Protein AF-0000000087420301 (afdb_homodimer)

Nearest PDB structures (foldseek):
  1zud-assembly2_3  TM=9.612E-01  e=8.675E-27  Escherichia coli K-12
  1zud-assembly3_1  TM=9.670E-01  e=1.956E-26  Escherichia coli K-12
  1jw9-assembly1_B  TM=9.574E-01  e=3.225E-26  Escherichia coli
  6yub-assembly1_B  TM=8.591E-01  e=5.167E-23  Thermochaetoides thermophila
  6yub-assembly1_A  TM=8.694E-01  e=2.045E-22  Thermochaetoides thermophila

Secondary structure (DSSP, 8-state):
---------------------------------PPP-PPPHHHHHHTHHHHTSTTTHHHHHHHHHH-EEEES--STTHHHHHHHHHHHT-SEEEEE--SBB-GGGTTT-TT--GGGBTSBHHHHHHHHHHHH-TT-EEEEE-S---TTTHHHHHTT-SEEEE--SSHHHHHHHHHHHHHHT--EEEEEEEBTEEEEEEE-TTTS--HHHH-SSPPSP--S---B-HHHHHHHHHHHHHHHHHHHH--S---BTEEEEEETTTTEEEEEE----TT-TTTTTS--/---------------------------------PPP-PPPHHHHHHTHHHHTSTTTHHHHHHHHHH-EEEES--STTHHHHHHHHHHHT-SEEEEE--SBB-GGGTTT-TT--GGGBTSBHHHHHHHHHHHH-TT-EEEEE-S---TTTHHHHHTT-SEEEE--SSHHHHHHHHHHHHHHT--EEEEEEEBTEEEEEEE-TTTS--HHHH-SSPPSP--S---B-HHHHHHHHHHHHHHHHHHHH--S---BTEEEEEETTTTEEEEEE----TT-TTTTTS--

InterPro domains:
  IPR000594 THIF-type NAD/FAD binding fold [PF00899] (48-276)
  IPR035985 Ubiquitin-activating enzyme-like [SSF69572] (33-281)
  IPR045886 ThiF/MoeB/HesA family [PTHR10953] (42-222)

Foldseek 3Di:
DDPPPPPPPPDDPPDPPPPPPPPPVPPQPPALPFDFDADDPVRCVLQVVVLPDPLQHRLLLRLQLRFEEEQQAQALQSVLLLQVSLSNRHNEYEYHAADFDDPVRVQGRVLDDPVRGPHTSLVSSVVSSCVNPVRYHYHYHNHHAALVCLLVRVVVGQAYEYPDPFVRRVVSVQLNCQVVQHKYWYWDDAAQKIKIAIEGHPQAATPCQVPVDDDPDDDPDGHDGSVRSNVRSVVSNVLVSCSRRVPDDGRHQKMKMAGPVVTDIDIDGHDHDCVRPRRNPVDD/DDDPDPPPPPDDPPDPPPPPPPPPVPPQPPALPFDFDADDPVRCVLQVVVLPDPLQHRLLLRLQLRFEEEQQAQALQSVLLLQVSLSNRHNEYEYHAADFDDPVRVQGRVQDDPVRGPHTSQVSSVVSSCVNPVRHHYHYHNHHAALVCLLVRLVVGQAYEYPDPWVRRVVSVQLNCQVVQHKYWYWDDAAQKIKIAIEGHPQAATPCQVPVDDDPDDDPDGHDGSVRSNVSSVVSNVLVSCSRRVPDDGRHQKMKMAGPVVTDIDIDGHDHDCVRPRRNPVDD

Solvent-accessible surface area (backbone atoms only — not comparable to full-atom values): 29540 Å² total; per-residue (Å²): 135,84,82,79,77,83,76,81,74,73,78,71,74,78,76,69,80,72,68,76,69,74,76,66,76,72,68,75,68,84,69,65,89,54,57,65,35,88,76,51,72,68,51,49,48,24,42,43,40,39,33,61,26,88,79,37,29,66,68,22,49,18,22,32,35,40,30,31,35,30,34,43,18,65,38,35,32,20,23,34,22,52,48,37,34,47,31,67,40,38,26,30,39,35,41,22,26,49,58,55,34,48,60,60,43,50,25,31,18,72,43,50,43,59,90,37,56,74,32,54,39,45,57,38,34,52,53,51,49,37,48,56,33,74,80,51,41,74,49,72,37,76,38,62,61,29,78,87,46,26,61,68,58,55,70,71,32,60,33,36,40,40,36,49,89,46,64,69,34,47,50,28,47,46,51,38,23,48,74,66,61,24,42,34,36,43,39,48,69,55,42,53,28,32,35,40,33,27,29,35,54,79,76,33,35,50,66,48,34,76,40,80,59,80,72,76,82,82,64,96,71,65,23,42,47,25,30,42,30,30,28,45,10,15,51,50,30,46,43,50,50,17,55,62,41,60,32,68,44,60,43,66,29,25,37,40,37,38,32,64,43,60,67,44,72,48,75,48,78,60,62,67,41,79,80,23,91,76,57,39,77,56,70,122,139,86,79,83,72,81,75,81,74,72,77,71,75,77,75,67,79,72,68,78,70,75,74,67,78,72,68,75,69,82,68,65,89,53,56,65,36,88,77,53,71,67,51,46,48,24,43,44,40,40,33,60,28,88,77,36,28,66,69,22,50,17,22,32,35,39,31,31,35,29,33,43,19,65,37,37,31,20,22,33,23,53,50,37,34,48,33,66,39,39,25,30,39,36,41,22,26,50,57,53,34,49,59,60,42,50,23,30,17,72,44,52,43,59,90,37,56,74,32,54,40,46,58,39,35,50,53,49,49,38,48,54,32,74,79,53,41,73,49,72,35,77,38,61,61,29,78,87,47,25,62,67,59,56,68,73,31,60,35,38,39,40,37,49,90,46,64,67,34,45,50,29,46,44,51,39,24,49,75,68,61,24,42,34,33,44,40,48,67,57,42,52,28,31,35,39,33,25,28,35,54,79,75,32,38,50,64,48,34,75,42,80,59,81,72,76,80,80,64,97,71,63,22,41,46,25,29,42,30,30,29,45,10,16,51,48,28,45,42,52,50,17,53,62,41,60,31,66,45,59,44,68,29,26,35,40,39,37,33,65,44,60,67,45,70,46,75,46,79,59,61,66,39,80,79,24,91,75,58,39,78,56,70,122

Structure (mmCIF, N/CA/C/O backbone):
data_AF-0000000087420301-model_v1
#
loop_
_entity.id
_entity.type
_entity.pdbx_description
1 polymer 'Molybdopterin-synthase adenylyltransferase'
#
loop_
_atom_site.group_PDB
_atom_site.id
_atom_site.type_symbol
_atom_site.label_atom_id
_atom_site.label_alt_id
_atom_site.label_comp_id
_atom_site.label_asym_id
_atom_site.label_entity_id
_atom_site.label_seq_id
_atom_site.pdbx_PDB_ins_code
_atom_site.Cartn_x
_atom_site.Cartn_y
_atom_site.Cartn_z
_atom_site.occupancy
_atom_site.B_iso_or_equiv
_atom_site.auth_seq_id
_atom_site.auth_comp_id
_atom_site.auth_asym_id
_atom_site.auth_atom_id
_atom_site.pdbx_PDB_model_num
ATOM 1 N N . MET A 1 1 ? 28.703 -10.031 -58.875 1 25.17 1 MET A N 1
ATOM 2 C CA . MET A 1 1 ? 27.422 -9.328 -58.844 1 25.17 1 MET A CA 1
ATOM 3 C C . MET A 1 1 ? 27.203 -8.617 -57.531 1 25.17 1 MET A C 1
ATOM 5 O O . MET A 1 1 ? 27.266 -9.242 -56.469 1 25.17 1 MET A O 1
ATOM 9 N N . GLU A 1 2 ? 27.266 -7.258 -57.469 1 21.86 2 GLU A N 1
ATOM 10 C CA . GLU A 1 2 ? 27.312 -6.191 -56.469 1 21.86 2 GLU A CA 1
ATOM 11 C C . GLU A 1 2 ? 25.969 -6.02 -55.781 1 21.86 2 GLU A C 1
ATOM 13 O O . GLU A 1 2 ? 24.938 -5.867 -56.438 1 21.86 2 GLU A O 1
ATOM 18 N N . LYS A 1 3 ? 25.875 -6.543 -54.5 1 25.5 3 LYS A N 1
ATOM 19 C CA . LYS A 1 3 ? 24.672 -6.613 -53.656 1 25.5 3 LYS A CA 1
ATOM 20 C C . LYS A 1 3 ? 24.125 -5.223 -53.375 1 25.5 3 LYS A C 1
ATOM 22 O O . LYS A 1 3 ? 24.812 -4.387 -52.781 1 25.5 3 LYS A O 1
ATOM 27 N N . ASN A 1 4 ? 23.375 -4.516 -54.25 1 23.39 4 ASN A N 1
ATOM 28 C CA . ASN A 1 4 ? 22.781 -3.189 -54.156 1 23.39 4 ASN A CA 1
ATOM 29 C C . ASN A 1 4 ? 21.906 -3.061 -52.906 1 23.39 4 ASN A C 1
ATOM 31 O O . ASN A 1 4 ? 20.906 -3.779 -52.75 1 23.39 4 ASN A O 1
ATOM 35 N N . THR A 1 5 ? 22.422 -2.576 -51.781 1 25.06 5 THR A N 1
ATOM 36 C CA . THR A 1 5 ? 21.938 -2.312 -50.438 1 25.06 5 THR A CA 1
ATOM 37 C C . THR A 1 5 ? 20.859 -1.232 -50.438 1 25.06 5 THR A C 1
ATOM 39 O O . THR A 1 5 ? 21.109 -0.108 -50.875 1 25.06 5 THR A O 1
ATOM 42 N N . PHE A 1 6 ? 19.641 -1.506 -50.875 1 23.2 6 PHE A N 1
ATOM 43 C CA . PHE A 1 6 ? 18.531 -0.571 -50.938 1 23.2 6 PHE A CA 1
ATOM 44 C C . PHE A 1 6 ? 18.359 0.19 -49.625 1 23.2 6 PHE A C 1
ATOM 46 O O . PHE A 1 6 ? 18.219 -0.418 -48.562 1 23.2 6 PHE A O 1
ATOM 53 N N . ASP A 1 7 ? 18.922 1.42 -49.406 1 22.62 7 ASP A N 1
ATOM 54 C CA . ASP A 1 7 ? 18.922 2.459 -48.406 1 22.62 7 ASP A CA 1
ATOM 55 C C . ASP A 1 7 ? 17.516 3.012 -48.188 1 22.62 7 ASP A C 1
ATOM 57 O O . ASP A 1 7 ? 17 3.754 -49 1 22.62 7 ASP A O 1
ATOM 61 N N . THR A 1 8 ? 16.469 2.309 -47.969 1 25.67 8 THR A N 1
ATOM 62 C CA . THR A 1 8 ? 15.117 2.873 -47.906 1 25.67 8 THR A CA 1
ATOM 63 C C . THR A 1 8 ? 15.031 3.943 -46.812 1 25.67 8 THR A C 1
ATOM 65 O O . THR A 1 8 ? 15.055 3.629 -45.625 1 25.67 8 THR A O 1
ATOM 68 N N . HIS A 1 9 ? 15.617 5.129 -46.969 1 24.48 9 HIS A N 1
ATOM 69 C CA . HIS A 1 9 ? 15.578 6.297 -46.094 1 24.48 9 HIS A CA 1
ATOM 70 C C . HIS A 1 9 ? 14.148 6.809 -45.938 1 24.48 9 HIS A C 1
ATOM 72 O O . HIS A 1 9 ? 13.555 7.328 -46.875 1 24.48 9 HIS A O 1
ATOM 78 N N . ILE A 1 10 ? 13.266 6.168 -45.312 1 26.23 10 ILE A N 1
ATOM 79 C CA . ILE A 1 10 ? 11.953 6.789 -45.156 1 26.23 10 ILE A CA 1
ATOM 80 C C . ILE A 1 10 ? 12.109 8.148 -44.469 1 26.23 10 ILE A C 1
ATOM 82 O O . ILE A 1 10 ? 12.797 8.281 -43.469 1 26.23 10 ILE A O 1
ATOM 86 N N . PRO A 1 11 ? 11.969 9.195 -45.156 1 25.41 11 PRO A N 1
ATOM 87 C CA . PRO A 1 11 ? 12.133 10.547 -44.625 1 25.41 11 PRO A CA 1
ATOM 88 C C . PRO A 1 11 ? 11.305 10.781 -43.344 1 25.41 11 PRO A C 1
ATOM 90 O O . PRO A 1 11 ? 10.211 10.227 -43.219 1 25.41 11 PRO A O 1
ATOM 93 N N . GLN A 1 12 ? 11.938 11.047 -42.219 1 25.02 12 GLN A N 1
ATOM 94 C CA . GLN A 1 12 ? 11.414 11.359 -40.906 1 25.02 12 GLN A CA 1
ATOM 95 C C . GLN A 1 12 ? 10.508 12.586 -40.938 1 25.02 12 GLN A C 1
ATOM 97 O O . GLN A 1 12 ? 10.836 13.586 -41.594 1 25.02 12 GLN A O 1
ATOM 102 N N . PRO A 1 13 ? 9.227 12.414 -40.906 1 26.47 13 PRO A N 1
ATOM 103 C CA . PRO A 1 13 ? 8.414 13.625 -40.969 1 26.47 13 PRO A CA 1
ATOM 104 C C . PRO A 1 13 ? 8.961 14.758 -40.125 1 26.47 13 PRO A C 1
ATOM 106 O O . PRO A 1 13 ? 9.695 14.516 -39.156 1 26.47 13 PRO A O 1
ATOM 109 N N . PRO A 1 14 ? 9.047 15.953 -40.656 1 25.5 14 PRO A N 1
ATOM 110 C CA . PRO A 1 14 ? 9.609 17.094 -39.938 1 25.5 14 PRO A CA 1
ATOM 111 C C . PRO A 1 14 ? 9.008 17.234 -38.531 1 25.5 14 PRO A C 1
ATOM 113 O O . PRO A 1 14 ? 7.875 16.828 -38.312 1 25.5 14 PRO A O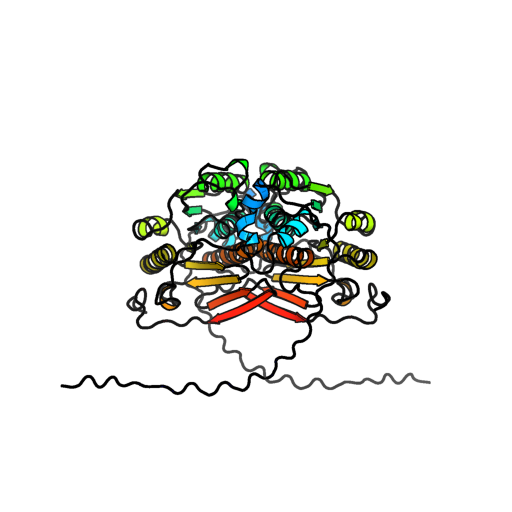 1
ATOM 116 N N . ALA A 1 15 ? 9.852 17.406 -37.531 1 24.06 15 ALA A N 1
ATOM 117 C CA . ALA A 1 15 ? 9.594 17.625 -36.125 1 24.06 15 ALA A CA 1
ATOM 118 C C . ALA A 1 15 ? 8.609 18.781 -35.906 1 24.06 15 ALA A C 1
ATOM 120 O O . ALA A 1 15 ? 8.797 19.875 -36.469 1 24.06 15 ALA A O 1
ATOM 121 N N . LEU A 1 16 ? 7.355 18.469 -35.781 1 26.16 16 LEU A N 1
ATOM 122 C CA . LEU A 1 16 ? 6.434 19.578 -35.562 1 26.16 16 LEU A CA 1
ATOM 123 C C . LEU A 1 16 ? 7.035 20.578 -34.594 1 26.16 16 LEU A C 1
ATOM 125 O O . LEU A 1 16 ? 7.844 20.219 -33.719 1 26.16 16 LEU A O 1
ATOM 129 N N . PRO A 1 17 ? 7.09 21.844 -34.969 1 28.89 17 PRO A N 1
ATOM 130 C CA . PRO A 1 17 ? 7.668 22.844 -34.062 1 28.89 17 PRO A CA 1
ATOM 131 C C . PRO A 1 17 ? 7.145 22.719 -32.656 1 28.89 17 PRO A C 1
ATOM 133 O O . PRO A 1 17 ? 5.969 22.422 -32.438 1 28.89 17 PRO A O 1
ATOM 136 N N . GLY A 1 18 ? 7.945 22.156 -31.781 1 26.66 18 GLY A N 1
ATOM 137 C CA . GLY A 1 18 ? 7.668 22.016 -30.359 1 26.66 18 GLY A CA 1
ATOM 138 C C . GLY A 1 18 ? 7.152 23.297 -29.734 1 26.66 18 GLY A C 1
ATOM 139 O O . GLY A 1 18 ? 7.828 24.328 -29.766 1 26.66 18 GLY A O 1
ATOM 140 N N . GLY A 1 19 ? 5.875 23.609 -29.953 1 27.14 19 GLY A N 1
ATOM 141 C CA . GLY A 1 19 ? 5.449 24.812 -29.234 1 27.14 19 GLY A CA 1
ATOM 142 C C . GLY A 1 19 ? 6.07 24.938 -27.859 1 27.14 19 GLY A C 1
ATOM 143 O O . GLY A 1 19 ? 6.398 23.922 -27.219 1 27.14 19 GLY A O 1
ATOM 144 N N . ARG A 1 20 ? 6.715 26 -27.562 1 26.41 20 ARG A N 1
ATOM 145 C CA . ARG A 1 20 ? 7.258 26.297 -26.234 1 26.41 20 ARG A CA 1
ATOM 146 C C . ARG A 1 20 ? 6.273 25.922 -25.141 1 26.41 20 ARG A C 1
ATOM 148 O O . ARG A 1 20 ? 5.18 26.484 -25.062 1 26.41 20 ARG A O 1
ATOM 155 N N . ALA A 1 21 ? 6.227 24.75 -24.703 1 28.55 21 ALA A N 1
ATOM 156 C CA . ALA A 1 21 ? 5.484 24.516 -23.469 1 28.55 21 ALA A CA 1
ATOM 157 C C . ALA A 1 21 ? 5.699 25.656 -22.469 1 28.55 21 ALA A C 1
ATOM 159 O O . ALA A 1 21 ? 6.84 26 -22.156 1 28.55 21 ALA A O 1
ATOM 160 N N . ALA A 1 22 ? 4.77 26.484 -22.344 1 32.03 22 ALA A N 1
ATOM 161 C CA . ALA A 1 22 ? 4.805 27.547 -21.344 1 32.03 22 ALA A CA 1
ATOM 162 C C . ALA A 1 22 ? 5.422 27.031 -20.031 1 32.03 22 ALA A C 1
ATOM 164 O O . ALA A 1 22 ? 4.996 26 -19.5 1 32.03 22 ALA A O 1
ATOM 165 N N . GLN A 1 23 ? 6.66 27.297 -19.828 1 29.47 23 GLN A N 1
ATOM 166 C CA . GLN A 1 23 ? 7.258 27.141 -18.5 1 29.47 23 GLN A CA 1
ATOM 167 C C . GLN A 1 23 ? 6.34 27.688 -17.422 1 29.47 23 GLN A C 1
ATOM 169 O O . GLN A 1 23 ? 6.234 28.906 -17.234 1 29.47 23 GLN A O 1
ATOM 174 N N . HIS A 1 24 ? 5.145 27.203 -17.344 1 32.12 24 HIS A N 1
ATOM 175 C CA . HIS A 1 24 ? 4.523 27.672 -16.109 1 32.12 24 HIS A CA 1
ATOM 176 C C . HIS A 1 24 ? 5.488 27.562 -14.93 1 32.12 24 HIS A C 1
ATOM 178 O O . HIS A 1 24 ? 6.074 26.5 -14.703 1 32.12 24 HIS A O 1
ATOM 184 N N . GLU A 1 25 ? 6.105 28.578 -14.656 1 32.44 25 GLU A N 1
ATOM 185 C CA . GLU A 1 25 ? 6.871 28.719 -13.422 1 32.44 25 GLU A CA 1
ATOM 186 C C . GLU A 1 25 ? 6.176 28.016 -12.258 1 32.44 25 GLU A C 1
ATOM 188 O O . GLU A 1 25 ? 5.086 28.422 -11.844 1 32.44 25 GLU A O 1
ATOM 193 N N . HIS A 1 26 ? 6.18 26.719 -12.18 1 37.44 26 HIS A N 1
ATOM 194 C CA . HIS A 1 26 ? 5.73 25.984 -11 1 37.44 26 HIS A CA 1
ATOM 195 C C . HIS A 1 26 ? 6.297 26.609 -9.719 1 37.44 26 HIS A C 1
ATOM 197 O O . HIS A 1 26 ? 7.508 26.562 -9.492 1 37.44 26 HIS A O 1
ATOM 203 N N . SER A 1 27 ? 5.742 27.703 -9.281 1 40.97 27 SER A N 1
ATOM 204 C CA . SER A 1 27 ? 6.125 28.203 -7.965 1 40.97 27 SER A CA 1
ATOM 205 C C . SER A 1 27 ? 6.348 27.078 -6.973 1 40.97 27 SER A C 1
ATOM 207 O O . SER A 1 27 ? 5.574 26.109 -6.938 1 40.97 27 SER A O 1
ATOM 209 N N . PRO A 1 28 ? 7.562 27.047 -6.426 1 46.56 28 PRO A N 1
ATOM 210 C CA . PRO A 1 28 ? 7.812 26 -5.43 1 46.56 28 PRO A CA 1
ATOM 211 C C . PRO A 1 28 ? 6.734 25.953 -4.348 1 46.56 28 PRO A C 1
ATOM 213 O O . PRO A 1 28 ? 6.129 26.969 -4.023 1 46.56 28 PRO A O 1
ATOM 216 N N . PRO A 1 29 ? 6.062 24.891 -4.1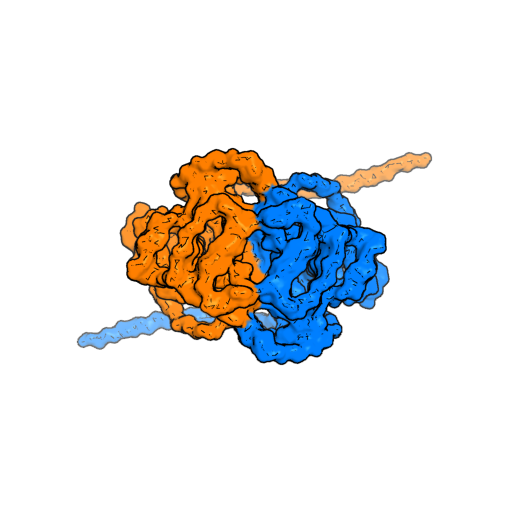52 1 48.94 29 PRO A N 1
ATOM 217 C CA . PRO A 1 29 ? 5.059 24.797 -3.088 1 48.94 29 PRO A CA 1
ATOM 218 C C . PRO A 1 29 ? 5.516 25.453 -1.788 1 48.94 29 PRO A C 1
ATOM 220 O O . PRO A 1 29 ? 6.719 25.594 -1.55 1 48.94 29 PRO A O 1
ATOM 223 N N . PRO A 1 30 ? 4.695 26.25 -1.188 1 48.31 30 PRO A N 1
ATOM 224 C CA . PRO A 1 30 ? 5.09 26.844 0.086 1 48.31 30 PRO A CA 1
ATOM 225 C C . PRO A 1 30 ? 5.797 25.859 1.013 1 48.31 30 PRO A C 1
ATOM 227 O O . PRO A 1 30 ? 5.305 24.75 1.229 1 48.31 30 PRO A O 1
ATOM 230 N N . SER A 1 31 ? 7.102 25.984 1.003 1 55.47 31 SER A N 1
ATOM 231 C CA . SER A 1 31 ? 7.992 25.188 1.843 1 55.47 31 SER A CA 1
ATOM 232 C C . SER A 1 31 ? 7.672 25.375 3.322 1 55.47 31 SER A C 1
ATOM 234 O O . SER A 1 31 ? 7.613 26.516 3.811 1 55.47 31 SER A O 1
ATOM 236 N N . ILE A 1 32 ? 6.883 24.484 3.896 1 68.19 32 ILE A N 1
ATOM 237 C CA . ILE A 1 32 ? 6.801 24.484 5.352 1 68.19 32 ILE A CA 1
ATOM 238 C C . ILE A 1 32 ? 8.203 24.578 5.953 1 68.19 32 ILE A C 1
ATOM 240 O O . ILE A 1 32 ? 9.156 24.016 5.414 1 68.19 32 ILE A O 1
ATOM 244 N N . MET A 1 33 ? 8.328 25.547 6.664 1 77.25 33 MET A N 1
ATOM 245 C CA . MET A 1 33 ? 9.633 25.703 7.297 1 77.25 33 MET A CA 1
ATOM 246 C C . MET A 1 33 ? 9.898 24.578 8.297 1 77.25 33 MET A C 1
ATOM 248 O O . MET A 1 33 ? 9.461 24.656 9.445 1 77.25 33 MET A O 1
ATOM 252 N N . ILE A 1 34 ? 10.438 23.547 7.84 1 83.88 34 ILE A N 1
ATOM 253 C CA . ILE A 1 34 ? 10.797 22.422 8.68 1 83.88 34 ILE A CA 1
ATOM 254 C C . ILE A 1 34 ? 12.289 22.453 9 1 83.88 34 ILE A C 1
ATOM 256 O O . ILE A 1 34 ? 13.117 22.641 8.102 1 83.88 34 ILE A O 1
ATOM 260 N N . LYS A 1 35 ? 12.523 22.391 10.289 1 87.81 35 LYS A N 1
ATOM 261 C CA . LYS A 1 35 ? 13.93 22.375 10.688 1 87.81 35 LYS A CA 1
ATOM 262 C C . LYS A 1 35 ? 14.578 21.031 10.367 1 87.81 35 LYS A C 1
ATOM 264 O O . LYS A 1 35 ? 14.102 19.984 10.805 1 87.81 35 LYS A O 1
ATOM 269 N N . SER A 1 36 ? 15.633 21.062 9.672 1 92.94 36 SER A N 1
ATOM 270 C CA . SER A 1 36 ? 16.375 19.859 9.328 1 92.94 36 SER A CA 1
ATOM 271 C C . SER A 1 36 ? 17.156 19.344 10.531 1 92.94 36 SER A C 1
ATOM 273 O O . SER A 1 36 ? 17.641 20.125 11.352 1 92.94 36 SER A O 1
ATOM 275 N N . GLN A 1 37 ? 17.234 18.062 10.586 1 95.56 37 GLN A N 1
ATOM 276 C CA . GLN A 1 37 ? 18.031 17.406 11.609 1 95.56 37 GLN A CA 1
ATOM 277 C C . GLN A 1 37 ? 19.078 16.469 10.984 1 95.56 37 GLN A C 1
ATOM 279 O O . GLN A 1 37 ? 18.766 15.727 10.055 1 95.56 37 GLN A O 1
ATOM 284 N N . PRO A 1 38 ? 20.266 16.531 11.531 1 95.81 38 PRO A N 1
ATOM 285 C CA . PRO A 1 38 ? 21.297 15.664 10.961 1 95.81 38 PRO A CA 1
ATOM 286 C C . PRO A 1 38 ? 21 14.18 11.195 1 95.81 38 PRO A C 1
ATOM 288 O O . PRO A 1 38 ? 20.344 13.82 12.164 1 95.81 38 PRO A O 1
ATOM 291 N N . LEU A 1 39 ? 21.594 13.367 10.32 1 97.38 39 LEU A N 1
ATOM 292 C CA . LEU A 1 39 ? 21.375 11.93 10.391 1 97.38 39 LEU A CA 1
ATOM 293 C C . LEU A 1 39 ? 22.516 11.234 11.125 1 97.38 39 LEU A C 1
ATOM 295 O O . LEU A 1 39 ? 23.672 11.625 10.992 1 97.38 39 LEU A O 1
ATOM 299 N N . THR A 1 40 ? 22.156 10.234 11.859 1 96.19 40 THR A N 1
ATOM 300 C CA . THR A 1 40 ? 23.172 9.336 12.398 1 96.19 40 THR A CA 1
ATOM 301 C C . THR A 1 40 ? 23.672 8.383 11.32 1 96.19 40 THR A C 1
ATOM 303 O O . THR A 1 40 ? 23.078 8.289 10.242 1 96.19 40 THR A O 1
ATOM 306 N N . ASP A 1 41 ? 24.703 7.668 11.648 1 96.06 41 ASP A N 1
ATOM 307 C CA . ASP A 1 41 ? 25.25 6.684 10.711 1 96.06 41 ASP A CA 1
ATOM 308 C C . ASP A 1 41 ? 24.234 5.559 10.461 1 96.06 41 ASP A C 1
ATOM 310 O O . ASP A 1 41 ? 24.109 5.066 9.344 1 96.06 41 ASP A O 1
ATOM 314 N N . GLU A 1 42 ? 23.656 5.195 11.445 1 94.12 42 GLU A N 1
ATOM 315 C CA . GLU A 1 42 ? 22.641 4.145 11.328 1 94.12 42 GLU A CA 1
ATOM 316 C C . GLU A 1 42 ? 21.484 4.586 10.43 1 94.12 42 GLU A C 1
ATOM 318 O O . GLU A 1 42 ? 21 3.807 9.609 1 94.12 42 GLU A O 1
ATOM 323 N N . GLU A 1 43 ? 21.109 5.801 10.609 1 96.19 43 GLU A N 1
ATOM 324 C CA . GLU A 1 43 ? 20.047 6.34 9.766 1 96.19 43 GLU A CA 1
ATOM 325 C C . GLU A 1 43 ? 20.484 6.43 8.305 1 96.19 43 GLU A C 1
ATOM 327 O O . GLU A 1 43 ? 19.703 6.129 7.398 1 96.19 43 GLU A O 1
ATOM 332 N N . ARG A 1 44 ? 21.688 6.828 8.086 1 96.81 44 ARG A N 1
ATOM 333 C CA . ARG A 1 44 ? 22.203 6.887 6.723 1 96.81 44 ARG A CA 1
ATOM 334 C C . ARG A 1 44 ? 22.188 5.504 6.074 1 96.81 44 ARG A C 1
ATOM 336 O O . ARG A 1 44 ? 21.875 5.375 4.891 1 96.81 44 ARG A O 1
ATOM 343 N N . ALA A 1 45 ? 22.531 4.547 6.855 1 95.38 45 ALA A N 1
ATOM 344 C CA . ALA A 1 45 ? 22.531 3.18 6.348 1 95.38 45 ALA A CA 1
ATOM 345 C C . ALA A 1 45 ? 21.094 2.723 6.039 1 95.38 45 ALA A C 1
ATOM 347 O O . ALA A 1 45 ? 20.859 2.084 5.012 1 95.38 45 ALA A O 1
ATOM 348 N N . THR A 1 46 ? 20.156 3.037 6.859 1 95.5 46 THR A N 1
ATOM 349 C CA . THR A 1 46 ? 18.766 2.615 6.727 1 95.5 46 THR A CA 1
ATOM 350 C C . THR A 1 46 ? 18.109 3.291 5.531 1 95.5 46 THR A C 1
ATOM 352 O O . THR A 1 46 ? 17.359 2.654 4.789 1 95.5 46 THR A O 1
ATOM 355 N N . TYR A 1 47 ? 18.484 4.559 5.332 1 97.25 47 TYR A N 1
ATOM 356 C CA . TYR A 1 47 ? 17.734 5.348 4.359 1 97.25 47 TYR A CA 1
ATOM 357 C C . TYR A 1 47 ? 18.547 5.562 3.088 1 97.25 47 TYR A C 1
ATOM 359 O O . TYR A 1 47 ? 18.172 6.379 2.24 1 97.25 47 TYR A O 1
ATOM 367 N N . GLN A 1 48 ? 19.594 4.836 2.908 1 95.81 48 GLN A N 1
ATOM 368 C CA . GLN A 1 48 ? 20.516 5 1.794 1 95.81 48 GLN A CA 1
ATOM 369 C C . GLN A 1 48 ? 19.797 4.891 0.455 1 95.81 48 GLN A C 1
ATOM 371 O O . GLN A 1 48 ? 20.016 5.707 -0.444 1 95.81 48 GLN A O 1
ATOM 376 N N . TRP A 1 49 ? 18.906 3.992 0.326 1 94.06 49 TRP A N 1
ATOM 377 C CA . TRP A 1 49 ? 18.281 3.711 -0.96 1 94.06 49 TRP A CA 1
ATOM 378 C C . TRP A 1 49 ? 17.328 4.832 -1.357 1 94.06 49 TRP A C 1
ATOM 380 O O . TRP A 1 49 ? 17.266 5.219 -2.527 1 94.06 49 TRP A O 1
ATOM 390 N N . GLN A 1 50 ? 16.609 5.32 -0.411 1 96.19 50 GLN A N 1
ATOM 391 C CA . GLN A 1 50 ? 15.711 6.414 -0.776 1 96.19 50 GLN A CA 1
ATOM 392 C C . GLN A 1 50 ? 16.484 7.715 -0.962 1 96.19 50 GLN A C 1
ATOM 394 O O . GLN A 1 50 ? 16.078 8.586 -1.734 1 96.19 50 GLN A O 1
ATOM 399 N N . MET A 1 51 ? 17.656 7.871 -0.346 1 96.94 51 MET A N 1
ATOM 400 C CA . MET A 1 51 ? 18.453 9.078 -0.504 1 96.94 51 MET A CA 1
ATOM 401 C C . MET A 1 51 ? 19.094 9.133 -1.891 1 96.94 51 MET A C 1
ATOM 403 O O . MET A 1 51 ? 19.531 10.195 -2.332 1 96.94 51 MET A O 1
ATOM 407 N N . TRP A 1 52 ? 19.094 8.008 -2.58 1 95.06 52 TRP A N 1
ATOM 408 C CA . TRP A 1 52 ? 19.609 7.969 -3.943 1 95.06 52 TRP A CA 1
ATOM 409 C C . TRP A 1 52 ? 18.594 8.531 -4.93 1 95.06 52 TRP A C 1
ATOM 411 O O . TRP A 1 52 ? 18.906 8.766 -6.098 1 95.06 52 TRP A O 1
ATOM 421 N N . THR A 1 53 ? 17.391 8.766 -4.492 1 95.88 53 THR A N 1
ATOM 422 C CA . THR A 1 53 ? 16.375 9.344 -5.367 1 95.88 53 THR A CA 1
ATOM 423 C C . THR A 1 53 ? 16.75 10.766 -5.777 1 95.88 53 THR A C 1
ATOM 425 O O . THR A 1 53 ? 16.984 11.625 -4.926 1 95.88 53 THR A O 1
ATOM 428 N N . PRO A 1 54 ? 16.75 10.984 -7.105 1 94.75 54 PRO A N 1
ATOM 429 C CA . PRO A 1 54 ? 17.109 12.336 -7.555 1 94.75 54 PRO A CA 1
ATOM 430 C C . PRO A 1 54 ? 16.156 13.398 -7.008 1 94.75 54 PRO A C 1
ATOM 432 O O . PRO A 1 54 ? 14.938 13.234 -7.062 1 94.75 54 PRO A O 1
ATOM 435 N N . GLY A 1 55 ? 16.797 14.484 -6.41 1 95.25 55 GLY A N 1
ATOM 436 C CA . GLY A 1 55 ? 15.992 15.578 -5.895 1 95.25 55 GLY A CA 1
ATOM 437 C C . GLY A 1 55 ? 15.656 15.43 -4.422 1 95.25 55 GLY A C 1
ATOM 438 O O . GLY A 1 55 ? 15.172 16.375 -3.791 1 95.25 55 GLY A O 1
ATOM 439 N N . PHE A 1 56 ? 15.883 14.32 -3.836 1 97.38 56 PHE A N 1
ATOM 440 C CA . PHE A 1 56 ? 15.617 14.086 -2.422 1 97.38 56 PHE A CA 1
ATOM 441 C C . PHE A 1 56 ? 16.891 14.203 -1.6 1 97.38 56 PHE A C 1
ATOM 443 O O . PHE A 1 56 ? 17.109 15.211 -0.923 1 97.38 56 PHE A O 1
ATOM 450 N N . GLY A 1 57 ? 17.859 13.242 -1.755 1 96.94 57 GLY A N 1
ATOM 451 C CA . GLY A 1 57 ? 19.188 13.297 -1.156 1 96.94 57 GLY A CA 1
ATOM 452 C C . GLY A 1 57 ? 19.156 13.344 0.36 1 96.94 57 GLY A C 1
ATOM 453 O O . GLY A 1 57 ? 18.109 13.094 0.972 1 96.94 57 GLY A O 1
ATOM 454 N N . GLU A 1 58 ? 20.328 13.602 0.891 1 97.56 58 GLU A N 1
ATOM 455 C CA . GLU A 1 58 ? 20.453 13.695 2.342 1 97.56 58 GLU A CA 1
ATOM 456 C C . GLU A 1 58 ? 19.656 14.875 2.891 1 97.56 58 GLU A C 1
ATOM 458 O O . GLU A 1 58 ? 19.094 14.797 3.988 1 97.56 58 GLU A O 1
ATOM 463 N N . ALA A 1 59 ? 19.672 15.906 2.127 1 97.25 59 ALA A N 1
ATOM 464 C CA . ALA A 1 59 ? 18.938 17.094 2.543 1 97.25 59 ALA A CA 1
ATOM 465 C C . ALA A 1 59 ? 17.453 16.781 2.732 1 97.25 59 ALA A C 1
ATOM 467 O O . ALA A 1 59 ? 16.844 17.219 3.715 1 97.25 59 ALA A O 1
ATOM 468 N N . GLY A 1 60 ? 16.875 16.062 1.812 1 97.88 60 GLY A N 1
ATOM 469 C CA . GLY A 1 60 ? 15.484 15.641 1.944 1 97.88 60 GLY A CA 1
ATOM 470 C C . GLY A 1 60 ? 15.242 14.75 3.148 1 97.88 60 GLY A C 1
ATOM 471 O O . GLY A 1 60 ? 14.234 14.906 3.848 1 97.88 60 GLY A O 1
ATOM 472 N N . GLN A 1 61 ? 16.172 13.875 3.385 1 98.5 61 GLN A N 1
ATOM 473 C CA . GLN A 1 61 ? 16.047 12.969 4.52 1 98.5 61 GLN A CA 1
ATOM 474 C C . GLN A 1 61 ? 16.109 13.727 5.844 1 98.5 61 GLN A C 1
ATOM 476 O O . GLN A 1 61 ? 15.391 13.391 6.789 1 98.5 61 GLN A O 1
ATOM 481 N N . GLU A 1 62 ? 16.938 14.703 5.859 1 98.44 62 GLU A N 1
ATOM 482 C CA . GLU A 1 62 ? 17.078 15.508 7.066 1 98.44 62 GLU A CA 1
ATOM 483 C C . GLU A 1 62 ? 15.797 16.297 7.344 1 98.44 62 GLU A C 1
ATOM 485 O O . GLU A 1 62 ? 15.422 16.5 8.5 1 98.44 62 GLU A O 1
ATOM 490 N N . LYS A 1 63 ? 15.164 16.734 6.301 1 98.12 63 LYS A N 1
ATOM 491 C CA . LYS A 1 63 ? 13.883 17.406 6.461 1 98.12 63 LYS A CA 1
ATOM 492 C C . LYS A 1 63 ? 12.828 16.469 7.023 1 98.12 63 LYS A C 1
ATOM 494 O O . LYS A 1 63 ? 12.055 16.844 7.906 1 98.12 63 LYS A O 1
ATOM 499 N N . LEU A 1 64 ? 12.781 15.266 6.527 1 98.25 64 LEU A N 1
ATOM 500 C CA . LEU A 1 64 ? 11.852 14.273 7.051 1 98.25 64 LEU A CA 1
ATOM 501 C C . LEU A 1 64 ? 12.094 14.031 8.539 1 98.25 64 LEU A C 1
ATOM 503 O O . LEU A 1 64 ? 11.148 13.992 9.328 1 98.25 64 LEU A O 1
ATOM 507 N N . ARG A 1 65 ? 13.305 13.898 8.82 1 98.06 65 ARG A N 1
ATOM 508 C CA . ARG A 1 65 ? 13.695 13.625 10.195 1 98.06 65 ARG A CA 1
ATOM 509 C C . ARG A 1 65 ? 13.25 14.75 11.125 1 98.06 65 ARG A C 1
ATOM 511 O O . ARG A 1 65 ? 12.93 14.508 12.289 1 98.06 65 ARG A O 1
ATOM 518 N N . GLY A 1 66 ? 13.18 15.891 10.633 1 97.94 66 GLY A N 1
ATOM 519 C CA . GLY A 1 66 ? 12.836 17.062 11.438 1 97.94 66 GLY A CA 1
ATOM 520 C C . GLY A 1 66 ? 11.352 17.359 11.453 1 97.94 66 GLY A C 1
ATOM 521 O O . GLY A 1 66 ? 10.898 18.25 12.172 1 97.94 66 GLY A O 1
ATOM 522 N N . ALA A 1 67 ? 10.57 16.625 10.719 1 98.5 67 ALA A N 1
ATOM 523 C CA . ALA A 1 67 ? 9.164 16.953 10.508 1 98.5 67 ALA A CA 1
ATOM 524 C C . ALA A 1 67 ? 8.258 16.125 11.406 1 98.5 67 ALA A C 1
ATOM 526 O O . ALA A 1 67 ? 8.68 15.078 11.922 1 98.5 67 ALA A O 1
ATOM 527 N N . SER A 1 68 ? 7.035 16.625 11.625 1 98.75 68 SER A N 1
ATOM 528 C CA . SER A 1 68 ? 5.98 15.922 12.352 1 98.75 68 SER A CA 1
ATOM 529 C C . SER A 1 68 ? 4.707 15.828 11.516 1 98.75 68 SER A C 1
ATOM 531 O O . SER A 1 68 ? 4.348 16.781 10.812 1 98.75 68 SER A O 1
ATOM 533 N N . VAL A 1 69 ? 4.086 14.648 11.57 1 98.88 69 VAL A N 1
ATOM 534 C CA . VAL A 1 69 ? 2.873 14.414 10.797 1 98.88 69 VAL A CA 1
ATOM 535 C C . VAL A 1 69 ? 1.764 13.898 11.711 1 98.88 69 VAL A C 1
ATOM 537 O O . VAL A 1 69 ? 1.988 12.992 12.516 1 98.88 69 VAL A O 1
ATOM 540 N N . LEU A 1 70 ? 0.58 14.508 11.594 1 98.94 70 LEU A N 1
ATOM 541 C CA . LEU A 1 70 ? -0.633 13.992 12.219 1 98.94 70 LEU A CA 1
ATOM 542 C C . LEU A 1 70 ? -1.34 13.008 11.289 1 98.94 70 LEU A C 1
ATOM 544 O O . LEU A 1 70 ? -1.614 13.328 10.133 1 98.94 70 LEU A O 1
ATOM 548 N N . VAL A 1 71 ? -1.608 11.82 11.805 1 98.94 71 VAL A N 1
ATOM 549 C CA . VAL A 1 71 ? -2.488 10.852 11.148 1 98.94 71 VAL A CA 1
ATOM 550 C C . VAL A 1 71 ? -3.783 10.719 11.953 1 98.94 71 VAL A C 1
ATOM 552 O O . VAL A 1 71 ? -3.771 10.227 13.078 1 98.94 71 VAL A O 1
ATOM 555 N N . SER A 1 72 ? -4.957 11.078 11.477 1 98.44 72 SER A N 1
ATOM 556 C CA . SER A 1 72 ? -6.184 11.281 12.242 1 98.44 72 SER A CA 1
ATOM 557 C C . SER A 1 72 ? -6.887 9.953 12.516 1 98.44 72 SER A C 1
ATOM 559 O O . SER A 1 72 ? -7.688 9.852 13.445 1 98.44 72 SER A O 1
ATOM 561 N N . ARG A 1 73 ? -6.863 8.977 11.945 1 97.62 73 ARG A N 1
ATOM 562 C CA . ARG A 1 73 ? -7.387 7.621 12.086 1 97.62 73 ARG A CA 1
ATOM 563 C C . ARG A 1 73 ? -6.359 6.586 11.633 1 97.62 73 ARG A C 1
ATOM 565 O O . ARG A 1 73 ? -6.012 6.523 10.453 1 97.62 73 ARG A O 1
ATOM 572 N N . VAL A 1 74 ? -6.023 5.793 12.664 1 97.69 74 VAL A N 1
ATOM 573 C CA . VAL A 1 74 ? -5.031 4.766 12.367 1 97.69 74 VAL A CA 1
ATOM 574 C C . VAL A 1 74 ? -5.727 3.447 12.039 1 97.69 74 VAL A C 1
ATOM 576 O O . VAL A 1 74 ? -5.469 2.424 12.672 1 97.69 74 VAL A O 1
ATOM 579 N N . GLY A 1 75 ? -6.605 3.492 11.031 1 96.25 75 GLY A N 1
ATOM 580 C CA . GLY A 1 75 ? -7.316 2.32 10.555 1 96.25 75 GLY A CA 1
ATOM 581 C C . GLY A 1 75 ? -6.68 1.69 9.328 1 96.25 75 GLY A C 1
ATOM 582 O O . GLY A 1 75 ? -5.461 1.5 9.289 1 96.25 75 GLY A O 1
ATOM 583 N N . GLY A 1 76 ? -7.523 1.303 8.352 1 95.44 76 GLY A N 1
ATOM 584 C CA . GLY A 1 76 ? -7.016 0.68 7.137 1 95.44 76 GLY A CA 1
ATOM 585 C C . GLY A 1 76 ? -6.129 1.6 6.32 1 95.44 76 GLY A C 1
ATOM 586 O O . GLY A 1 76 ? -5.102 1.17 5.793 1 95.44 76 GLY A O 1
ATOM 587 N N . LEU A 1 77 ? -6.527 2.785 6.285 1 96.69 77 LEU A N 1
ATOM 588 C CA . LEU A 1 77 ? -5.789 3.797 5.535 1 96.69 77 LEU A CA 1
ATOM 589 C C . LEU A 1 77 ? -4.672 4.391 6.387 1 96.69 77 LEU A C 1
ATOM 591 O O . LEU A 1 77 ? -3.5 4.332 6.004 1 96.69 77 LEU A O 1
ATOM 595 N N . GLY A 1 78 ? -4.977 4.789 7.504 1 98.5 78 GLY A N 1
ATOM 596 C CA . GLY A 1 78 ? -4.062 5.527 8.359 1 98.5 78 GLY A CA 1
ATOM 597 C C . GLY A 1 78 ? -2.9 4.688 8.852 1 98.5 78 GLY A C 1
ATOM 598 O O . GLY A 1 78 ? -1.793 5.195 9.047 1 98.5 78 GLY A O 1
ATOM 599 N N . SER A 1 79 ? -3.135 3.416 9.094 1 98.25 79 SER A N 1
ATOM 600 C CA . SER A 1 79 ? -2.045 2.549 9.531 1 98.25 79 SER A CA 1
ATOM 601 C C . SER A 1 79 ? -0.962 2.439 8.469 1 98.25 79 SER A C 1
ATOM 603 O O . SER A 1 79 ? 0.227 2.379 8.781 1 98.25 79 SER A O 1
ATOM 605 N N . VAL A 1 80 ? -1.396 2.422 7.234 1 98.62 80 VAL A N 1
ATOM 606 C CA . VAL A 1 80 ? -0.435 2.336 6.141 1 98.62 80 VAL A CA 1
ATOM 607 C C . VAL A 1 80 ? 0.336 3.65 6.023 1 98.62 80 VAL A C 1
ATOM 609 O O . VAL A 1 80 ? 1.557 3.646 5.848 1 98.62 80 VAL A O 1
ATOM 612 N N . VAL A 1 81 ? -0.328 4.754 6.156 1 98.88 81 VAL A N 1
ATOM 613 C CA . VAL A 1 81 ? 0.332 6.055 6.148 1 98.88 81 VAL A CA 1
ATOM 614 C C . VAL A 1 81 ? 1.393 6.102 7.246 1 98.88 81 VAL A C 1
ATOM 616 O O . VAL A 1 81 ? 2.543 6.465 6.992 1 98.88 81 VAL A O 1
ATOM 619 N N . ALA A 1 82 ? 0.975 5.723 8.414 1 98.88 82 ALA A N 1
ATOM 620 C CA . ALA A 1 82 ? 1.871 5.77 9.562 1 98.88 82 ALA A CA 1
ATOM 621 C C . ALA A 1 82 ? 3.09 4.875 9.352 1 98.88 82 ALA A C 1
ATOM 623 O O . ALA A 1 82 ? 4.223 5.285 9.617 1 98.88 82 ALA A O 1
ATOM 624 N N . TYR A 1 83 ? 2.818 3.721 8.859 1 98.25 83 TYR A N 1
ATOM 625 C CA . TYR A 1 83 ? 3.906 2.779 8.609 1 98.25 83 TYR A CA 1
ATOM 626 C C . TYR A 1 83 ? 4.891 3.338 7.59 1 98.25 83 TYR A C 1
ATOM 628 O O . TYR A 1 83 ? 6.102 3.324 7.816 1 98.25 83 TYR A O 1
ATOM 636 N N . GLU A 1 84 ? 4.375 3.783 6.48 1 98.75 84 GLU A N 1
ATOM 637 C CA . GLU A 1 84 ? 5.238 4.238 5.395 1 98.75 84 GLU A CA 1
ATOM 638 C C . GLU A 1 84 ? 6.062 5.449 5.812 1 98.75 84 GLU A C 1
ATOM 640 O O . GLU A 1 84 ? 7.227 5.578 5.43 1 98.75 84 GLU A O 1
ATOM 645 N N . LEU A 1 85 ? 5.477 6.34 6.566 1 98.81 85 LEU A N 1
ATOM 646 C CA . LEU A 1 85 ? 6.207 7.508 7.039 1 98.81 85 LEU A CA 1
ATOM 647 C C . LEU A 1 85 ? 7.277 7.109 8.055 1 98.81 85 LEU A C 1
ATOM 649 O O . LEU A 1 85 ? 8.398 7.633 8.016 1 98.81 85 LEU A O 1
ATOM 653 N N . ALA A 1 86 ? 6.926 6.195 8.922 1 98.38 86 ALA A N 1
ATOM 654 C CA . ALA A 1 86 ? 7.91 5.688 9.875 1 98.38 86 ALA A CA 1
ATOM 655 C C . ALA A 1 86 ? 9.086 5.039 9.148 1 98.38 86 ALA A C 1
ATOM 657 O O . ALA A 1 86 ? 10.25 5.293 9.484 1 98.38 86 ALA A O 1
ATOM 658 N N . ALA A 1 87 ? 8.75 4.23 8.172 1 97.62 87 ALA A N 1
ATOM 659 C CA . ALA A 1 87 ? 9.773 3.543 7.395 1 97.62 87 ALA A CA 1
ATOM 660 C C . ALA A 1 87 ? 10.648 4.539 6.633 1 97.62 87 ALA A C 1
ATOM 662 O O . ALA A 1 87 ? 11.844 4.301 6.434 1 97.62 87 ALA A O 1
ATOM 663 N N . ALA A 1 88 ? 10.039 5.668 6.266 1 98.31 88 ALA A N 1
ATOM 664 C CA . ALA A 1 88 ? 10.75 6.672 5.477 1 98.31 88 ALA A CA 1
ATOM 665 C C . ALA A 1 88 ? 11.609 7.566 6.371 1 98.31 88 ALA A C 1
ATOM 667 O O . ALA A 1 88 ? 12.406 8.367 5.879 1 98.31 88 ALA A O 1
ATOM 668 N N . GLY A 1 89 ? 11.398 7.496 7.656 1 98.06 89 GLY A N 1
ATOM 669 C CA . GLY A 1 89 ? 12.273 8.227 8.562 1 98.06 89 GLY A CA 1
ATOM 670 C C . GLY A 1 89 ? 11.68 9.547 9.031 1 98.06 89 GLY A C 1
ATOM 671 O O . GLY A 1 89 ? 12.406 10.492 9.305 1 98.06 89 GLY A O 1
ATOM 672 N N . ILE A 1 90 ? 10.406 9.625 9.094 1 98.62 90 ILE A N 1
ATOM 673 C CA . ILE A 1 90 ? 9.758 10.797 9.672 1 98.62 90 ILE A CA 1
ATOM 674 C C . ILE A 1 90 ? 10.219 10.977 11.117 1 98.62 90 ILE A C 1
ATOM 676 O O . ILE A 1 90 ? 10.516 10 11.812 1 98.62 90 ILE A O 1
ATOM 680 N N . GLY A 1 91 ? 10.273 12.195 11.555 1 98.19 91 GLY A N 1
ATOM 681 C CA . GLY A 1 91 ? 10.734 12.469 12.898 1 98.19 91 GLY A CA 1
ATOM 682 C C . GLY A 1 91 ? 9.703 12.148 13.961 1 98.19 91 GLY A C 1
ATOM 683 O O . GLY A 1 91 ? 10.016 11.5 14.969 1 98.19 91 GLY A O 1
ATOM 684 N N . LYS A 1 92 ? 8.5 12.609 13.719 1 98.75 92 LYS A N 1
ATOM 685 C CA . LYS A 1 92 ? 7.449 12.469 14.727 1 98.75 92 LYS A CA 1
ATOM 686 C C . LYS A 1 92 ? 6.102 12.172 14.078 1 98.75 92 LYS A C 1
ATOM 688 O O . LYS A 1 92 ? 5.758 12.758 13.047 1 98.75 92 LYS A O 1
ATOM 693 N N . LEU A 1 93 ? 5.418 11.234 14.727 1 98.88 93 LEU A N 1
ATOM 694 C CA . LEU A 1 93 ? 4.035 10.953 14.352 1 98.88 93 LEU A CA 1
ATOM 695 C C . LEU A 1 93 ? 3.086 11.281 15.508 1 98.88 93 LEU A C 1
ATOM 697 O O . LEU A 1 93 ? 3.338 10.898 16.656 1 98.88 93 LEU A O 1
ATOM 701 N N . VAL A 1 94 ? 2.088 12.055 15.188 1 98.94 94 VAL A N 1
ATOM 702 C CA . VAL A 1 94 ? 0.922 12.211 16.062 1 98.94 94 VAL A CA 1
ATOM 703 C C . VAL A 1 94 ? -0.208 11.312 15.562 1 98.94 94 VAL A C 1
ATOM 705 O O . VAL A 1 94 ? -0.707 11.484 14.445 1 98.94 94 VAL A O 1
ATOM 708 N N . LEU A 1 95 ? -0.565 10.305 16.391 1 98.88 95 LEU A N 1
ATOM 709 C CA . LEU A 1 95 ? -1.576 9.328 16.016 1 98.88 95 LEU A CA 1
ATOM 710 C C . LEU A 1 95 ? -2.857 9.523 16.812 1 98.88 95 LEU A C 1
ATOM 712 O O . LEU A 1 95 ? -2.877 9.297 18.031 1 98.88 95 LEU A O 1
ATOM 716 N N . ALA A 1 96 ? -3.928 9.938 16.125 1 98.88 96 ALA A N 1
ATOM 717 C CA . ALA A 1 96 ? -5.199 10.164 16.812 1 98.88 96 ALA A CA 1
ATOM 718 C C . ALA A 1 96 ? -6.25 9.148 16.359 1 98.88 96 ALA A C 1
ATOM 720 O O . ALA A 1 96 ? -6.664 9.141 15.203 1 98.88 96 ALA A O 1
ATOM 721 N N . HIS A 1 97 ? -6.711 8.297 17.281 1 98.62 97 HIS A N 1
ATOM 722 C CA . HIS A 1 97 ? -7.73 7.293 17 1 98.62 97 HIS A CA 1
ATOM 723 C C . HIS A 1 97 ? -8.242 6.656 18.281 1 98.62 97 HIS A C 1
ATOM 725 O O . HIS A 1 97 ? -7.477 6.035 19.016 1 98.62 97 HIS A O 1
ATOM 731 N N . ALA A 1 98 ? -9.484 6.77 18.531 1 98.25 98 ALA A N 1
ATOM 732 C CA . ALA A 1 98 ? -10.07 6.168 19.719 1 98.25 98 ALA A CA 1
ATOM 733 C C . ALA A 1 98 ? -10.414 4.699 19.484 1 98.25 98 ALA A C 1
ATOM 735 O O . ALA A 1 98 ? -10.5 4.254 18.344 1 98.25 98 ALA A O 1
ATOM 736 N N . GLY A 1 99 ? -10.5 3.961 20.562 1 97.44 99 GLY A N 1
ATOM 737 C CA . GLY A 1 99 ? -11.117 2.648 20.531 1 97.44 99 GLY A CA 1
ATOM 738 C C . GLY A 1 99 ? -10.117 1.51 20.594 1 97.44 99 GLY A C 1
ATOM 739 O O . GLY A 1 99 ? -8.906 1.739 20.562 1 97.44 99 GLY A O 1
ATOM 740 N N . ASN A 1 100 ? -10.766 0.338 20.688 1 98.06 100 ASN A N 1
ATOM 741 C CA . ASN A 1 100 ? -10 -0.898 20.797 1 98.06 100 ASN A CA 1
ATOM 742 C C . ASN A 1 100 ? -9.984 -1.671 19.484 1 98.06 100 ASN A C 1
ATOM 744 O O . ASN A 1 100 ? -10.836 -1.442 18.609 1 98.06 100 ASN A O 1
ATOM 748 N N . VAL A 1 101 ? -9.023 -2.553 19.344 1 96.94 101 VAL A N 1
ATOM 749 C CA . VAL A 1 101 ? -8.922 -3.412 18.172 1 96.94 101 VAL A CA 1
ATOM 750 C C . VAL A 1 101 ? -10.062 -4.426 18.172 1 96.94 101 VAL A C 1
ATOM 752 O O . VAL A 1 101 ? -10.359 -5.031 19.203 1 96.94 101 VAL A O 1
ATOM 755 N N . LYS A 1 102 ? -10.695 -4.562 17.031 1 95.62 102 LYS A N 1
ATOM 756 C CA . LYS A 1 102 ? -11.773 -5.523 16.828 1 95.62 102 LYS A CA 1
ATOM 757 C C . LYS A 1 102 ? -11.398 -6.547 15.758 1 95.62 102 LYS A C 1
ATOM 759 O O . LYS A 1 102 ? -10.484 -6.312 14.961 1 95.62 102 LYS A O 1
ATOM 764 N N . HIS A 1 103 ? -12.156 -7.641 15.727 1 93.75 103 HIS A N 1
ATOM 765 C CA . HIS A 1 103 ? -11.906 -8.672 14.727 1 93.75 103 HIS A CA 1
ATOM 766 C C . HIS A 1 103 ? -12.023 -8.109 13.312 1 93.75 103 HIS A C 1
ATOM 768 O O . HIS A 1 103 ? -11.203 -8.422 12.453 1 93.75 103 HIS A O 1
ATOM 774 N N . SER A 1 104 ? -12.969 -7.25 13.141 1 93.12 104 SER A N 1
ATOM 775 C CA . SER A 1 104 ? -13.25 -6.727 11.805 1 93.12 104 SER A CA 1
ATOM 776 C C . SER A 1 104 ? -12.172 -5.754 11.352 1 93.12 104 SER A C 1
ATOM 778 O O . SER A 1 104 ? -12.156 -5.324 10.195 1 93.12 104 SER A O 1
ATOM 780 N N . ASP A 1 105 ? -11.242 -5.426 12.281 1 94.44 105 ASP A N 1
ATOM 781 C CA . ASP A 1 105 ? -10.141 -4.527 11.938 1 94.44 105 ASP A CA 1
ATOM 782 C C . ASP A 1 105 ? -9 -5.285 11.266 1 94.44 105 ASP A C 1
ATOM 784 O O . ASP A 1 105 ? -8.172 -4.688 10.578 1 94.44 105 ASP A O 1
ATOM 788 N N . LEU A 1 106 ? -9 -6.582 11.398 1 94.88 106 LEU A N 1
ATOM 789 C CA . LEU A 1 106 ? -7.809 -7.379 11.102 1 94.88 106 LEU A CA 1
ATOM 790 C C . LEU A 1 106 ? -7.711 -7.68 9.609 1 94.88 106 LEU A C 1
ATOM 792 O O . LEU A 1 106 ? -6.668 -8.125 9.133 1 94.88 106 LEU A O 1
ATOM 796 N N . ASN A 1 107 ? -8.727 -7.32 8.828 1 94.38 107 ASN A N 1
ATOM 797 C CA . ASN A 1 107 ? -8.664 -7.566 7.395 1 94.38 107 ASN A CA 1
ATOM 798 C C . ASN A 1 107 ? -7.867 -6.48 6.672 1 94.38 107 ASN A C 1
ATOM 800 O O . ASN A 1 107 ? -7.555 -6.617 5.488 1 94.38 107 ASN A O 1
ATOM 804 N N . ARG A 1 108 ? -7.52 -5.391 7.469 1 93.31 108 ARG A N 1
ATOM 805 C CA . ARG A 1 108 ? -6.914 -4.332 6.668 1 93.31 108 ARG A CA 1
ATOM 806 C C . ARG A 1 108 ? -6.055 -3.414 7.531 1 93.31 108 ARG A C 1
ATOM 808 O O . ARG A 1 108 ? -5.285 -2.605 7.012 1 93.31 108 ARG A O 1
ATOM 815 N N . GLN A 1 109 ? -6.184 -3.412 8.758 1 93.75 109 GLN A N 1
ATOM 816 C CA . GLN A 1 109 ? -5.477 -2.441 9.578 1 93.75 109 GLN A CA 1
ATOM 817 C C . GLN A 1 109 ? -4.09 -2.951 9.961 1 93.75 109 GLN A C 1
ATOM 819 O O . GLN A 1 109 ? -3.926 -3.605 10.992 1 93.75 109 GLN A O 1
ATOM 824 N N . LEU A 1 110 ? -3.145 -2.555 9.289 1 90.88 110 LEU A N 1
ATOM 825 C CA . LEU A 1 110 ? -1.783 -3.068 9.188 1 90.88 110 LEU A CA 1
ATOM 826 C C . LEU A 1 110 ? -1.111 -3.111 10.555 1 90.88 110 LEU A C 1
ATOM 828 O O . LEU A 1 110 ? -0.309 -4.004 10.828 1 90.88 110 LEU A O 1
ATOM 832 N N . LEU A 1 111 ? -1.399 -2.215 11.398 1 94.25 111 LEU A N 1
ATOM 833 C CA . LEU A 1 111 ? -0.657 -2.08 12.648 1 94.25 111 LEU A CA 1
ATOM 834 C C . LEU A 1 111 ? -1.38 -2.787 13.789 1 94.25 111 LEU A C 1
ATOM 836 O O . LEU A 1 111 ? -0.925 -2.75 14.938 1 94.25 111 LEU A O 1
ATOM 840 N N . MET A 1 112 ? -2.498 -3.416 13.438 1 93.06 112 MET A N 1
ATOM 841 C CA . MET A 1 112 ? -3.271 -4.195 14.398 1 93.06 112 MET A CA 1
ATOM 842 C C . MET A 1 112 ? -3.021 -5.688 14.219 1 93.06 112 MET A C 1
ATOM 844 O O . MET A 1 112 ? -2.891 -6.168 13.094 1 93.06 112 MET A O 1
ATOM 848 N N . THR A 1 113 ? -2.871 -6.336 15.352 1 89.81 113 THR A N 1
ATOM 849 C CA . THR A 1 113 ? -2.676 -7.777 15.297 1 89.81 113 THR A CA 1
ATOM 850 C C . THR A 1 113 ? -3.637 -8.492 16.234 1 89.81 113 THR A C 1
ATOM 852 O O . THR A 1 113 ? -4.32 -7.852 17.047 1 89.81 113 THR A O 1
ATOM 855 N N . HIS A 1 114 ? -3.596 -9.781 16.094 1 89.19 114 HIS A N 1
ATOM 856 C CA . HIS A 1 114 ? -4.523 -10.625 16.828 1 89.19 114 HIS A CA 1
ATOM 857 C C . HIS A 1 114 ? -4.316 -10.477 18.344 1 89.19 114 HIS A C 1
ATOM 859 O O . HIS A 1 114 ? -5.277 -10.5 19.109 1 89.19 114 HIS A O 1
ATOM 865 N N . ASP A 1 115 ? -3.145 -10.305 18.781 1 91.62 115 ASP A N 1
ATOM 866 C CA . ASP A 1 115 ? -2.83 -10.25 20.203 1 91.62 115 ASP A CA 1
ATOM 867 C C . ASP A 1 115 ? -3.303 -8.938 20.828 1 91.62 115 ASP A C 1
ATOM 869 O O . ASP A 1 115 ? -3.33 -8.797 22.047 1 91.62 115 ASP A O 1
ATOM 873 N N . TRP A 1 116 ? -3.801 -8.055 20.062 1 95 116 TRP A N 1
ATOM 874 C CA . TRP A 1 116 ? -4.219 -6.75 20.562 1 95 116 TRP A CA 1
ATOM 875 C C . TRP A 1 116 ? -5.738 -6.629 20.562 1 95 116 TRP A C 1
ATOM 877 O O . TRP A 1 116 ? -6.285 -5.59 20.938 1 95 116 TRP A O 1
ATOM 887 N N . LEU A 1 117 ? -6.398 -7.699 20.172 1 94.75 117 LEU A N 1
ATOM 888 C CA . LEU A 1 117 ? -7.855 -7.684 20.219 1 94.75 117 LEU A CA 1
ATOM 889 C C . LEU A 1 117 ? -8.359 -7.258 21.594 1 94.75 117 LEU A C 1
ATOM 891 O O . LEU A 1 117 ? -7.918 -7.797 22.609 1 94.75 117 LEU A O 1
ATOM 895 N N . GLY A 1 118 ? -9.227 -6.246 21.578 1 97.5 118 GLY A N 1
ATOM 896 C CA . GLY A 1 118 ? -9.82 -5.762 22.812 1 97.5 118 GLY A CA 1
ATOM 897 C C . GLY A 1 118 ? -8.969 -4.738 23.531 1 97.5 118 GLY A C 1
ATOM 898 O O . GLY A 1 118 ? -9.359 -4.211 24.578 1 97.5 118 GLY A O 1
ATOM 899 N N . LYS A 1 119 ? -7.824 -4.441 23.031 1 97.94 119 LYS A N 1
ATOM 900 C CA . LYS A 1 119 ? -6.895 -3.475 23.609 1 97.94 119 LYS A CA 1
ATOM 901 C C . LYS A 1 119 ? -6.828 -2.205 22.766 1 97.94 119 LYS A C 1
ATOM 903 O O . LYS A 1 119 ? -7.266 -2.197 21.609 1 97.94 119 LYS A O 1
ATOM 908 N N . PRO A 1 120 ? -6.289 -1.131 23.312 1 98.06 120 PRO A N 1
ATOM 909 C CA . PRO A 1 120 ? -6.305 0.138 22.578 1 98.06 120 PRO A CA 1
ATOM 910 C C . PRO A 1 120 ? -5.496 0.081 21.281 1 98.06 120 PRO A C 1
ATOM 912 O O . PRO A 1 120 ? -4.328 -0.315 21.297 1 98.06 120 PRO A O 1
ATOM 915 N N . ARG A 1 121 ? -6.094 0.541 20.234 1 97.5 121 ARG A N 1
ATOM 916 C CA . ARG A 1 121 ? -5.484 0.421 18.906 1 97.5 121 ARG A CA 1
ATOM 917 C C . ARG A 1 121 ? -4.25 1.31 18.797 1 97.5 121 ARG A C 1
ATOM 919 O O . ARG A 1 121 ? -3.277 0.948 18.125 1 97.5 121 ARG A O 1
ATOM 926 N N . VAL A 1 122 ? -4.254 2.512 19.453 1 97.94 122 VAL A N 1
ATOM 927 C CA . VAL A 1 122 ? -3.125 3.426 19.312 1 97.94 122 VAL A CA 1
ATOM 928 C C . VAL A 1 122 ? -1.897 2.848 20.016 1 97.94 122 VAL A C 1
ATOM 930 O O . VAL A 1 122 ? -0.762 3.117 19.609 1 97.94 122 VAL A O 1
ATOM 933 N N . GLU A 1 123 ? -2.113 2.068 21.016 1 97.94 123 GLU A N 1
ATOM 934 C CA . GLU A 1 123 ? -0.999 1.395 21.672 1 97.94 123 GLU A CA 1
ATOM 935 C C . GLU A 1 123 ? -0.41 0.304 20.781 1 97.94 123 GLU A C 1
ATOM 937 O O . GLU A 1 123 ? 0.811 0.15 20.703 1 97.94 123 GLU A O 1
ATOM 942 N N . SER A 1 124 ? -1.302 -0.464 20.172 1 96.94 124 SER A N 1
ATOM 943 C CA . SER A 1 124 ? -0.842 -1.452 19.203 1 96.94 124 SER A CA 1
ATOM 944 C C . SER A 1 124 ? -0.001 -0.803 18.109 1 96.94 124 SER A C 1
ATOM 946 O O . SER A 1 124 ? 1.088 -1.282 17.781 1 96.94 124 SER A O 1
ATOM 948 N N . ALA A 1 125 ? -0.5 0.314 17.594 1 98.06 125 ALA A N 1
ATOM 949 C CA . ALA A 1 125 ? 0.189 1.036 16.531 1 98.06 125 ALA A CA 1
ATOM 950 C C . ALA A 1 125 ? 1.554 1.534 17 1 98.06 125 ALA A C 1
ATOM 952 O O . ALA A 1 125 ? 2.549 1.408 16.281 1 98.06 125 ALA A O 1
ATOM 953 N N . THR A 1 126 ? 1.577 2.049 18.156 1 98.38 126 THR A N 1
ATOM 954 C CA . THR A 1 126 ? 2.812 2.584 18.719 1 98.38 126 THR A CA 1
ATOM 955 C C . THR A 1 126 ? 3.865 1.487 18.859 1 98.38 126 THR A C 1
ATOM 957 O O . THR A 1 126 ? 5.008 1.662 18.422 1 98.38 126 THR A O 1
ATOM 960 N N . GLN A 1 127 ? 3.475 0.392 19.406 1 96.25 127 GLN A N 1
ATOM 961 C CA . GLN A 1 127 ? 4.402 -0.717 19.609 1 96.25 127 GLN A CA 1
ATOM 962 C C . GLN A 1 127 ? 4.973 -1.197 18.281 1 96.25 127 GLN A C 1
ATOM 964 O O . GLN A 1 127 ? 6.188 -1.363 18.141 1 96.25 127 GLN A O 1
ATOM 969 N N . ARG A 1 128 ? 4.117 -1.384 17.344 1 95.25 128 ARG A N 1
ATOM 970 C CA . ARG A 1 128 ? 4.539 -1.915 16.062 1 95.25 128 ARG A CA 1
ATOM 971 C C . ARG A 1 128 ? 5.477 -0.946 15.344 1 95.25 128 ARG A C 1
ATOM 973 O O . ARG A 1 128 ? 6.477 -1.36 14.758 1 95.25 128 ARG A O 1
ATOM 980 N N . LEU A 1 129 ? 5.156 0.287 15.367 1 97.19 129 LEU A N 1
ATOM 981 C CA . LEU A 1 129 ? 5.961 1.291 14.68 1 97.19 129 LEU A CA 1
ATOM 982 C C . LEU A 1 129 ? 7.344 1.408 15.32 1 97.19 129 LEU A C 1
ATOM 984 O O . LEU A 1 129 ? 8.344 1.593 14.617 1 97.19 129 LEU A O 1
ATOM 988 N N . LEU A 1 130 ? 7.406 1.249 16.594 1 96.19 130 LEU A N 1
ATOM 989 C CA . LEU A 1 130 ? 8.688 1.354 17.281 1 96.19 130 LEU A CA 1
ATOM 990 C C . LEU A 1 130 ? 9.547 0.12 17.031 1 96.19 130 LEU A C 1
ATOM 992 O O . LEU A 1 130 ? 10.773 0.188 17.094 1 96.19 130 LEU A O 1
ATOM 996 N N . GLU A 1 131 ? 8.875 -1.022 16.766 1 92.31 131 GLU A N 1
ATOM 997 C CA . GLU A 1 131 ? 9.617 -2.203 16.344 1 92.31 131 GLU A CA 1
ATOM 998 C C . GLU A 1 131 ? 10.305 -1.97 15 1 92.31 131 GLU A C 1
ATOM 1000 O O . GLU A 1 131 ? 11.391 -2.498 14.75 1 92.31 131 GLU A O 1
ATOM 1005 N N . LEU A 1 132 ? 9.688 -1.193 14.188 1 92.06 132 LEU A N 1
ATOM 1006 C CA . LEU A 1 132 ? 10.25 -0.856 12.883 1 92.06 132 LEU A CA 1
ATOM 1007 C C . LEU A 1 132 ? 11.344 0.2 13.02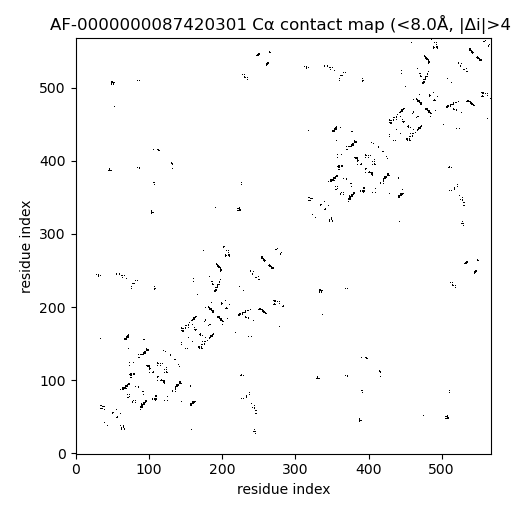3 1 92.06 132 LEU A C 1
ATOM 1009 O O . LEU A 1 132 ? 12.43 0.055 12.453 1 92.06 132 LEU A O 1
ATOM 1013 N N . ASN A 1 133 ? 11.016 1.263 13.711 1 93.56 133 ASN A N 1
ATOM 1014 C CA . ASN A 1 133 ? 11.891 2.416 13.891 1 93.56 133 ASN A CA 1
ATOM 1015 C C . ASN A 1 133 ? 11.953 2.85 15.352 1 93.56 133 ASN A C 1
ATOM 1017 O O . ASN A 1 133 ? 11.18 3.701 15.781 1 93.56 133 ASN A O 1
ATOM 1021 N N . PRO A 1 134 ? 12.945 2.346 16.016 1 93.5 134 PRO A N 1
ATOM 1022 C CA . PRO A 1 134 ? 13.031 2.623 17.453 1 93.5 134 PRO A CA 1
ATOM 1023 C C . PRO A 1 134 ? 13.289 4.098 17.766 1 93.5 134 PRO A C 1
ATOM 1025 O O . PRO A 1 134 ? 13.109 4.539 18.906 1 93.5 134 PRO A O 1
ATOM 1028 N N . ARG A 1 135 ? 13.656 4.906 16.828 1 93.44 135 ARG A N 1
ATOM 1029 C CA . ARG A 1 135 ? 13.977 6.312 17.047 1 93.44 135 ARG A CA 1
ATOM 1030 C C . ARG A 1 135 ? 12.766 7.203 16.797 1 93.44 135 ARG A C 1
ATOM 1032 O O . ARG A 1 135 ? 12.805 8.406 17.062 1 93.44 135 ARG A O 1
ATOM 1039 N N . LEU A 1 136 ? 11.781 6.684 16.25 1 97.19 136 LEU A N 1
ATOM 1040 C CA . LEU A 1 136 ? 10.57 7.43 15.922 1 97.19 136 LEU A CA 1
ATOM 1041 C C . LEU A 1 136 ? 9.922 7.996 17.188 1 97.19 136 LEU A C 1
ATOM 1043 O O . LEU A 1 136 ? 9.75 7.277 18.172 1 97.19 136 LEU A O 1
ATOM 1047 N N . GLU A 1 137 ? 9.68 9.336 17.172 1 98.56 137 GLU A N 1
ATOM 1048 C CA . GLU A 1 137 ? 8.844 9.914 18.219 1 98.56 137 GLU A CA 1
ATOM 1049 C C . GLU A 1 137 ? 7.359 9.742 17.891 1 98.56 137 GLU A C 1
ATOM 1051 O O . GLU A 1 137 ? 6.922 10.047 16.781 1 98.56 137 GLU A O 1
ATOM 1056 N N . ILE A 1 138 ? 6.586 9.211 18.906 1 98.81 138 ILE A N 1
ATOM 1057 C CA . ILE A 1 138 ? 5.16 8.984 18.688 1 98.81 138 ILE A CA 1
ATOM 1058 C C . ILE A 1 138 ? 4.355 9.656 19.797 1 98.81 138 ILE A C 1
ATOM 1060 O O . ILE A 1 138 ? 4.691 9.531 20.969 1 98.81 138 ILE A O 1
ATOM 1064 N N . GLU A 1 139 ? 3.434 10.484 19.453 1 98.81 139 GLU A N 1
ATOM 1065 C CA . GLU A 1 139 ? 2.396 10.977 20.359 1 98.81 139 GLU A CA 1
ATOM 1066 C C . GLU A 1 139 ? 1.061 10.289 20.094 1 98.81 139 GLU A C 1
ATOM 1068 O O . GLU A 1 139 ? 0.314 10.695 19.203 1 98.81 139 GLU A O 1
ATOM 1073 N N . PRO A 1 140 ? 0.745 9.258 20.875 1 98.69 140 PRO A N 1
ATOM 1074 C CA . PRO A 1 140 ? -0.545 8.578 20.719 1 98.69 140 PRO A CA 1
ATOM 107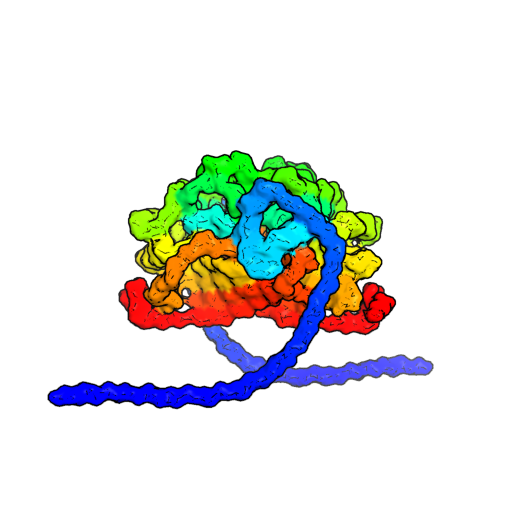5 C C . PRO A 1 140 ? -1.685 9.32 21.422 1 98.69 140 PRO A C 1
ATOM 1077 O O . PRO A 1 140 ? -1.557 9.695 22.594 1 98.69 140 PRO A O 1
ATOM 1080 N N . ILE A 1 141 ? -2.738 9.578 20.734 1 98.75 141 ILE A N 1
ATOM 1081 C CA . ILE A 1 141 ? -3.926 10.242 21.266 1 98.75 141 ILE A CA 1
ATOM 1082 C C . ILE A 1 141 ? -5.141 9.336 21.078 1 98.75 141 ILE A C 1
ATOM 1084 O O . ILE A 1 141 ? -5.652 9.18 19.969 1 98.75 141 ILE A O 1
ATOM 1088 N N . GLY A 1 142 ? -5.664 8.75 22.188 1 98.44 142 GLY A N 1
ATOM 1089 C CA . GLY A 1 142 ? -6.801 7.844 22.141 1 98.44 142 GLY A CA 1
ATOM 1090 C C . GLY A 1 142 ? -8.125 8.555 21.953 1 98.44 142 GLY A C 1
ATOM 1091 O O . GLY A 1 142 ? -9.094 8.281 22.672 1 98.44 142 GLY A O 1
ATOM 1092 N N . GLU A 1 143 ? -8.125 9.531 21.016 1 98.31 143 GLU A N 1
ATOM 1093 C CA . GLU A 1 143 ? -9.312 10.312 20.688 1 98.31 143 GLU A CA 1
ATOM 1094 C C . GLU A 1 143 ? -9.523 10.391 19.172 1 98.31 143 GLU A C 1
ATOM 1096 O O . GLU A 1 143 ? -8.562 10.383 18.406 1 98.31 143 GLU A O 1
ATOM 1101 N N . ASN A 1 144 ? -10.82 10.398 18.828 1 98.19 144 ASN A N 1
ATOM 1102 C CA . ASN A 1 144 ? -11.125 10.828 17.469 1 98.19 144 ASN A CA 1
ATOM 1103 C C . ASN A 1 144 ? -11.156 12.344 17.344 1 98.19 144 ASN A C 1
ATOM 1105 O O . ASN A 1 144 ? -11.531 13.039 18.297 1 98.19 144 ASN A O 1
ATOM 1109 N N . ILE A 1 145 ? -10.742 12.82 16.188 1 98.5 145 ILE A N 1
ATOM 1110 C CA . ILE A 1 145 ? -10.766 14.266 15.969 1 98.5 145 ILE A CA 1
ATOM 1111 C C . ILE A 1 145 ? -12.203 14.766 16 1 98.5 145 ILE A C 1
ATOM 1113 O O . ILE A 1 145 ? -13.109 14.117 15.469 1 98.5 145 ILE A O 1
ATOM 1117 N N . SER A 1 146 ? -12.367 15.852 16.609 1 98 146 SER A N 1
ATOM 1118 C CA . SER A 1 146 ? -13.641 16.547 16.703 1 98 146 SER A CA 1
ATOM 1119 C C . SER A 1 146 ? -13.445 18.062 16.688 1 98 146 SER A C 1
ATOM 1121 O O . SER A 1 146 ? -12.305 18.547 16.719 1 98 146 SER A O 1
ATOM 1123 N N . GLU A 1 147 ? -14.586 18.703 16.672 1 97.5 147 GLU A N 1
ATOM 1124 C CA . GLU A 1 147 ? -14.508 20.156 16.734 1 97.5 147 GLU A CA 1
ATOM 1125 C C . GLU A 1 147 ? -13.844 20.625 18.031 1 97.5 147 GLU A C 1
ATOM 1127 O O . GLU A 1 147 ? -13.156 21.641 18.062 1 97.5 147 GLU A O 1
ATOM 1132 N N . GLU A 1 148 ? -13.977 19.891 19.031 1 98.25 148 GLU A N 1
ATOM 1133 C CA . GLU A 1 148 ? -13.531 20.281 20.359 1 98.25 148 GLU A CA 1
ATOM 1134 C C . GLU A 1 148 ? -12.023 20.109 20.516 1 98.25 148 GLU A C 1
ATOM 1136 O O . GLU A 1 148 ? -11.375 20.844 21.266 1 98.25 148 GLU A O 1
ATOM 1141 N N . ASN A 1 149 ? -11.469 19.172 19.812 1 98.69 149 ASN A N 1
ATOM 1142 C CA . ASN A 1 149 ? -10.07 18.844 20.109 1 98.69 149 ASN A CA 1
ATOM 1143 C C . ASN A 1 149 ? -9.172 19.109 18.906 1 98.69 149 ASN A C 1
ATOM 1145 O O . ASN A 1 149 ? -7.949 19.062 19.016 1 98.69 149 ASN A O 1
ATOM 1149 N N . ALA A 1 150 ? -9.727 19.406 17.781 1 98.75 150 ALA A N 1
ATOM 1150 C CA . ALA A 1 150 ? -8.984 19.516 16.516 1 98.75 150 ALA A CA 1
ATOM 1151 C C . ALA A 1 150 ? -7.895 20.578 16.625 1 98.75 150 ALA A C 1
ATOM 1153 O O . ALA A 1 150 ? -6.781 20.375 16.125 1 98.75 150 ALA A O 1
ATOM 1154 N N . GLN A 1 151 ? -8.234 21.703 17.203 1 98.75 151 GLN A N 1
ATOM 1155 C CA . GLN A 1 151 ? -7.258 22.781 17.328 1 98.75 151 GLN A CA 1
ATOM 1156 C C . GLN A 1 151 ? -6 22.312 18.047 1 98.75 151 GLN A C 1
ATOM 1158 O O . GLN A 1 151 ? -4.883 22.531 17.562 1 98.75 151 GLN A O 1
ATOM 1163 N N . ARG A 1 152 ? -6.168 21.688 19.156 1 98.75 152 ARG A N 1
ATOM 1164 C CA . ARG A 1 152 ? -5.07 21.203 19.984 1 98.75 152 ARG A CA 1
ATOM 1165 C C . ARG A 1 152 ? -4.246 20.156 19.25 1 98.75 152 ARG A C 1
ATOM 1167 O O . ARG A 1 152 ? -3.016 20.188 19.266 1 98.75 152 ARG A O 1
ATOM 1174 N N . ILE A 1 153 ? -4.883 19.234 18.641 1 98.81 153 ILE A N 1
ATOM 1175 C CA . ILE A 1 153 ? -4.211 18.094 18.031 1 98.81 153 ILE A CA 1
ATOM 1176 C C . ILE A 1 153 ? -3.486 18.516 16.766 1 98.81 153 ILE A C 1
ATOM 1178 O O . ILE A 1 153 ? -2.328 18.156 16.547 1 98.81 153 ILE A O 1
ATOM 1182 N N . VAL A 1 154 ? -4.105 19.297 15.93 1 98.75 154 VAL A N 1
ATOM 1183 C CA . VAL A 1 154 ? -3.52 19.766 14.68 1 98.75 154 VAL A CA 1
ATOM 1184 C C . VAL A 1 154 ? -2.281 20.609 14.969 1 98.75 154 VAL A C 1
ATOM 1186 O O . VAL A 1 154 ? -1.301 20.562 14.227 1 98.75 154 VAL A O 1
ATOM 1189 N N . ALA A 1 155 ? -2.289 21.312 16.047 1 98.62 155 ALA A N 1
ATOM 1190 C CA . ALA A 1 155 ? -1.185 22.203 16.422 1 98.62 155 ALA A CA 1
ATOM 1191 C C . ALA A 1 155 ? 0.093 21.406 16.672 1 98.62 155 ALA A C 1
ATOM 1193 O O . ALA A 1 155 ? 1.193 21.969 16.641 1 98.62 155 ALA A O 1
ATOM 1194 N N . GLN A 1 156 ? 0.007 20.109 16.859 1 98.38 156 GLN A N 1
ATOM 1195 C CA . GLN A 1 156 ? 1.136 19.297 17.281 1 98.38 156 GLN A CA 1
ATOM 1196 C C . GLN A 1 156 ? 1.937 18.797 16.078 1 98.38 156 GLN A C 1
ATOM 1198 O O . GLN A 1 156 ? 2.973 18.156 16.234 1 98.38 156 GLN A O 1
ATOM 1203 N N . ALA A 1 157 ? 1.486 19.141 14.875 1 98.44 157 ALA A N 1
ATOM 1204 C CA . ALA A 1 157 ? 2.148 18.578 13.695 1 98.44 157 ALA A CA 1
ATOM 1205 C C . ALA A 1 157 ? 2.381 19.656 12.633 1 98.44 157 ALA A C 1
ATOM 1207 O O . ALA A 1 157 ? 1.715 20.688 12.633 1 98.44 157 ALA A O 1
ATOM 1208 N N . ASP A 1 158 ? 3.303 19.375 11.742 1 98.5 158 ASP A N 1
ATOM 1209 C CA . ASP A 1 158 ? 3.596 20.266 10.625 1 98.5 158 ASP A CA 1
ATOM 1210 C C . ASP A 1 158 ? 2.654 20 9.445 1 98.5 158 ASP A C 1
ATOM 1212 O O . ASP A 1 158 ? 2.311 20.922 8.703 1 98.5 158 ASP A O 1
ATOM 1216 N N . VAL A 1 159 ? 2.316 18.781 9.266 1 98.75 159 VAL A N 1
ATOM 1217 C CA . VAL A 1 159 ? 1.488 18.328 8.156 1 98.75 159 VAL A CA 1
ATOM 1218 C C . VAL A 1 159 ? 0.394 17.391 8.672 1 98.75 159 VAL A C 1
ATOM 1220 O O . VAL A 1 159 ? 0.609 16.641 9.625 1 98.75 159 VAL A O 1
ATOM 1223 N N . ILE A 1 160 ? -0.797 17.469 8.023 1 98.94 160 ILE A N 1
ATOM 1224 C CA . ILE A 1 160 ? -1.927 16.625 8.406 1 98.94 160 ILE A CA 1
ATOM 1225 C C . ILE A 1 160 ? -2.229 15.641 7.281 1 98.94 160 ILE A C 1
ATOM 1227 O O . ILE A 1 160 ? -2.336 16.031 6.117 1 98.94 160 ILE A O 1
ATOM 1231 N N . VAL A 1 161 ? -2.293 14.375 7.629 1 98.94 161 VAL A N 1
ATOM 1232 C CA . VAL A 1 161 ? -2.889 13.391 6.73 1 98.94 161 VAL A CA 1
ATOM 1233 C C . VAL A 1 161 ? -4.23 12.93 7.293 1 98.94 161 VAL A C 1
ATOM 1235 O O . VAL A 1 161 ? -4.281 12.227 8.305 1 98.94 161 VAL A O 1
ATOM 1238 N N . ASP A 1 162 ? -5.246 13.32 6.605 1 98.88 162 ASP A N 1
ATOM 1239 C CA . ASP A 1 162 ? -6.609 13.008 7.02 1 98.88 162 ASP A CA 1
ATOM 1240 C C . ASP A 1 162 ? -7.039 11.641 6.496 1 98.88 162 ASP A C 1
ATOM 1242 O O . ASP A 1 162 ? -7.191 11.453 5.285 1 98.88 162 ASP A O 1
ATOM 1246 N N . CYS A 1 163 ? -7.266 10.766 7.43 1 98.31 163 CYS A N 1
ATOM 1247 C CA . CYS A 1 163 ? -7.688 9.406 7.109 1 98.31 163 CYS A CA 1
ATOM 1248 C C . CYS A 1 163 ? -9.023 9.078 7.762 1 98.31 163 CYS A C 1
ATOM 1250 O O . CYS A 1 163 ? -9.336 7.91 8.008 1 98.31 163 CYS A O 1
ATOM 1252 N N . ALA A 1 164 ? -9.805 10.102 8.07 1 95.88 164 ALA A N 1
ATOM 1253 C CA . ALA A 1 164 ? -11.055 9.938 8.797 1 95.88 164 ALA A CA 1
ATOM 1254 C C . ALA A 1 164 ? -12.188 9.516 7.855 1 95.88 164 ALA A C 1
ATOM 1256 O O . ALA A 1 164 ? -12.297 10.031 6.738 1 95.88 164 ALA A O 1
ATOM 1257 N N . PRO A 1 165 ? -13.016 8.602 8.367 1 91.81 165 PRO A N 1
ATOM 1258 C CA . PRO A 1 165 ? -14.164 8.211 7.547 1 91.81 165 PRO A CA 1
ATOM 1259 C C . PRO A 1 165 ? -15.328 9.188 7.648 1 91.81 165 PRO A C 1
ATOM 1261 O O . PRO A 1 165 ? -16.156 9.266 6.734 1 91.81 165 PRO A O 1
ATOM 1264 N N . LEU A 1 166 ? -15.414 9.953 8.727 1 91.44 166 LEU A N 1
ATOM 1265 C CA . LEU A 1 166 ? -16.578 10.805 8.953 1 91.44 166 LEU A CA 1
ATOM 1266 C C . LEU A 1 166 ? -16.281 12.242 8.531 1 91.44 166 LEU A C 1
ATOM 1268 O O . LEU A 1 166 ? -15.242 12.805 8.891 1 91.44 166 LEU A O 1
ATOM 1272 N N . PHE A 1 167 ? -17.266 12.82 7.91 1 92.81 167 PHE A N 1
ATOM 1273 C CA . PHE A 1 167 ? -17.062 14.164 7.371 1 92.81 167 PHE A CA 1
ATOM 1274 C C . PHE A 1 167 ? -16.938 15.188 8.5 1 92.81 167 PHE A C 1
ATOM 1276 O O . PHE A 1 167 ? -16.234 16.188 8.359 1 92.81 167 PHE A O 1
ATOM 1283 N N . GLU A 1 168 ? -17.609 14.93 9.602 1 92.75 168 GLU A N 1
ATOM 1284 C CA . GLU A 1 168 ? -17.484 15.836 10.734 1 92.75 168 GLU A CA 1
ATOM 1285 C C . GLU A 1 168 ? -16.031 15.984 11.172 1 92.75 168 GLU A C 1
ATOM 1287 O O . GLU A 1 168 ? -15.578 17.078 11.484 1 92.75 168 GLU A O 1
ATOM 1292 N N . GLU A 1 169 ? -15.328 14.891 11.242 1 95.62 169 GLU A N 1
ATOM 1293 C CA . GLU A 1 169 ? -13.906 14.898 11.57 1 95.62 169 GLU A CA 1
ATOM 1294 C C . GLU A 1 169 ? -13.094 15.609 10.492 1 95.62 169 GLU A C 1
ATOM 1296 O O . GLU A 1 169 ? -12.219 16.422 10.797 1 95.62 169 GLU A O 1
ATOM 1301 N N . ARG A 1 170 ? -13.406 15.305 9.234 1 96.94 170 ARG A N 1
ATOM 1302 C CA . ARG A 1 170 ? -12.68 15.836 8.094 1 96.94 170 ARG A CA 1
ATOM 1303 C C . ARG A 1 170 ? -12.805 17.359 8.023 1 96.94 170 ARG A C 1
ATOM 1305 O O . ARG A 1 170 ? -11.82 18.062 7.789 1 96.94 170 ARG A O 1
ATOM 1312 N N . PHE A 1 171 ? -13.992 17.828 8.273 1 96.75 171 PHE A N 1
ATOM 1313 C CA . PHE A 1 171 ? -14.234 19.266 8.219 1 96.75 171 PHE A CA 1
ATOM 1314 C C . PHE A 1 171 ? -13.547 19.969 9.383 1 96.75 171 PHE A C 1
ATOM 1316 O O . PHE A 1 171 ? -13.039 21.094 9.234 1 96.75 171 PHE A O 1
ATOM 1323 N N . ALA A 1 172 ? -13.562 19.359 10.531 1 97.69 172 ALA A N 1
ATOM 1324 C CA . ALA A 1 172 ? -12.852 19.938 11.672 1 97.69 172 ALA A CA 1
ATOM 1325 C C . ALA A 1 172 ? -11.359 20.094 11.367 1 97.69 172 ALA A C 1
ATOM 1327 O O . ALA A 1 172 ? -10.766 21.125 11.664 1 97.69 172 ALA A O 1
ATOM 1328 N N . MET A 1 173 ? -10.781 19.109 10.758 1 98.44 173 MET A N 1
ATOM 1329 C CA . MET A 1 173 ? -9.375 19.172 10.391 1 98.44 173 MET A CA 1
ATOM 1330 C C . MET A 1 173 ? -9.125 20.203 9.305 1 98.44 173 MET A C 1
ATOM 1332 O O . MET A 1 173 ? -8.125 20.922 9.336 1 98.44 173 MET A O 1
ATOM 1336 N N . ASN A 1 174 ? -10.047 20.234 8.359 1 98.06 174 ASN A N 1
ATOM 1337 C CA . ASN A 1 174 ? -9.945 21.25 7.309 1 98.06 174 ASN A CA 1
ATOM 1338 C C . ASN A 1 174 ? -9.906 22.656 7.887 1 98.06 174 ASN A C 1
ATOM 1340 O O . ASN A 1 174 ? -9.039 23.453 7.52 1 98.06 174 ASN A O 1
ATOM 1344 N N . ARG A 1 175 ? -10.797 22.953 8.758 1 97.75 175 ARG A N 1
ATOM 1345 C CA . ARG A 1 175 ? -10.867 24.281 9.359 1 97.75 175 ARG A CA 1
ATOM 1346 C C . ARG A 1 175 ? -9.594 24.594 10.125 1 97.75 175 ARG A C 1
ATOM 1348 O O . ARG A 1 175 ? -9.07 25.719 10.023 1 97.75 175 ARG A O 1
ATOM 1355 N N . GLN A 1 176 ? -9.109 23.625 10.82 1 98.44 176 GLN A N 1
ATOM 1356 C CA . GLN A 1 176 ? -7.906 23.875 11.609 1 98.44 176 GLN A CA 1
ATOM 1357 C C . GLN A 1 176 ? -6.672 23.953 10.719 1 98.44 176 GLN A C 1
ATOM 1359 O O . GLN A 1 176 ? -5.742 24.719 11 1 98.44 176 GLN A O 1
ATOM 1364 N N . ALA A 1 177 ? -6.664 23.172 9.672 1 98.25 177 ALA A N 1
ATOM 1365 C CA . ALA A 1 177 ? -5.578 23.297 8.711 1 98.25 177 ALA A CA 1
ATOM 1366 C C . ALA A 1 177 ? -5.5 24.703 8.141 1 98.25 177 ALA A C 1
ATOM 1368 O O . ALA A 1 177 ? -4.414 25.281 8.039 1 98.25 177 ALA A O 1
ATOM 1369 N N . LEU A 1 178 ? -6.609 25.234 7.777 1 97.75 178 LEU A N 1
ATOM 1370 C CA . LEU A 1 178 ? -6.688 26.594 7.25 1 97.75 178 LEU A CA 1
ATOM 1371 C C . LEU A 1 178 ? -6.254 27.609 8.305 1 97.75 178 LEU A C 1
ATOM 1373 O O . LEU A 1 178 ? -5.426 28.469 8.023 1 97.75 178 LEU A O 1
ATOM 1377 N N . ALA A 1 179 ? -6.754 27.469 9.469 1 97.25 179 ALA A N 1
ATOM 1378 C CA . ALA A 1 179 ? -6.512 28.422 10.539 1 97.25 179 ALA A CA 1
ATOM 1379 C C . ALA A 1 179 ? -5.039 28.438 10.945 1 97.25 179 ALA A C 1
ATOM 1381 O O . ALA A 1 179 ? -4.484 29.484 11.258 1 97.25 179 ALA A O 1
ATOM 1382 N N . GLN A 1 180 ? -4.457 27.281 10.953 1 97.44 180 GLN A N 1
ATOM 1383 C CA . GLN A 1 180 ? -3.082 27.156 11.438 1 97.44 180 GLN A CA 1
ATOM 1384 C C . GLN A 1 180 ? -2.098 27.141 10.266 1 97.44 180 GLN A C 1
ATOM 1386 O O . GLN A 1 180 ? -0.893 26.969 10.469 1 97.44 180 GLN A O 1
ATOM 1391 N N . ARG A 1 181 ? -2.605 27.25 9.094 1 96.75 181 ARG A N 1
ATOM 1392 C CA . ARG A 1 181 ? -1.817 27.328 7.867 1 96.75 181 ARG A CA 1
ATOM 1393 C C . ARG A 1 181 ? -0.917 26.109 7.715 1 96.75 181 ARG A C 1
ATOM 1395 O O . ARG A 1 181 ? 0.282 26.234 7.465 1 96.75 181 ARG A O 1
ATOM 1402 N N . LYS A 1 182 ? -1.543 24.969 7.859 1 97.88 182 LYS A N 1
ATOM 1403 C CA . LYS A 1 182 ? -0.823 23.719 7.723 1 97.88 182 LYS A CA 1
ATOM 1404 C C . LYS A 1 182 ? -1.345 22.906 6.531 1 97.88 182 LYS A C 1
ATOM 1406 O O . LYS A 1 182 ? -2.555 22.828 6.312 1 97.88 182 LYS A O 1
ATOM 1411 N N . PRO A 1 183 ? -0.426 22.297 5.781 1 98.62 183 PRO A N 1
ATOM 1412 C CA . PRO A 1 183 ? -0.886 21.438 4.691 1 98.62 183 PRO A CA 1
ATOM 1413 C C . PRO A 1 183 ? -1.715 20.25 5.184 1 98.62 183 PRO A C 1
ATOM 1415 O O . PRO A 1 183 ? -1.407 19.672 6.23 1 98.62 183 PRO A O 1
ATOM 1418 N N . LEU A 1 184 ? -2.736 19.984 4.41 1 98.88 184 LEU A N 1
ATOM 1419 C CA . LEU A 1 184 ? -3.633 18.875 4.695 1 98.88 184 LEU A CA 1
ATOM 1420 C C . LEU A 1 184 ? -3.742 17.938 3.496 1 98.88 184 LEU A C 1
ATOM 1422 O O . LEU A 1 184 ? -4.172 18.359 2.418 1 98.88 184 LEU A O 1
ATOM 1426 N N . ILE A 1 185 ? -3.293 16.688 3.676 1 98.94 185 ILE A N 1
ATOM 1427 C CA . ILE A 1 185 ? -3.5 15.641 2.686 1 98.94 185 ILE A CA 1
ATOM 1428 C C . ILE A 1 185 ? -4.789 14.883 2.998 1 98.94 185 ILE A C 1
ATOM 1430 O O . ILE A 1 185 ? -4.891 14.219 4.035 1 98.94 185 ILE A O 1
ATOM 1434 N N . GLU A 1 186 ? -5.711 15 2.109 1 98.75 186 GLU A N 1
ATOM 1435 C CA . GLU A 1 186 ? -7.027 14.391 2.26 1 98.75 186 GLU A CA 1
ATOM 1436 C C . GLU A 1 186 ? -7.094 13.047 1.535 1 98.75 186 GLU A C 1
ATOM 1438 O O . GLU A 1 186 ? -6.953 12.984 0.312 1 98.75 186 GLU A O 1
ATOM 1443 N N . CYS A 1 187 ? -7.293 11.977 2.312 1 98.5 187 CYS A N 1
ATOM 1444 C CA . CYS A 1 187 ? -7.387 10.625 1.767 1 98.5 187 CYS A CA 1
ATOM 1445 C C . CYS A 1 187 ? -8.727 9.992 2.105 1 98.5 187 CYS A C 1
ATOM 1447 O O . CYS A 1 187 ? -9.203 10.094 3.238 1 98.5 187 CYS A O 1
ATOM 1449 N N . ALA A 1 188 ? -9.273 9.336 1.135 1 96.12 188 ALA A N 1
ATOM 1450 C CA . ALA A 1 188 ? -10.531 8.625 1.363 1 96.12 188 ALA A CA 1
ATOM 1451 C C . ALA A 1 188 ? -10.648 7.41 0.444 1 96.12 188 ALA A C 1
ATOM 1453 O O . ALA A 1 188 ? -9.961 7.328 -0.577 1 96.12 188 ALA A O 1
ATOM 1454 N N . MET A 1 189 ? -11.469 6.48 0.896 1 94.5 189 MET A N 1
ATOM 1455 C CA . MET A 1 189 ? -11.758 5.312 0.071 1 94.5 189 MET A CA 1
ATOM 1456 C C . MET A 1 189 ? -13.148 4.762 0.381 1 94.5 189 MET A C 1
ATOM 1458 O O . MET A 1 189 ? -13.719 5.055 1.434 1 94.5 189 MET A O 1
ATOM 1462 N N . TYR A 1 190 ? -13.68 4.062 -0.545 1 91.81 190 TYR A N 1
ATOM 1463 C CA . TYR A 1 190 ? -14.93 3.314 -0.423 1 91.81 190 TYR A CA 1
ATOM 1464 C C . TYR A 1 190 ? -14.969 2.15 -1.407 1 91.81 190 TYR A C 1
ATOM 1466 O O . TYR A 1 190 ? -14.766 2.34 -2.609 1 91.81 190 TYR A O 1
ATOM 1474 N N . GLU A 1 191 ? -15.297 0.963 -0.843 1 94.12 191 GLU A N 1
ATOM 1475 C CA . GLU A 1 191 ? -15.336 -0.235 -1.676 1 94.12 191 GLU A CA 1
ATOM 1476 C C . GLU A 1 191 ? -14 -0.46 -2.379 1 94.12 191 GLU A C 1
ATOM 1478 O O . GLU A 1 191 ? -12.969 -0.634 -1.724 1 94.12 191 GLU A O 1
ATOM 1483 N N . LEU A 1 192 ? -13.977 -0.334 -3.684 1 97.19 192 LEU A N 1
ATOM 1484 C CA . LEU A 1 192 ? -12.742 -0.565 -4.418 1 97.19 192 LEU A CA 1
ATOM 1485 C C . LEU A 1 192 ? -12.188 0.741 -4.98 1 97.19 192 LEU A C 1
ATOM 1487 O O . LEU A 1 192 ? -11.281 0.729 -5.816 1 97.19 192 LEU A O 1
ATOM 1491 N N . GLU A 1 193 ? -12.68 1.826 -4.43 1 97.12 193 GLU A N 1
ATOM 1492 C CA . GLU A 1 193 ? -12.297 3.145 -4.926 1 97.12 193 GLU A CA 1
ATOM 1493 C C . GLU A 1 193 ? -11.539 3.934 -3.863 1 97.12 193 GLU A C 1
ATOM 1495 O O . GLU A 1 193 ? -11.68 3.674 -2.668 1 97.12 193 GLU A O 1
ATOM 1500 N N . GLY A 1 194 ? -10.68 4.801 -4.352 1 97.62 194 GLY A N 1
ATOM 1501 C CA . GLY A 1 194 ? -9.977 5.73 -3.484 1 97.62 194 GLY A CA 1
ATOM 1502 C C . GLY A 1 194 ? -9.805 7.109 -4.094 1 97.62 194 GLY A C 1
ATOM 1503 O O . GLY A 1 194 ? -10.039 7.297 -5.289 1 97.62 194 GLY A O 1
ATOM 1504 N N . GLN A 1 195 ? -9.508 8.062 -3.301 1 98.12 195 GLN A N 1
ATOM 1505 C CA . GLN A 1 195 ? -9.234 9.422 -3.75 1 98.12 195 GLN A CA 1
ATOM 1506 C C . GLN A 1 195 ? -8.234 10.117 -2.832 1 98.12 195 GLN A C 1
ATOM 1508 O O . GLN A 1 195 ? -8.156 9.805 -1.641 1 98.12 195 GLN A O 1
ATOM 1513 N N . ILE A 1 196 ? -7.555 11.07 -3.381 1 98.88 196 ILE A N 1
ATOM 1514 C CA . ILE A 1 196 ? -6.543 11.789 -2.611 1 98.88 196 ILE A CA 1
ATOM 1515 C C . ILE A 1 196 ? -6.34 13.188 -3.205 1 98.88 196 ILE A C 1
ATOM 1517 O O . ILE A 1 196 ? -6.398 13.359 -4.422 1 98.88 196 ILE A O 1
ATOM 1521 N N . THR A 1 197 ? -6.164 14.141 -2.377 1 98.88 197 THR A N 1
ATOM 1522 C CA . THR A 1 197 ? -5.777 15.492 -2.762 1 98.88 197 THR A CA 1
ATOM 1523 C C . THR A 1 197 ? -4.941 16.156 -1.668 1 98.88 197 THR A C 1
ATOM 1525 O O . THR A 1 197 ? -4.879 15.648 -0.543 1 98.88 197 THR A O 1
ATOM 1528 N N . THR A 1 198 ? -4.277 17.188 -2.037 1 98.81 198 THR A N 1
ATOM 1529 C CA . THR A 1 198 ? -3.492 17.969 -1.087 1 98.81 198 THR A CA 1
ATOM 1530 C C . THR A 1 198 ? -3.992 19.406 -1.021 1 98.81 198 THR A C 1
ATOM 1532 O O . THR A 1 198 ? -4.043 20.109 -2.041 1 98.81 198 THR A O 1
ATOM 1535 N N . ILE A 1 199 ? -4.316 19.781 0.142 1 98.44 199 ILE A N 1
ATOM 1536 C CA . ILE A 1 199 ? -4.797 21.125 0.411 1 98.44 199 ILE A CA 1
ATOM 1537 C C . ILE A 1 199 ? -3.678 21.953 1.035 1 98.44 199 ILE A C 1
ATOM 1539 O O . ILE A 1 199 ? -3.125 21.578 2.072 1 98.44 199 ILE A O 1
ATOM 1543 N N . ILE A 1 200 ? -3.383 23.031 0.419 1 97.69 200 ILE A N 1
ATOM 1544 C CA . ILE A 1 200 ? -2.436 24.016 0.936 1 97.69 200 ILE A CA 1
ATOM 1545 C C . ILE A 1 200 ? -3.166 25.312 1.267 1 97.69 200 ILE A C 1
ATOM 1547 O O . ILE A 1 200 ? -3.588 26.047 0.366 1 97.69 200 ILE A O 1
ATOM 1551 N N . PRO A 1 201 ? -3.275 25.594 2.541 1 96.5 201 PRO A N 1
ATOM 1552 C CA . PRO A 1 201 ? -4.016 26.797 2.939 1 96.5 201 PRO A CA 1
ATOM 1553 C C . PRO A 1 201 ? -3.537 28.062 2.217 1 96.5 201 PRO A C 1
ATOM 1555 O O . PRO A 1 201 ? -2.332 28.297 2.133 1 96.5 201 PRO A O 1
ATOM 1558 N N . GLY A 1 202 ? -4.535 28.766 1.719 1 93.38 202 GLY A N 1
ATOM 1559 C CA . GLY A 1 202 ? -4.238 30.016 1.028 1 93.38 202 GLY A CA 1
ATOM 1560 C C . GLY A 1 202 ? -3.844 29.812 -0.423 1 93.38 202 GLY A C 1
ATOM 1561 O O . GLY A 1 202 ? -3.812 30.766 -1.201 1 93.38 202 GLY A O 1
ATOM 1562 N N . LYS A 1 203 ? -3.611 28.656 -0.866 1 94.75 203 LYS A N 1
ATOM 1563 C CA . LYS A 1 203 ? -3.107 28.406 -2.215 1 94.75 203 LYS A CA 1
ATOM 1564 C C . LYS A 1 203 ? -4.062 27.531 -3.012 1 94.75 203 LYS A C 1
ATOM 1566 O O . LYS A 1 203 ? -4.156 27.656 -4.234 1 94.75 203 LYS A O 1
ATOM 1571 N N . THR A 1 204 ? -4.684 26.641 -2.387 1 97.38 204 THR A N 1
ATOM 1572 C CA . THR A 1 204 ? -5.555 25.703 -3.068 1 97.38 204 THR A CA 1
ATOM 1573 C C . THR A 1 204 ? -6.984 25.812 -2.553 1 97.38 204 THR A C 1
ATOM 1575 O O . THR A 1 204 ? -7.227 26.406 -1.502 1 97.38 204 THR A O 1
ATOM 1578 N N . PRO A 1 205 ? -8 25.172 -3.352 1 97.5 205 PRO A N 1
ATOM 1579 C CA . PRO A 1 205 ? -9.297 24.938 -2.709 1 97.5 205 PRO A CA 1
ATOM 1580 C C . PRO A 1 205 ? -9.18 24.078 -1.454 1 97.5 205 PRO A C 1
ATOM 1582 O O . PRO A 1 205 ? -8.234 23.297 -1.324 1 97.5 205 PRO A O 1
ATOM 1585 N N . CYS A 1 206 ? -10.125 24.312 -0.598 1 97.81 206 CYS A N 1
ATOM 1586 C CA . CYS A 1 206 ? -10.133 23.484 0.613 1 97.81 206 CYS A CA 1
ATOM 1587 C C . CYS A 1 206 ? -11.164 22.375 0.517 1 97.81 206 CYS A C 1
ATOM 1589 O O . CYS A 1 206 ? -11.812 22.219 -0.519 1 97.81 206 CYS A O 1
ATOM 1591 N N . LEU A 1 207 ? -11.211 21.547 1.56 1 97.38 207 LEU A N 1
ATOM 1592 C CA . LEU A 1 207 ? -12.141 20.422 1.543 1 97.38 207 LEU A CA 1
ATOM 1593 C C . LEU A 1 207 ? -13.578 20.906 1.397 1 97.38 207 LEU A C 1
ATOM 1595 O O . LEU A 1 207 ? -14.383 20.281 0.701 1 97.38 207 LEU A O 1
ATOM 1599 N N . ARG A 1 208 ? -13.938 22 2.053 1 96.31 208 ARG A N 1
ATOM 1600 C CA . ARG A 1 208 ? -15.289 22.547 2 1 96.31 208 ARG A CA 1
ATOM 1601 C C . ARG A 1 208 ? -15.609 23.078 0.605 1 96.31 208 ARG A C 1
ATOM 1603 O O . ARG A 1 208 ? -16.766 23.078 0.193 1 96.31 208 ARG A O 1
ATOM 1610 N N . CYS A 1 209 ? -14.641 23.562 -0.153 1 96.75 209 CYS A N 1
ATOM 1611 C CA . CYS A 1 209 ? -14.844 23.922 -1.552 1 96.75 209 CYS A CA 1
ATOM 1612 C C . CYS A 1 209 ? -15.312 22.719 -2.363 1 96.75 209 CYS A C 1
ATOM 1614 O O . CYS A 1 209 ? -16.156 22.844 -3.258 1 96.75 209 CYS A O 1
ATOM 1616 N N . LEU A 1 210 ? -14.758 21.547 -2.033 1 94.31 210 LEU A N 1
ATOM 1617 C CA . LEU A 1 210 ? -15.07 20.312 -2.73 1 94.31 210 LEU A CA 1
ATOM 1618 C C . LEU A 1 210 ? -16.438 19.766 -2.309 1 94.31 210 LEU A C 1
ATOM 1620 O O . LEU A 1 210 ? -17.156 19.172 -3.115 1 94.31 210 LEU A O 1
ATOM 1624 N N . HIS A 1 211 ? -16.656 19.953 -1.024 1 93.31 211 HIS A N 1
ATOM 1625 C CA . HIS A 1 211 ? -17.891 19.469 -0.435 1 93.31 211 HIS A CA 1
ATOM 1626 C C . HIS A 1 211 ? -18.625 20.578 0.318 1 93.31 211 HIS A C 1
ATOM 1628 O O . HIS A 1 211 ? -18.594 20.609 1.55 1 93.31 211 HIS A O 1
ATOM 1634 N N . PRO A 1 212 ? -19.391 21.328 -0.328 1 89.56 212 PRO A N 1
ATOM 1635 C CA . PRO A 1 212 ? -20.062 22.438 0.346 1 89.56 212 PRO A CA 1
ATOM 1636 C C . PRO A 1 212 ? -21.062 21.969 1.396 1 89.56 212 PRO A C 1
ATOM 1638 O O . PRO A 1 212 ? -21.219 22.625 2.438 1 89.56 212 PRO A O 1
ATOM 1641 N N . GLU A 1 213 ? -21.781 20.844 1.072 1 83.38 213 GLU A N 1
ATOM 1642 C CA . GLU A 1 213 ? -22.656 20.188 2.043 1 83.38 213 GLU A CA 1
ATOM 1643 C C . GLU A 1 213 ? -22.156 18.781 2.359 1 83.38 213 GLU A C 1
ATOM 1645 O O . GLU A 1 213 ? -21.672 18.078 1.474 1 83.38 213 GLU A O 1
ATOM 1650 N N . PRO A 1 214 ? -22.266 18.625 3.697 1 74.81 214 PRO A N 1
ATOM 1651 C CA . PRO A 1 214 ? -21.844 17.25 3.99 1 74.81 214 PRO A CA 1
ATOM 1652 C C . PRO A 1 214 ? -22.719 16.219 3.295 1 74.81 214 PRO A C 1
ATOM 1654 O O . PRO A 1 214 ? -23.938 16.391 3.209 1 74.81 214 PRO A O 1
ATOM 1657 N N . PRO A 1 215 ? -21.922 15.281 2.74 1 71.56 215 PRO A N 1
ATOM 1658 C CA . PRO A 1 215 ? -22.766 14.227 2.172 1 71.56 215 PRO A CA 1
ATOM 1659 C C . PRO A 1 215 ? -23.609 13.508 3.227 1 71.56 215 PRO A C 1
ATOM 1661 O O . PRO A 1 215 ? -23.359 13.656 4.426 1 71.56 215 PRO A O 1
ATOM 1664 N N . PRO A 1 216 ? -24.766 12.906 2.717 1 62.09 216 PRO A N 1
ATOM 1665 C CA . PRO A 1 216 ? -25.578 12.172 3.684 1 62.09 216 PRO A CA 1
ATOM 1666 C C . PRO A 1 216 ? -24.766 11.219 4.551 1 62.09 216 PRO A C 1
ATOM 1668 O O . PRO A 1 216 ? -23.641 10.836 4.172 1 62.09 216 PRO A O 1
ATOM 1671 N N . ALA A 1 217 ? -25.406 10.953 5.711 1 57.09 217 ALA A N 1
ATOM 1672 C CA . ALA A 1 217 ? -24.766 10.195 6.777 1 57.09 217 ALA A CA 1
ATOM 1673 C C . ALA A 1 217 ? -24.156 8.906 6.238 1 57.09 217 ALA A C 1
ATOM 1675 O O . ALA A 1 217 ? -24.75 8.242 5.387 1 57.09 217 ALA A O 1
ATOM 1676 N N . TRP A 1 218 ? -22.953 8.797 6.527 1 56.72 218 TRP A N 1
ATOM 1677 C CA . TRP A 1 218 ? -22.172 7.594 6.281 1 56.72 218 TRP A CA 1
ATOM 1678 C C . TRP A 1 218 ? -22.781 6.391 6.988 1 56.72 218 TRP A C 1
ATOM 1680 O O . TRP A 1 218 ? -23.219 6.492 8.141 1 56.72 218 TRP A O 1
ATOM 1690 N N . LYS A 1 219 ? -23.25 5.438 6.195 1 60.5 219 LYS A N 1
ATOM 1691 C CA . LYS A 1 219 ? -23.641 4.176 6.824 1 60.5 219 LYS A CA 1
ATOM 1692 C C . LYS A 1 219 ? -22.422 3.311 7.125 1 60.5 219 LYS A C 1
ATOM 1694 O O . LYS A 1 219 ? -21.469 3.266 6.336 1 60.5 219 LYS A O 1
ATOM 1699 N N . ARG A 1 220 ? -22.469 2.82 8.344 1 61.72 220 ARG A N 1
ATOM 1700 C CA . ARG A 1 220 ? -21.375 1.999 8.852 1 61.72 220 ARG A CA 1
ATOM 1701 C C . ARG A 1 220 ? -21.25 0.704 8.062 1 61.72 220 ARG A C 1
ATOM 1703 O O . ARG A 1 220 ? -21.328 -0.389 8.625 1 61.72 220 ARG A O 1
ATOM 1710 N N . GLU A 1 221 ? -21.672 0.612 6.883 1 67.88 221 GLU A N 1
ATOM 1711 C CA . GLU A 1 221 ? -21.359 -0.503 6 1 67.88 221 GLU A CA 1
ATOM 1712 C C . GLU A 1 221 ? -20.312 -0.102 4.965 1 67.88 221 GLU A C 1
ATOM 1714 O O . GLU A 1 221 ? -20.594 0.647 4.031 1 67.88 221 GLU A O 1
ATOM 1719 N N . PHE A 1 222 ? -19.078 -0.531 5.371 1 79.56 222 PHE A N 1
ATOM 1720 C CA . PHE A 1 222 ? -17.922 -0.038 4.645 1 79.56 222 PHE A CA 1
ATOM 1721 C C . PHE A 1 222 ? -17.172 -1.186 3.973 1 79.56 222 PHE A C 1
ATOM 1723 O O . PHE A 1 222 ? -16.219 -1.726 4.535 1 79.56 222 PHE A O 1
ATOM 1730 N N . PRO A 1 223 ? -17.75 -1.591 2.781 1 91 223 PRO A N 1
ATOM 1731 C CA . PRO A 1 223 ? -16.969 -2.611 2.09 1 91 223 PRO A CA 1
ATOM 1732 C C . PRO A 1 223 ? -15.539 -2.146 1.78 1 91 223 PRO A C 1
ATOM 1734 O O . PRO A 1 223 ? -15.344 -1.044 1.26 1 91 223 PRO A O 1
ATOM 1737 N N . VAL A 1 224 ? -14.539 -2.984 2.184 1 92.12 224 VAL A N 1
ATOM 1738 C CA . VAL A 1 224 ? -13.18 -2.535 1.912 1 92.12 224 VAL A CA 1
ATOM 1739 C C . VAL A 1 224 ? -12.219 -3.721 1.985 1 92.12 224 VAL A C 1
ATOM 1741 O O . VAL A 1 224 ? -12.352 -4.582 2.857 1 92.12 224 VAL A O 1
ATOM 1744 N N . PHE A 1 225 ? -11.336 -3.727 0.957 1 96.81 225 PHE A N 1
ATOM 1745 C CA . PHE A 1 225 ? -10.141 -4.551 1.03 1 96.81 225 PHE A CA 1
ATOM 1746 C C . PHE A 1 225 ? -8.953 -3.738 1.536 1 96.81 225 PHE A C 1
ATOM 1748 O O . PHE A 1 225 ? -8.844 -2.545 1.248 1 96.81 225 PHE A O 1
ATOM 1755 N N . GLY A 1 226 ? -8.086 -4.426 2.281 1 97.62 226 GLY A N 1
ATOM 1756 C CA . GLY A 1 226 ? -6.852 -3.789 2.711 1 97.62 226 GLY A CA 1
ATOM 1757 C C . GLY A 1 226 ? -6.043 -3.213 1.562 1 97.62 226 GLY A C 1
ATOM 1758 O O . GLY A 1 226 ? -5.465 -2.133 1.685 1 97.62 226 GLY A O 1
ATOM 1759 N N . ALA A 1 227 ? -6.031 -3.877 0.453 1 98.38 227 ALA A N 1
ATOM 1760 C CA . ALA A 1 227 ? -5.273 -3.445 -0.718 1 98.38 227 ALA A CA 1
ATOM 1761 C C . ALA A 1 227 ? -5.758 -2.088 -1.216 1 98.38 227 ALA A C 1
ATOM 1763 O O . ALA A 1 227 ? -4.965 -1.284 -1.716 1 98.38 227 ALA A O 1
ATOM 1764 N N . VAL A 1 228 ? -7.02 -1.826 -1.072 1 98.25 228 VAL A N 1
ATOM 1765 C CA . VAL A 1 228 ? -7.602 -0.571 -1.538 1 98.25 228 VAL A CA 1
ATOM 1766 C C . VAL A 1 228 ? -7.195 0.564 -0.601 1 98.25 228 VAL A C 1
ATOM 1768 O O . VAL A 1 228 ? -6.68 1.592 -1.048 1 98.25 228 VAL A O 1
ATOM 1771 N N . SER A 1 229 ? -7.434 0.338 0.654 1 97.88 229 SER A N 1
ATOM 1772 C CA . SER A 1 229 ? -7.031 1.35 1.626 1 97.88 229 SER A CA 1
ATOM 1773 C C . SER A 1 229 ? -5.516 1.512 1.662 1 97.88 229 SER A C 1
ATOM 1775 O O . SER A 1 229 ? -5.008 2.621 1.843 1 97.88 229 SER A O 1
ATOM 1777 N N . GLY A 1 230 ? -4.816 0.436 1.466 1 98.5 230 GLY A N 1
ATOM 1778 C CA . GLY A 1 230 ? -3.363 0.495 1.415 1 98.5 230 GLY A CA 1
ATOM 1779 C C . GLY A 1 230 ? -2.84 1.354 0.278 1 98.5 230 GLY A C 1
ATOM 1780 O O . GLY A 1 230 ? -1.865 2.088 0.446 1 98.5 230 GLY A O 1
ATOM 1781 N N . THR A 1 231 ? -3.457 1.25 -0.86 1 98.75 231 THR A N 1
ATOM 1782 C CA . THR A 1 231 ? -3.047 2.031 -2.021 1 98.75 231 THR A CA 1
ATOM 1783 C C . THR A 1 231 ? -3.129 3.525 -1.725 1 98.75 231 THR A C 1
ATOM 1785 O O . THR A 1 231 ? -2.146 4.25 -1.895 1 98.75 231 THR A O 1
ATOM 1788 N N . VAL A 1 232 ? -4.227 3.957 -1.264 1 98.56 232 VAL A N 1
ATOM 1789 C CA . VAL A 1 232 ? -4.363 5.383 -0.982 1 98.56 232 VAL A CA 1
ATOM 1790 C C . VAL A 1 232 ? -3.467 5.766 0.194 1 98.56 232 VAL A C 1
ATOM 1792 O O . VAL A 1 232 ? -2.926 6.871 0.236 1 98.56 232 VAL A O 1
ATOM 1795 N N . GLY A 1 233 ? -3.283 4.844 1.153 1 98.75 233 GLY A N 1
ATOM 1796 C CA . GLY A 1 233 ? -2.357 5.09 2.248 1 98.75 233 GLY A CA 1
ATOM 1797 C C . GLY A 1 233 ? -0.936 5.34 1.781 1 98.75 233 GLY A C 1
ATOM 1798 O O . GLY A 1 233 ? -0.276 6.266 2.256 1 98.75 233 GLY A O 1
ATOM 1799 N N . CYS A 1 234 ? -0.501 4.52 0.88 1 98.81 234 CYS A N 1
ATOM 1800 C CA . CYS A 1 234 ? 0.83 4.707 0.313 1 98.81 234 CYS A CA 1
ATOM 1801 C C . CYS A 1 234 ? 0.931 6.043 -0.41 1 98.81 234 CYS A C 1
ATOM 1803 O O . CYS A 1 234 ? 1.906 6.777 -0.235 1 98.81 234 CYS A O 1
ATOM 1805 N N . MET A 1 235 ? -0.071 6.355 -1.13 1 98.88 235 MET A N 1
ATOM 1806 C CA . MET A 1 235 ? -0.086 7.625 -1.851 1 98.88 235 MET A CA 1
ATOM 1807 C C . MET A 1 235 ? -0.107 8.797 -0.881 1 98.88 235 MET A C 1
ATOM 1809 O O . MET A 1 235 ? 0.552 9.812 -1.114 1 98.88 235 MET A O 1
ATOM 1813 N N . GLY A 1 236 ? -0.894 8.648 0.158 1 98.94 236 GLY A N 1
ATOM 1814 C CA . GLY A 1 236 ? -0.922 9.68 1.183 1 98.94 236 GLY A CA 1
ATOM 1815 C C . GLY A 1 236 ? 0.434 9.93 1.815 1 98.94 236 GLY A 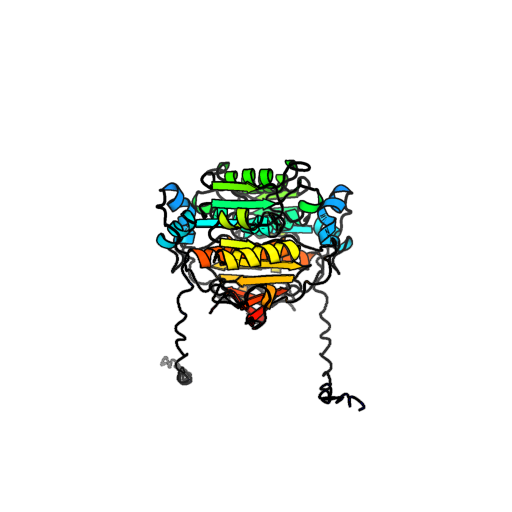C 1
ATOM 1816 O O . GLY A 1 236 ? 0.829 11.078 2.014 1 98.94 236 GLY A O 1
ATOM 1817 N N . ALA A 1 237 ? 1.109 8.844 2.141 1 98.94 237 ALA A N 1
ATOM 1818 C CA . ALA A 1 237 ? 2.457 8.977 2.688 1 98.94 237 ALA A CA 1
ATOM 1819 C C . ALA A 1 237 ? 3.387 9.672 1.698 1 98.94 237 ALA A C 1
ATOM 1821 O O . ALA A 1 237 ? 4.188 10.523 2.086 1 98.94 237 ALA A O 1
ATOM 1822 N N . MET A 1 238 ? 3.246 9.312 0.442 1 98.81 238 MET A N 1
ATOM 1823 C CA . MET A 1 238 ? 4.09 9.938 -0.575 1 98.81 238 MET A CA 1
ATOM 1824 C C . MET A 1 238 ? 3.807 11.43 -0.686 1 98.81 238 MET A C 1
ATOM 1826 O O . MET A 1 238 ? 4.727 12.227 -0.867 1 98.81 238 MET A O 1
ATOM 1830 N N . GLU A 1 239 ? 2.547 11.812 -0.594 1 98.81 239 GLU A N 1
ATOM 1831 C CA . GLU A 1 239 ? 2.201 13.227 -0.621 1 98.81 239 GLU A CA 1
ATOM 1832 C C . GLU A 1 239 ? 2.848 13.977 0.542 1 98.81 239 GLU A C 1
ATOM 1834 O O . GLU A 1 239 ? 3.352 15.086 0.369 1 98.81 239 GLU A O 1
ATOM 1839 N N . ALA A 1 240 ? 2.773 13.375 1.702 1 98.81 240 ALA A N 1
ATOM 1840 C CA . ALA A 1 240 ? 3.404 14.008 2.861 1 98.81 240 ALA A CA 1
ATOM 1841 C C . ALA A 1 240 ? 4.906 14.172 2.646 1 98.81 240 ALA A C 1
ATOM 1843 O O . ALA A 1 240 ? 5.473 15.219 2.953 1 98.81 240 ALA A O 1
ATOM 1844 N N . ILE A 1 241 ? 5.52 13.156 2.133 1 98.69 241 ILE A N 1
ATOM 1845 C CA . ILE A 1 241 ? 6.957 13.188 1.868 1 98.69 241 ILE A CA 1
ATOM 1846 C C . ILE A 1 241 ? 7.273 14.312 0.882 1 98.69 241 ILE A C 1
ATOM 1848 O O . ILE A 1 241 ? 8.227 15.062 1.078 1 98.69 241 ILE A O 1
ATOM 1852 N N . LYS A 1 242 ? 6.453 14.438 -0.132 1 98.5 242 LYS A N 1
ATOM 1853 C CA . LYS A 1 242 ? 6.672 15.484 -1.127 1 98.5 242 LYS A CA 1
ATOM 1854 C C . LYS A 1 242 ? 6.504 16.875 -0.513 1 98.5 242 LYS A C 1
ATOM 1856 O O . LYS A 1 242 ? 7.328 17.75 -0.73 1 98.5 242 LYS A O 1
ATOM 1861 N N . VAL A 1 243 ? 5.508 17 0.256 1 98.31 243 VAL A N 1
ATOM 1862 C CA . VAL A 1 243 ? 5.211 18.297 0.873 1 98.31 243 VAL A CA 1
ATOM 1863 C C . VAL A 1 243 ? 6.34 18.688 1.819 1 98.31 243 VAL A C 1
ATOM 1865 O O . VAL A 1 243 ? 6.754 19.844 1.852 1 98.31 243 VAL A O 1
ATOM 1868 N N . ILE A 1 244 ? 6.867 17.766 2.529 1 98.25 244 ILE A N 1
ATOM 1869 C CA . ILE A 1 244 ? 7.867 18.031 3.561 1 98.25 244 ILE A CA 1
ATOM 1870 C C . ILE A 1 244 ? 9.227 18.266 2.91 1 98.25 244 ILE A C 1
ATOM 1872 O O . ILE A 1 244 ? 9.945 19.203 3.279 1 98.25 244 ILE A O 1
ATOM 1876 N N . SER A 1 245 ? 9.562 17.484 1.931 1 97.5 245 SER A N 1
ATOM 1877 C CA . SER A 1 245 ? 10.93 17.469 1.408 1 97.5 245 SER A CA 1
ATOM 1878 C C . SER A 1 245 ? 11.07 18.391 0.205 1 97.5 245 SER A C 1
ATOM 1880 O O . SER A 1 245 ? 12.188 18.75 -0.173 1 97.5 245 SER A O 1
ATOM 1882 N N . GLY A 1 246 ? 9.953 18.641 -0.459 1 96.19 246 GLY A N 1
ATOM 1883 C CA . GLY A 1 246 ? 10 19.391 -1.707 1 96.19 246 GLY A CA 1
ATOM 1884 C C . GLY A 1 246 ? 10.234 18.5 -2.92 1 96.19 246 GLY A C 1
ATOM 1885 O O . GLY A 1 246 ? 10.414 19.016 -4.031 1 96.19 246 GLY A O 1
ATOM 1886 N N . LEU A 1 247 ? 10.195 17.25 -2.703 1 96.81 247 LEU A N 1
ATOM 1887 C CA . LEU A 1 247 ? 10.367 16.281 -3.791 1 96.81 247 LEU A CA 1
ATOM 1888 C C . LEU A 1 247 ? 9.148 16.281 -4.707 1 96.81 247 LEU A C 1
ATOM 1890 O O . LEU A 1 247 ? 8.008 16.328 -4.234 1 96.81 247 LEU A O 1
ATOM 1894 N N . GLY A 1 248 ? 9.398 16.297 -6.004 1 96.75 248 GLY A N 1
ATOM 1895 C CA . GLY A 1 248 ? 8.312 16.109 -6.953 1 96.75 248 GLY A CA 1
ATOM 1896 C C . GLY A 1 248 ? 7.277 17.219 -6.91 1 96.75 248 GLY A C 1
ATOM 1897 O O . GLY A 1 248 ? 7.605 18.375 -6.613 1 96.75 248 GLY A O 1
ATOM 1898 N N . GLU A 1 249 ? 6.062 16.812 -7.301 1 97.75 249 GLU A N 1
ATOM 1899 C CA . GLU A 1 249 ? 4.934 17.734 -7.398 1 97.75 249 GLU A CA 1
ATOM 1900 C C . GLU A 1 249 ? 3.727 17.219 -6.625 1 97.75 249 GLU A C 1
ATOM 1902 O O . GLU A 1 249 ? 2.98 16.375 -7.125 1 97.75 249 GLU A O 1
ATOM 1907 N N . PRO A 1 250 ? 3.459 17.828 -5.477 1 98.12 250 PRO A N 1
ATOM 1908 C CA . PRO A 1 250 ? 2.266 17.391 -4.738 1 98.12 250 PRO A CA 1
ATOM 1909 C C . PRO A 1 250 ? 0.972 17.672 -5.5 1 98.12 250 PRO A C 1
ATOM 1911 O O . PRO A 1 250 ? 0.966 18.453 -6.457 1 98.12 250 PRO A O 1
ATOM 1914 N N . LEU A 1 251 ? -0.085 17.031 -5.074 1 98.62 251 LEU A N 1
ATOM 1915 C CA . LEU A 1 251 ? -1.41 17.203 -5.66 1 98.62 251 LEU A CA 1
ATOM 1916 C C . LEU A 1 251 ? -2.055 18.5 -5.188 1 98.62 251 LEU A C 1
ATOM 1918 O O . LEU A 1 251 ? -3.242 18.531 -4.855 1 98.62 251 LEU A O 1
ATOM 1922 N N . ALA A 1 252 ? -1.316 19.547 -5.055 1 97.75 252 ALA A N 1
ATOM 1923 C CA . ALA A 1 252 ? -1.849 20.844 -4.621 1 97.75 252 ALA A CA 1
ATOM 1924 C C . ALA A 1 252 ? -2.934 21.328 -5.57 1 97.75 252 ALA A C 1
ATOM 1926 O O . ALA A 1 252 ? -2.633 21.828 -6.664 1 97.75 252 ALA A O 1
ATOM 1927 N N . GLY A 1 253 ? -4.195 21.234 -5.141 1 95.31 253 GLY A N 1
ATOM 1928 C CA . GLY A 1 253 ? -5.316 21.703 -5.938 1 95.31 253 GLY A CA 1
ATOM 1929 C C . GLY A 1 253 ? -5.758 20.719 -6.988 1 95.31 253 GLY A C 1
ATOM 1930 O O . GLY A 1 253 ? -6.527 21.047 -7.891 1 95.31 253 GLY A O 1
ATOM 1931 N N . ARG A 1 254 ? -5.27 19.562 -6.91 1 98.25 254 ARG A N 1
ATOM 1932 C CA . ARG A 1 254 ? -5.645 18.484 -7.812 1 98.25 254 ARG A CA 1
ATOM 1933 C C . ARG A 1 254 ? -6.09 17.25 -7.035 1 98.25 254 ARG A C 1
ATOM 1935 O O . ARG A 1 254 ? -5.754 17.094 -5.859 1 98.25 254 ARG A O 1
ATOM 1942 N N . MET A 1 255 ? -6.82 16.422 -7.719 1 98.62 255 MET A N 1
ATOM 1943 C CA . MET A 1 255 ? -7.309 15.203 -7.086 1 98.62 255 MET A CA 1
ATOM 1944 C C . MET A 1 255 ? -7.09 14 -7.988 1 98.62 255 MET A C 1
ATOM 1946 O O . MET A 1 255 ? -7.289 14.078 -9.203 1 98.62 255 MET A O 1
ATOM 1950 N N . VAL A 1 256 ? -6.641 12.961 -7.395 1 98.88 256 VAL A N 1
ATOM 1951 C CA . VAL A 1 256 ? -6.594 11.664 -8.055 1 98.88 256 VAL A CA 1
ATOM 1952 C C . VAL A 1 256 ? -7.676 10.75 -7.484 1 98.88 256 VAL A C 1
ATOM 1954 O O . VAL A 1 256 ? -7.863 10.688 -6.266 1 98.88 256 VAL A O 1
ATOM 1957 N N . THR A 1 257 ? -8.398 10.125 -8.328 1 98.62 257 THR A N 1
ATOM 1958 C CA . THR A 1 257 ? -9.32 9.055 -7.969 1 98.62 257 THR A CA 1
ATOM 1959 C C . THR A 1 257 ? -8.953 7.762 -8.68 1 98.62 257 THR A C 1
ATOM 1961 O O . THR A 1 257 ? -8.328 7.785 -9.742 1 98.62 257 THR A O 1
ATOM 1964 N N . TYR A 1 258 ? -9.289 6.684 -8.07 1 98.56 258 TYR A N 1
ATOM 1965 C CA . TYR A 1 258 ? -9.039 5.414 -8.742 1 98.56 258 TYR A CA 1
ATOM 1966 C C . TYR A 1 258 ? -10.133 4.402 -8.414 1 98.56 258 TYR A C 1
ATOM 1968 O O . TYR A 1 258 ? -10.875 4.574 -7.449 1 98.56 258 TYR A O 1
ATOM 1976 N N . ASP A 1 259 ? -10.258 3.432 -9.234 1 98.56 259 ASP A N 1
ATOM 1977 C CA . ASP A 1 259 ? -11.062 2.229 -9.055 1 98.56 259 ASP A CA 1
ATOM 1978 C C . ASP A 1 259 ? -10.25 0.972 -9.344 1 98.56 259 ASP A C 1
ATOM 1980 O O . ASP A 1 259 ? -9.898 0.705 -10.492 1 98.56 259 ASP A O 1
ATOM 1984 N N . LEU A 1 260 ? -9.984 0.209 -8.273 1 98.38 260 LEU A N 1
ATOM 1985 C CA . LEU A 1 260 ? -9.125 -0.956 -8.445 1 98.38 260 LEU A CA 1
ATOM 1986 C C . LEU A 1 260 ? -9.898 -2.129 -9.031 1 98.38 260 LEU A C 1
ATOM 1988 O O . LEU A 1 260 ? -9.32 -3.17 -9.344 1 98.38 260 LEU A O 1
ATOM 1992 N N . ARG A 1 261 ? -11.234 -1.953 -9.219 1 97.69 261 ARG A N 1
ATOM 1993 C CA . ARG A 1 261 ? -12.016 -2.965 -9.93 1 97.69 261 ARG A CA 1
ATOM 1994 C C . ARG A 1 261 ? -11.422 -3.238 -11.312 1 97.69 261 ARG A C 1
ATOM 1996 O O . ARG A 1 261 ? -11.359 -4.391 -11.742 1 97.69 261 ARG A O 1
ATOM 2003 N N . ASP A 1 262 ? -11.047 -2.16 -11.93 1 97.62 262 ASP A N 1
ATOM 2004 C CA . ASP A 1 262 ? -10.484 -2.295 -13.266 1 97.62 262 ASP A CA 1
ATOM 2005 C C . ASP A 1 262 ? -9.203 -1.487 -13.414 1 97.62 262 ASP A C 1
ATOM 2007 O O . ASP A 1 262 ? -8.727 -1.249 -14.523 1 97.62 262 ASP A O 1
ATOM 2011 N N . MET A 1 263 ? -8.656 -1.037 -12.352 1 98.38 263 MET A N 1
ATOM 2012 C CA . MET A 1 263 ? -7.391 -0.314 -12.289 1 98.38 263 MET A CA 1
ATOM 2013 C C . MET A 1 263 ? -7.438 0.942 -13.148 1 98.38 263 MET A C 1
ATOM 2015 O O . MET A 1 263 ? -6.535 1.18 -13.961 1 98.38 263 MET A O 1
ATOM 2019 N N . THR A 1 264 ? -8.422 1.709 -12.945 1 98.25 264 THR A N 1
ATOM 2020 C CA . THR A 1 264 ? -8.516 3 -13.617 1 98.25 264 THR A CA 1
ATOM 2021 C C . THR A 1 264 ? -8.195 4.137 -12.656 1 98.25 264 THR A C 1
ATOM 2023 O O . THR A 1 264 ? -8.523 4.07 -11.469 1 98.25 264 THR A O 1
ATOM 2026 N N . PHE A 1 265 ? -7.574 5.141 -13.211 1 98.44 265 PHE A N 1
ATOM 2027 C CA . PHE A 1 265 ? -7.137 6.312 -12.461 1 98.44 265 PHE A CA 1
ATOM 2028 C C . PHE A 1 265 ? -7.48 7.594 -13.211 1 98.44 265 PHE A C 1
ATOM 2030 O O . PHE A 1 265 ? -7.371 7.648 -14.438 1 98.44 265 PHE A O 1
ATOM 2037 N N . ARG A 1 266 ? -7.859 8.562 -12.445 1 98.12 266 ARG A N 1
ATOM 2038 C CA . ARG A 1 266 ? -8.172 9.867 -13.023 1 98.12 266 ARG A CA 1
ATOM 2039 C C . ARG A 1 266 ? -7.582 10.992 -12.18 1 98.12 266 ARG A C 1
ATOM 2041 O O . ARG A 1 266 ? -7.543 10.898 -10.953 1 98.12 266 ARG A O 1
ATOM 2048 N N . ARG A 1 267 ? -7.145 11.922 -12.844 1 97.62 267 ARG A N 1
ATOM 2049 C CA . ARG A 1 267 ? -6.633 13.141 -12.219 1 97.62 267 ARG A CA 1
ATOM 2050 C C . ARG A 1 267 ? -7.398 14.367 -12.695 1 97.62 267 ARG A C 1
ATOM 2052 O O . ARG A 1 267 ? -7.621 14.531 -13.898 1 97.62 267 ARG A O 1
ATOM 2059 N N . ARG A 1 268 ? -7.793 15.227 -11.773 1 97.38 268 ARG A N 1
ATOM 2060 C CA . ARG A 1 268 ? -8.555 16.422 -12.148 1 97.38 268 ARG A CA 1
ATOM 2061 C C . ARG A 1 268 ? -8.148 17.609 -11.289 1 97.38 268 ARG A C 1
ATOM 2063 O O . ARG A 1 268 ? -7.664 17.453 -10.172 1 97.38 268 ARG A O 1
ATOM 2070 N N . ASN A 1 269 ? -8.398 18.766 -11.812 1 97.5 269 ASN A N 1
ATOM 2071 C CA . ASN A 1 269 ? -8.219 20 -11.055 1 97.5 269 ASN A CA 1
ATOM 2072 C C . ASN A 1 269 ? -9.422 20.297 -10.172 1 97.5 269 ASN A C 1
ATOM 2074 O O . ASN A 1 269 ? -10.562 20.016 -10.555 1 97.5 269 ASN A O 1
ATOM 2078 N N . LEU A 1 270 ? -9.086 20.859 -9.07 1 97.06 270 LEU A N 1
ATOM 2079 C CA . LEU A 1 270 ? -10.156 21.281 -8.172 1 97.06 270 LEU A CA 1
ATOM 2080 C C . LEU A 1 270 ? -10.453 22.766 -8.32 1 97.06 270 LEU A C 1
ATOM 2082 O O . LEU A 1 270 ? -9.539 23.562 -8.578 1 97.06 270 LEU A O 1
ATOM 2086 N N . LEU A 1 271 ? -11.711 23.047 -8.086 1 95 271 LEU A N 1
ATOM 2087 C CA . LEU A 1 271 ? -12.125 24.438 -8.227 1 95 271 LEU A CA 1
ATOM 2088 C C . LEU A 1 271 ? -12.469 25.031 -6.875 1 95 271 LEU A C 1
ATOM 2090 O O . LEU A 1 271 ? -13.117 24.391 -6.047 1 95 271 LEU A O 1
ATOM 2094 N N . ARG A 1 272 ? -12.031 26.219 -6.742 1 95.25 272 ARG A N 1
ATOM 2095 C CA . ARG A 1 272 ? -12.352 26.953 -5.523 1 95.25 272 ARG A CA 1
ATOM 2096 C C . ARG A 1 272 ? -13.797 27.453 -5.555 1 95.25 272 ARG A C 1
ATOM 2098 O O . ARG A 1 272 ? -14.281 27.906 -6.59 1 95.25 272 ARG A O 1
ATOM 2105 N N . ASN A 1 273 ? -14.438 27.344 -4.379 1 94.94 273 ASN A N 1
ATOM 2106 C CA . ASN A 1 273 ? -15.734 27.984 -4.16 1 94.94 273 ASN A CA 1
ATOM 2107 C C . ASN A 1 273 ? -15.586 29.375 -3.57 1 94.94 273 ASN A C 1
ATOM 2109 O O . ASN A 1 273 ? -15.219 29.531 -2.402 1 94.94 273 ASN A O 1
ATOM 2113 N N . PRO A 1 274 ? -15.938 30.422 -4.336 1 92.31 274 PRO A N 1
ATOM 2114 C CA . PRO A 1 274 ? -15.703 31.781 -3.863 1 92.31 274 PRO A CA 1
ATOM 2115 C C . PRO A 1 274 ? -16.5 32.125 -2.602 1 92.31 274 PRO A C 1
ATOM 2117 O O . PRO A 1 274 ? -16.125 33.031 -1.859 1 92.31 274 PRO A O 1
ATOM 2120 N N . THR A 1 275 ? -17.531 31.422 -2.32 1 93.12 275 THR A N 1
ATOM 2121 C CA . THR A 1 275 ? -18.359 31.688 -1.146 1 93.12 275 THR A CA 1
ATOM 2122 C C . THR A 1 275 ? -18.219 30.562 -0.126 1 93.12 275 THR A C 1
ATOM 2124 O O . THR A 1 275 ? -19.141 30.297 0.649 1 93.12 275 THR A O 1
ATOM 2127 N N . CYS A 1 276 ? -17.094 29.938 -0.194 1 96 276 CYS A N 1
ATOM 2128 C CA . CYS A 1 276 ? -16.859 28.812 0.703 1 96 276 CYS A CA 1
ATOM 2129 C C . CYS A 1 276 ? -16.984 29.234 2.16 1 96 276 CYS A C 1
ATOM 2131 O O . CYS A 1 276 ? -16.438 30.266 2.562 1 96 276 CYS A O 1
ATOM 2133 N N . ALA A 1 277 ? -17.641 28.406 2.91 1 93.75 277 ALA A N 1
ATOM 2134 C CA . ALA A 1 277 ? -17.875 28.719 4.316 1 93.75 277 ALA A CA 1
ATOM 2135 C C . ALA A 1 277 ? -16.578 28.688 5.121 1 93.75 277 ALA A C 1
ATOM 2137 O O . ALA A 1 277 ? -16.469 29.344 6.156 1 93.75 277 ALA A O 1
ATOM 2138 N N . ASP A 1 278 ? -15.602 27.969 4.609 1 95.31 278 ASP A N 1
ATOM 2139 C CA . ASP A 1 278 ? -14.391 27.766 5.406 1 95.31 278 ASP A CA 1
ATOM 2140 C C . ASP A 1 278 ? -13.258 28.672 4.922 1 95.31 278 ASP A C 1
ATOM 2142 O O . ASP A 1 278 ? -12.562 29.297 5.727 1 95.31 278 ASP A O 1
ATOM 2146 N N . CYS A 1 279 ? -13.086 28.844 3.611 1 94.19 279 CYS A N 1
ATOM 2147 C CA . CYS A 1 279 ? -11.883 29.531 3.174 1 94.19 279 CYS A CA 1
ATOM 2148 C C . CYS A 1 279 ? -12.234 30.781 2.385 1 94.19 279 CYS A C 1
ATOM 2150 O O . CYS A 1 279 ? -11.352 31.469 1.87 1 94.19 279 CYS A O 1
ATOM 2152 N N . GLY A 1 280 ? -13.5 30.984 2.16 1 87.94 280 GLY A N 1
ATOM 2153 C CA . GLY A 1 280 ? -13.922 32.125 1.373 1 87.94 280 GLY A CA 1
ATOM 2154 C C . GLY A 1 280 ? -13.391 33.438 1.901 1 87.94 280 GLY A C 1
ATOM 2155 O O . GLY A 1 280 ? -13.164 34.375 1.133 1 87.94 280 GLY A O 1
ATOM 2156 N N . ASN A 1 281 ? -13.297 33.594 3.182 1 77.25 281 ASN A N 1
ATOM 2157 C CA . ASN A 1 281 ? -12.867 34.844 3.779 1 77.25 281 ASN A CA 1
ATOM 2158 C C . ASN A 1 281 ? -11.367 34.875 4.02 1 77.25 281 ASN A C 1
ATOM 2160 O O . ASN A 1 281 ? -10.844 35.844 4.582 1 77.25 281 ASN A O 1
ATOM 2164 N N . ILE A 1 282 ? -10.727 33.781 3.924 1 68 282 ILE A N 1
ATOM 2165 C CA . ILE A 1 282 ? -9.289 33.75 4.16 1 68 282 ILE A CA 1
ATOM 2166 C C . ILE A 1 282 ? -8.562 34.5 3.025 1 68 282 ILE A C 1
ATOM 2168 O O . ILE A 1 282 ? -8.867 34.281 1.85 1 68 282 ILE A O 1
ATOM 2172 N N . GLY A 1 283 ? -8.43 35.844 3.119 1 52 283 GLY A N 1
ATOM 2173 C CA . GLY A 1 283 ? -7.746 36.719 2.176 1 52 283 GLY A CA 1
ATOM 2174 C C . GLY A 1 283 ? -6.75 36 1.298 1 52 283 GLY A C 1
ATOM 2175 O O . GLY A 1 283 ? -6.18 34.969 1.712 1 52 283 GLY A O 1
ATOM 2176 N N . ARG A 1 284 ? -6.895 36.031 0.011 1 46.22 284 ARG A N 1
ATOM 2177 C CA . ARG A 1 284 ? -5.906 35.625 -0.981 1 46.22 284 ARG A CA 1
ATOM 2178 C C . ARG A 1 284 ? -4.578 36.344 -0.761 1 46.22 284 ARG A C 1
ATOM 2180 O O . ARG A 1 284 ? -4.555 37.469 -0.304 1 46.22 284 ARG A O 1
ATOM 2187 N N . MET B 1 1 ? -50.906 39.562 -2.389 1 25.86 1 MET B N 1
ATOM 2188 C CA . MET B 1 1 ? -49.781 39.625 -3.334 1 25.86 1 MET B CA 1
ATOM 2189 C C . MET B 1 1 ? -49.219 38.219 -3.582 1 25.86 1 MET B C 1
ATOM 2191 O O . MET B 1 1 ? -48.812 37.531 -2.643 1 25.86 1 MET B O 1
ATOM 2195 N N . GLU B 1 2 ? -49.469 37.625 -4.688 1 20.83 2 GLU B N 1
ATOM 2196 C CA . GLU B 1 2 ? -49.312 36.312 -5.25 1 20.83 2 GLU B CA 1
ATOM 2197 C C . GLU B 1 2 ? -47.812 35.969 -5.445 1 20.83 2 GLU B C 1
ATOM 2199 O O . GLU B 1 2 ? -47 36.844 -5.723 1 20.83 2 GLU B O 1
ATOM 2204 N N . LYS B 1 3 ? -47.469 34.656 -5.129 1 24.42 3 LYS B N 1
ATOM 2205 C CA . LYS B 1 3 ? -46.312 33.812 -4.914 1 24.42 3 LYS B CA 1
ATOM 2206 C C . LYS B 1 3 ? -45.594 33.5 -6.23 1 24.42 3 LYS B C 1
ATOM 2208 O O . LYS B 1 3 ? -45.344 32.344 -6.547 1 24.42 3 LYS B O 1
ATOM 2213 N N . ASN B 1 4 ? -45.5 34.281 -7.254 1 23.73 4 ASN B N 1
ATOM 2214 C CA . ASN B 1 4 ? -45.188 33.719 -8.547 1 23.73 4 ASN B CA 1
ATOM 2215 C C . ASN B 1 4 ? -43.781 33.094 -8.539 1 23.73 4 ASN B C 1
ATOM 2217 O O . ASN B 1 4 ? -42.781 33.812 -8.367 1 23.73 4 ASN B O 1
ATOM 2221 N N . THR B 1 5 ? -43.688 31.828 -8.234 1 24.27 5 THR B N 1
ATOM 2222 C CA . THR B 1 5 ? -42.562 30.891 -8.117 1 24.27 5 THR B CA 1
ATOM 2223 C C . THR B 1 5 ? -41.938 30.625 -9.484 1 24.27 5 THR B C 1
ATOM 2225 O O . THR B 1 5 ? -42.625 30.266 -10.438 1 24.27 5 THR B O 1
ATOM 2228 N N . PHE B 1 6 ? -41.062 31.453 -9.961 1 22.48 6 PHE B N 1
ATOM 2229 C CA . PHE B 1 6 ? -40.344 31.359 -11.227 1 22.48 6 PHE B CA 1
ATOM 2230 C C . PHE B 1 6 ? -39.75 29.984 -11.406 1 22.48 6 PHE B C 1
ATOM 2232 O O . PHE B 1 6 ? -38.938 29.547 -10.594 1 22.48 6 PHE B O 1
ATOM 2239 N N . ASP B 1 7 ? -40.406 28.984 -11.977 1 22.47 7 ASP B N 1
ATOM 2240 C CA . ASP B 1 7 ? -40.094 27.594 -12.344 1 22.47 7 ASP B CA 1
ATOM 2241 C C . ASP B 1 7 ? -39 27.547 -13.406 1 22.47 7 ASP B C 1
ATOM 2243 O O . ASP B 1 7 ? -39.219 27.906 -14.562 1 22.47 7 ASP B O 1
ATOM 2247 N N . THR B 1 8 ? -37.906 28.156 -13.336 1 24.45 8 THR B N 1
ATOM 2248 C CA . THR B 1 8 ? -36.938 28.188 -14.438 1 24.45 8 THR B CA 1
ATOM 2249 C C . THR B 1 8 ? -36.531 26.766 -14.844 1 24.45 8 THR B C 1
ATOM 2251 O O . THR B 1 8 ? -35.875 26.062 -14.078 1 24.45 8 THR B O 1
ATOM 2254 N N . HIS B 1 9 ? -37.375 26 -15.523 1 24.05 9 HIS B N 1
ATOM 2255 C CA . HIS B 1 9 ? -37.156 24.688 -16.109 1 24.05 9 HIS B CA 1
ATOM 2256 C C . HIS B 1 9 ? -36 24.703 -17.094 1 24.05 9 HIS B C 1
ATOM 2258 O O . HIS B 1 9 ? -36.062 25.359 -18.141 1 24.05 9 HIS B O 1
ATOM 2264 N N . ILE B 1 10 ? -34.812 24.844 -16.766 1 26.05 10 ILE B N 1
ATOM 2265 C CA . ILE B 1 10 ? -33.75 24.734 -17.766 1 26.05 10 ILE B CA 1
ATOM 2266 C C . ILE B 1 10 ? -33.875 23.422 -18.531 1 26.05 10 ILE B C 1
ATOM 2268 O O . ILE B 1 10 ? -34 22.359 -17.922 1 26.05 10 ILE B O 1
ATOM 2272 N N . PRO B 1 11 ? -34.375 23.438 -19.641 1 25.3 11 PRO B N 1
ATOM 2273 C CA . PRO B 1 11 ? -34.562 22.203 -20.406 1 25.3 11 PRO B CA 1
ATOM 2274 C C . PRO B 1 11 ? -33.312 21.359 -20.484 1 25.3 11 PRO B C 1
ATOM 2276 O O . PRO B 1 11 ? -32.188 21.906 -20.531 1 25.3 11 PRO B O 1
ATOM 2279 N N . GLN B 1 12 ? -33.344 20.188 -19.953 1 25.67 12 GLN B N 1
ATOM 2280 C CA . GLN B 1 12 ? -32.312 19.141 -19.938 1 25.67 12 GLN B CA 1
ATOM 2281 C C . GLN B 1 12 ? -31.906 18.766 -21.359 1 25.67 12 GLN B C 1
ATOM 2283 O O . GLN B 1 12 ? -32.75 18.625 -22.25 1 25.67 12 GLN B O 1
ATOM 2288 N N . PRO B 1 13 ? -30.812 19.25 -21.812 1 26.14 13 PRO B N 1
ATOM 2289 C CA . PRO B 1 13 ? -30.484 18.891 -23.203 1 26.14 13 PRO B CA 1
ATOM 2290 C C . PRO B 1 13 ? -30.766 17.422 -23.5 1 26.14 13 PRO B C 1
ATOM 2292 O O . PRO B 1 13 ? -30.812 16.594 -22.594 1 26.14 13 PRO B O 1
ATOM 2295 N N . PRO B 1 14 ? -31.453 17.156 -24.578 1 25.45 14 PRO B N 1
ATOM 2296 C CA . PRO B 1 14 ? -31.812 15.773 -24.891 1 25.45 14 PRO B CA 1
ATOM 2297 C C . PRO B 1 14 ? -30.641 14.812 -24.766 1 25.45 14 PRO B C 1
ATOM 2299 O O . PRO B 1 14 ? -29.484 15.227 -24.906 1 25.45 14 PRO B O 1
ATOM 2302 N N . ALA B 1 15 ? -30.859 13.711 -24.141 1 24.66 15 ALA B N 1
ATOM 2303 C CA . ALA B 1 15 ? -29.969 12.578 -23.906 1 24.66 15 ALA B CA 1
ATOM 2304 C C . ALA B 1 15 ? -29.328 12.094 -25.203 1 24.66 15 ALA B C 1
ATOM 2306 O O . ALA B 1 15 ? -30.016 11.844 -26.188 1 24.66 15 ALA B O 1
ATOM 2307 N N . LEU B 1 16 ? -28.188 12.578 -25.484 1 26.39 16 LEU B N 1
ATOM 2308 C CA . LEU B 1 16 ? -27.594 12.055 -26.719 1 26.39 16 LEU B CA 1
ATOM 2309 C C . LEU B 1 16 ? -27.828 10.555 -26.844 1 26.39 16 LEU B C 1
ATOM 2311 O O . LEU B 1 16 ? -27.969 9.852 -25.828 1 26.39 16 LEU B O 1
ATOM 2315 N N . PRO B 1 17 ? -28.406 10.133 -27.906 1 28.75 17 PRO B N 1
ATOM 2316 C CA . PRO B 1 17 ? -28.656 8.703 -28.031 1 28.75 17 PRO B CA 1
ATOM 2317 C C . PRO B 1 17 ? -27.469 7.848 -27.625 1 28.75 17 PRO B C 1
ATOM 2319 O O . PRO B 1 17 ? -26.312 8.219 -27.891 1 28.75 17 PRO B O 1
ATOM 2322 N N . GLY B 1 18 ? -27.516 7.332 -26.453 1 26.75 18 GLY B N 1
ATOM 2323 C CA . GLY B 1 18 ? -26.516 6.418 -25.922 1 26.75 18 GLY B CA 1
ATOM 2324 C C . GLY B 1 18 ? -26.094 5.355 -26.922 1 26.75 18 GLY B C 1
ATOM 2325 O O . GLY B 1 18 ? -26.922 4.59 -27.406 1 26.75 18 GLY B O 1
ATOM 2326 N N . GLY B 1 19 ? -25.219 5.715 -27.844 1 27.16 19 GLY B N 1
ATOM 2327 C CA . GLY B 1 19 ? -24.797 4.609 -28.672 1 27.16 19 GLY B CA 1
ATOM 2328 C C . GLY B 1 19 ? -24.641 3.307 -27.922 1 27.16 19 GLY B C 1
ATOM 2329 O O . GLY B 1 19 ? -24.359 3.314 -26.719 1 27.16 19 GLY B O 1
ATOM 2330 N N . ARG B 1 20 ? -25.266 2.283 -28.297 1 26.44 20 ARG B N 1
ATOM 2331 C CA . ARG B 1 20 ? -25.094 0.952 -27.734 1 26.44 20 ARG B CA 1
ATOM 2332 C C . ARG B 1 20 ? -23.625 0.645 -27.469 1 26.44 20 ARG B C 1
ATOM 2334 O O . ARG B 1 20 ? -22.828 0.567 -28.391 1 26.44 20 ARG B O 1
ATOM 2341 N N . ALA B 1 21 ? -23.078 1.081 -26.422 1 29 21 ALA B N 1
ATOM 2342 C CA . ALA B 1 21 ? -21.766 0.521 -26.094 1 29 21 ALA B CA 1
ATOM 2343 C C . ALA B 1 21 ? -21.719 -0.975 -26.391 1 29 21 ALA B C 1
ATOM 2345 O O . ALA B 1 21 ? -22.594 -1.732 -25.938 1 29 21 ALA B O 1
ATOM 2346 N N . ALA B 1 22 ? -21.078 -1.293 -27.406 1 32.62 22 ALA B N 1
ATOM 2347 C CA . ALA B 1 22 ? -20.844 -2.695 -27.734 1 32.62 22 ALA B CA 1
ATOM 2348 C C . ALA B 1 22 ? -20.578 -3.525 -26.484 1 32.62 22 ALA B C 1
ATOM 2350 O O . ALA B 1 22 ? -19.688 -3.199 -25.688 1 32.62 22 ALA B O 1
ATOM 2351 N N . GLN B 1 23 ? -21.562 -4.172 -25.969 1 29.42 23 GLN B N 1
ATOM 2352 C CA . GLN B 1 23 ? -21.359 -5.23 -24.984 1 29.42 23 GLN B CA 1
ATOM 2353 C C . GLN B 1 23 ? -20.203 -6.137 -25.391 1 29.42 23 GLN B C 1
ATOM 2355 O O . GLN B 1 23 ? -20.344 -6.992 -26.266 1 29.42 23 GLN B O 1
ATOM 2360 N N . HIS B 1 24 ? -19.047 -5.586 -25.562 1 31.97 24 HIS B N 1
ATOM 2361 C CA . HIS B 1 24 ? -18.062 -6.645 -25.688 1 31.97 24 HIS B CA 1
ATOM 2362 C C . HIS B 1 24 ? -18.234 -7.699 -24.609 1 31.97 24 HIS B C 1
ATOM 2364 O O . HIS B 1 24 ? -18.344 -7.367 -23.422 1 31.97 24 HIS B O 1
ATOM 2370 N N . GLU B 1 25 ? -18.859 -8.688 -24.938 1 32.38 25 GLU B N 1
ATOM 2371 C CA . GLU B 1 25 ? -18.922 -9.891 -24.109 1 32.38 25 GLU B CA 1
ATOM 2372 C C . GLU B 1 25 ? -17.594 -10.141 -23.406 1 32.38 25 GLU B C 1
ATOM 2374 O O . GLU B 1 25 ? -16.594 -10.445 -24.047 1 32.38 25 GLU B O 1
ATOM 2379 N N . HIS B 1 26 ? -17.219 -9.383 -22.406 1 37.41 26 HIS B N 1
ATOM 2380 C CA . HIS B 1 26 ? -16.078 -9.695 -21.562 1 37.41 26 HIS B CA 1
ATOM 2381 C C . HIS B 1 26 ? -16.078 -11.156 -21.125 1 37.41 26 HIS B C 1
ATOM 2383 O O . HIS B 1 26 ? -16.984 -11.586 -20.391 1 37.41 26 HIS B O 1
ATOM 2389 N N . SER B 1 27 ? -15.664 -12.055 -21.969 1 41.19 27 SER B N 1
ATOM 2390 C CA . SER B 1 27 ? -15.477 -13.43 -21.531 1 41.19 27 SER B CA 1
ATOM 2391 C C . SER B 1 27 ? -14.906 -13.492 -20.125 1 41.19 27 SER B C 1
ATOM 2393 O O . SER B 1 27 ? -14.008 -12.719 -19.781 1 41.19 27 SER B O 1
ATOM 2395 N N . PRO B 1 28 ? -15.617 -14.18 -19.25 1 46.47 28 PRO B N 1
ATOM 2396 C CA . PRO B 1 28 ? -15.094 -14.305 -17.891 1 46.47 28 PRO B CA 1
ATOM 2397 C C . PRO B 1 28 ? -13.648 -14.789 -17.859 1 46.47 28 PRO B C 1
ATOM 2399 O O . PRO B 1 28 ? -13.219 -15.531 -18.75 1 46.47 28 PRO B O 1
ATOM 2402 N N . PRO B 1 29 ? -12.742 -14.102 -17.312 1 48.78 29 PRO B N 1
ATOM 2403 C CA . PRO B 1 29 ? -11.359 -14.57 -17.219 1 48.78 29 PRO B CA 1
ATOM 2404 C C . PRO B 1 29 ? -11.25 -16.047 -16.859 1 48.78 29 PRO B C 1
ATOM 2406 O O . PRO B 1 29 ? -12.172 -16.609 -16.266 1 48.78 29 PRO B O 1
ATOM 2409 N N . PRO B 1 30 ? -10.445 -16.781 -17.562 1 48.25 30 PRO B N 1
ATOM 2410 C CA . PRO B 1 30 ? -10.281 -18.203 -17.219 1 48.25 30 PRO B CA 1
ATOM 2411 C C . PRO B 1 30 ? -10.18 -18.422 -15.703 1 48.25 30 PRO B C 1
ATOM 2413 O O . PRO B 1 30 ? -9.398 -17.75 -15.031 1 48.25 30 PRO B O 1
ATOM 2416 N N . SER B 1 31 ? -11.297 -18.828 -15.172 1 55.41 31 SER B N 1
ATOM 2417 C CA . SER B 1 31 ? -11.43 -19.141 -13.75 1 55.41 31 SER B CA 1
ATOM 2418 C C . SER B 1 31 ? -10.492 -20.281 -13.352 1 55.41 31 SER B C 1
ATOM 2420 O O . SER B 1 31 ? -10.484 -21.344 -13.992 1 55.41 31 SER B O 1
ATOM 2422 N N . ILE B 1 32 ? -9.328 -19.938 -12.805 1 68.06 32 ILE B N 1
ATOM 2423 C CA . ILE B 1 32 ? -8.555 -21 -12.156 1 68.06 32 ILE B CA 1
ATOM 2424 C C . ILE B 1 32 ? -9.469 -21.828 -11.258 1 68.06 32 ILE B C 1
ATOM 2426 O O . ILE B 1 32 ? -10.383 -21.297 -10.625 1 68.06 32 ILE B O 1
ATOM 2430 N N . MET B 1 33 ? -9.461 -23 -11.562 1 77.62 33 MET B N 1
ATOM 2431 C CA . MET B 1 33 ? -10.289 -23.875 -10.75 1 77.62 33 MET B CA 1
ATOM 2432 C C . MET B 1 33 ? -9.766 -23.953 -9.32 1 77.62 33 MET B C 1
ATOM 2434 O O . MET B 1 33 ? -8.852 -24.734 -9.039 1 77.62 33 MET B O 1
ATOM 2438 N N . ILE B 1 34 ? -10.188 -23.094 -8.531 1 84 34 ILE B N 1
ATOM 2439 C CA . ILE B 1 34 ? -9.812 -23.078 -7.121 1 84 34 ILE B CA 1
ATOM 2440 C C . ILE B 1 34 ? -10.93 -23.703 -6.281 1 84 34 ILE B C 1
ATOM 2442 O O . ILE B 1 34 ? -12.102 -23.344 -6.438 1 84 34 ILE B O 1
ATOM 2446 N N . LYS B 1 35 ? -10.477 -24.641 -5.5 1 87.88 35 LYS B N 1
ATOM 2447 C CA . LYS B 1 35 ? -11.461 -25.266 -4.621 1 87.88 35 LYS B CA 1
ATOM 2448 C C . LYS B 1 35 ? -11.844 -24.344 -3.475 1 87.88 35 LYS B C 1
ATOM 2450 O O . LYS B 1 35 ? -10.977 -23.875 -2.73 1 87.88 35 LYS B O 1
ATOM 2455 N N . SER B 1 36 ? -13.078 -24.109 -3.322 1 92.94 36 SER B N 1
ATOM 2456 C CA . SER B 1 36 ? -13.57 -23.266 -2.236 1 92.94 36 SER B CA 1
ATOM 2457 C C . SER B 1 36 ? -13.523 -24.016 -0.903 1 92.94 36 SER B C 1
ATOM 2459 O O . SER B 1 36 ? -13.719 -25.234 -0.855 1 92.94 36 SER B O 1
ATOM 2461 N N . GLN B 1 37 ? -13.258 -23.25 0.104 1 95.56 37 GLN B N 1
ATOM 2462 C CA . GLN B 1 37 ? -13.281 -23.781 1.465 1 95.56 37 GLN B CA 1
ATOM 2463 C C . GLN B 1 37 ? -14.234 -22.969 2.348 1 95.56 37 GLN B C 1
ATOM 2465 O O . GLN B 1 37 ? -14.242 -21.75 2.299 1 95.56 37 GLN B O 1
ATOM 2470 N N . PRO B 1 38 ? -14.992 -23.688 3.141 1 95.88 38 PRO B N 1
ATOM 2471 C CA . PRO B 1 38 ? -15.922 -22.969 4.008 1 95.88 38 PRO B CA 1
ATOM 2472 C C . PRO B 1 38 ? -15.211 -22.125 5.062 1 95.88 38 PRO B C 1
ATOM 2474 O O . PRO B 1 38 ? -14.094 -22.453 5.473 1 95.88 38 PRO B O 1
ATOM 2477 N N . LEU B 1 39 ? -15.953 -21.109 5.531 1 97.38 39 LEU B N 1
ATOM 2478 C CA . LEU B 1 39 ? -15.391 -20.188 6.508 1 97.38 39 LEU B CA 1
ATOM 2479 C C . LEU B 1 39 ? -15.828 -20.562 7.922 1 97.38 39 LEU B C 1
ATOM 2481 O O . LEU B 1 39 ? -16.969 -20.984 8.133 1 97.38 39 LEU B O 1
ATOM 2485 N N . THR B 1 40 ? -14.922 -20.359 8.836 1 96.19 40 THR B N 1
ATOM 2486 C CA . THR B 1 40 ? -15.305 -20.422 10.242 1 96.19 40 THR B CA 1
ATOM 2487 C C . THR B 1 40 ? -16.031 -19.141 10.664 1 96.19 40 THR B C 1
ATOM 2489 O O . THR B 1 40 ? -16.031 -18.156 9.93 1 96.19 40 THR B O 1
ATOM 2492 N N . ASP B 1 41 ? -16.578 -19.172 11.852 1 96.06 41 ASP B N 1
ATOM 2493 C CA . ASP B 1 41 ? -17.25 -17.984 12.375 1 96.06 41 ASP B CA 1
ATOM 2494 C C . ASP B 1 41 ? -16.25 -16.859 12.602 1 96.06 41 ASP B C 1
ATOM 2496 O O . ASP B 1 41 ? -16.562 -15.688 12.359 1 96.06 41 ASP B O 1
ATOM 2500 N N . GLU B 1 42 ? -15.188 -17.203 13.047 1 94.12 42 GLU B N 1
ATOM 2501 C CA . GLU B 1 42 ? -14.141 -16.203 13.273 1 94.12 42 GLU B CA 1
ATOM 2502 C C . GLU B 1 42 ? -13.711 -15.555 11.961 1 94.12 42 GLU B C 1
ATOM 2504 O O . GLU B 1 42 ? -13.516 -14.344 11.906 1 94.12 42 GLU B O 1
ATOM 2509 N N . GLU B 1 43 ? -13.586 -16.375 10.977 1 96.19 43 GLU B N 1
ATOM 2510 C CA . GLU B 1 43 ? -13.227 -15.844 9.664 1 96.19 43 GLU B CA 1
ATOM 2511 C C . GLU B 1 43 ? -14.32 -14.938 9.109 1 96.19 43 GLU B C 1
ATOM 2513 O O . GLU B 1 43 ? -14.031 -13.898 8.516 1 96.19 43 GLU B O 1
ATOM 2518 N N . ARG B 1 44 ? -15.539 -15.32 9.289 1 96.81 44 ARG B N 1
ATOM 2519 C CA . ARG B 1 44 ? -16.641 -14.484 8.844 1 96.81 44 ARG B CA 1
ATOM 2520 C C . ARG B 1 44 ? -16.625 -13.125 9.539 1 96.81 44 ARG B C 1
ATOM 2522 O O . ARG B 1 44 ? -16.891 -12.102 8.914 1 96.81 44 ARG B O 1
ATOM 2529 N N . ALA B 1 45 ? -16.297 -13.172 10.789 1 95.38 45 ALA B N 1
ATOM 2530 C CA . ALA B 1 45 ? -16.203 -11.922 11.539 1 95.38 45 ALA B CA 1
ATOM 2531 C C . ALA B 1 45 ? -15.055 -11.062 11.039 1 95.38 45 ALA B C 1
ATOM 2533 O O . ALA B 1 45 ? -15.195 -9.844 10.891 1 95.38 45 ALA B O 1
ATOM 2534 N N . THR B 1 46 ? -13.945 -11.641 10.742 1 95.31 46 THR B N 1
ATOM 2535 C CA . THR B 1 46 ? -12.742 -10.938 10.312 1 95.31 46 THR B CA 1
ATOM 2536 C C . THR B 1 46 ? -12.93 -10.336 8.93 1 95.31 46 THR B C 1
ATOM 2538 O O . THR B 1 46 ? -12.508 -9.203 8.672 1 95.31 46 THR B O 1
ATOM 2541 N N . TYR B 1 47 ? -13.633 -11.086 8.078 1 97.19 47 TYR B N 1
ATOM 2542 C CA . TYR B 1 47 ? -13.656 -10.695 6.676 1 97.19 47 TYR B CA 1
ATOM 2543 C C . TYR B 1 47 ? -15.008 -10.094 6.301 1 97.19 47 TYR B C 1
ATOM 2545 O O . TYR B 1 47 ? -15.312 -9.922 5.117 1 97.19 47 TYR B O 1
ATOM 2553 N N . GLN B 1 48 ? -15.805 -9.758 7.262 1 95.69 48 GLN B N 1
ATOM 2554 C CA . GLN B 1 48 ? -17.172 -9.273 7.055 1 95.69 48 GLN B CA 1
ATOM 2555 C C . GLN B 1 48 ? -17.172 -8.047 6.141 1 95.69 48 GLN B C 1
ATOM 2557 O O . GLN B 1 48 ? -17.984 -7.969 5.215 1 95.69 48 GLN B O 1
ATOM 2562 N N . TRP B 1 49 ? -16.281 -7.168 6.305 1 94 49 TRP B N 1
ATOM 2563 C CA . TRP B 1 49 ? -16.312 -5.898 5.59 1 94 49 TRP B CA 1
ATOM 2564 C C . TRP B 1 49 ? -15.961 -6.09 4.121 1 94 49 TRP B C 1
ATOM 2566 O O . TRP B 1 49 ? -16.562 -5.461 3.244 1 94 49 TRP B O 1
ATOM 2576 N N . GLN B 1 50 ? -15.016 -6.922 3.863 1 96.12 50 GLN B N 1
ATOM 2577 C CA . GLN B 1 50 ? -14.695 -7.137 2.455 1 96.12 50 GLN B CA 1
ATOM 2578 C C . GLN B 1 50 ? -15.75 -8.016 1.786 1 96.12 50 GLN B C 1
ATOM 2580 O O . GLN B 1 50 ? -15.984 -7.91 0.581 1 96.12 50 GLN B O 1
ATOM 2585 N N . MET B 1 51 ? -16.469 -8.844 2.523 1 96.88 51 MET B N 1
ATOM 2586 C CA . MET B 1 51 ? -17.516 -9.688 1.951 1 96.88 51 MET B CA 1
ATOM 2587 C C . MET B 1 51 ? -18.734 -8.859 1.548 1 96.88 51 MET B C 1
ATOM 2589 O O . MET B 1 51 ? -19.562 -9.32 0.773 1 96.88 51 MET B O 1
ATOM 2593 N N . TRP B 1 52 ? -18.797 -7.641 2.051 1 95 52 TRP B N 1
ATOM 2594 C CA . TRP B 1 52 ? -19.875 -6.746 1.673 1 95 52 TRP B CA 1
ATOM 2595 C C . TRP B 1 52 ? -19.625 -6.137 0.297 1 95 52 TRP B C 1
ATOM 2597 O O . TRP B 1 52 ? -20.516 -5.508 -0.281 1 95 52 TRP B O 1
ATOM 2607 N N . THR B 1 53 ? -18.469 -6.316 -0.243 1 95.88 53 THR B N 1
ATOM 2608 C CA . THR B 1 53 ? -18.172 -5.797 -1.574 1 95.88 53 THR B CA 1
ATOM 2609 C C . THR B 1 53 ? -19.031 -6.488 -2.629 1 95.88 53 THR B C 1
ATOM 2611 O O . THR B 1 53 ? -19.016 -7.715 -2.744 1 95.88 53 THR B O 1
ATOM 2614 N N . PRO B 1 54 ? -19.719 -5.652 -3.422 1 94.75 54 PRO B N 1
ATOM 2615 C CA . PRO B 1 54 ? -20.562 -6.266 -4.461 1 94.75 54 PRO B CA 1
ATOM 2616 C C . PRO B 1 54 ? -19.75 -7.121 -5.434 1 94.75 54 PRO B C 1
ATOM 2618 O O . PRO B 1 54 ? -18.719 -6.68 -5.934 1 94.75 54 PRO B O 1
ATOM 2621 N N . GLY B 1 55 ? -20.25 -8.398 -5.629 1 95.25 55 GLY B N 1
ATOM 2622 C CA . GLY B 1 55 ? -19.594 -9.289 -6.574 1 95.25 55 GLY B CA 1
ATOM 2623 C C . GLY B 1 55 ? -18.562 -10.188 -5.926 1 95.25 55 GLY B C 1
ATOM 2624 O O . GLY B 1 55 ? -18.078 -11.141 -6.547 1 95.25 55 GLY B O 1
ATOM 2625 N N . PHE B 1 56 ? -18.203 -9.977 -4.727 1 97.44 56 PHE B N 1
ATOM 2626 C CA . PHE B 1 56 ? -17.25 -10.789 -4.004 1 97.44 56 PHE B CA 1
ATOM 2627 C C . PHE B 1 56 ? -17.953 -11.781 -3.082 1 97.44 56 PHE B C 1
ATOM 2629 O O . PHE B 1 56 ? -18.031 -12.969 -3.383 1 97.44 56 PHE B O 1
ATOM 2636 N N . GLY B 1 57 ? -18.609 -11.281 -1.997 1 96.94 57 GLY B N 1
ATOM 2637 C CA . GLY B 1 57 ? -19.438 -12.07 -1.109 1 96.94 57 GLY B CA 1
ATOM 2638 C C . GLY B 1 57 ? -18.688 -13.203 -0.429 1 96.94 57 GLY B C 1
ATOM 2639 O O . GLY B 1 57 ? -17.453 -13.234 -0.447 1 96.94 57 GLY B O 1
ATOM 2640 N N . GLU B 1 58 ? -19.484 -14.039 0.213 1 97.62 58 GLU B N 1
ATOM 2641 C CA . GLU B 1 58 ? -18.922 -15.188 0.904 1 97.62 58 GLU B CA 1
ATOM 2642 C C . GLU B 1 58 ? -18.266 -16.156 -0.08 1 97.62 58 GLU B C 1
ATOM 2644 O O . GLU B 1 58 ? -17.25 -16.781 0.235 1 97.62 58 GLU B O 1
ATOM 2649 N N . ALA B 1 59 ? -18.906 -16.266 -1.188 1 97.25 59 ALA B N 1
ATOM 2650 C CA . ALA B 1 59 ? -18.359 -17.141 -2.217 1 97.25 59 ALA B CA 1
ATOM 2651 C C . ALA B 1 59 ? -16.953 -16.734 -2.609 1 97.25 59 ALA B C 1
ATOM 2653 O O . ALA B 1 59 ? -16.062 -17.578 -2.748 1 97.25 59 ALA B O 1
ATOM 2654 N N . GLY B 1 60 ? -16.734 -15.453 -2.809 1 97.88 60 GLY B N 1
ATOM 2655 C CA . GLY B 1 60 ? -15.398 -14.953 -3.111 1 97.88 60 GLY B CA 1
ATOM 2656 C C . GLY B 1 60 ? -14.398 -15.211 -2 1 97.88 60 GLY B C 1
ATOM 2657 O O . GLY B 1 60 ? -13.25 -15.578 -2.264 1 97.88 60 GLY B O 1
ATOM 2658 N N . GLN B 1 61 ? -14.859 -15.047 -0.793 1 98.5 61 GLN B N 1
ATOM 2659 C CA . GLN B 1 61 ? -13.984 -15.266 0.355 1 98.5 61 GLN B CA 1
ATOM 2660 C C . GLN B 1 61 ? -13.578 -16.734 0.463 1 98.5 61 GLN B C 1
ATOM 2662 O O . GLN B 1 61 ? -12.438 -17.047 0.809 1 98.5 61 GLN B O 1
ATOM 2667 N N . GLU B 1 62 ? -14.508 -17.578 0.16 1 98.44 62 GLU B N 1
ATOM 2668 C CA . GLU B 1 62 ? -14.219 -19 0.211 1 98.44 62 GLU B CA 1
ATOM 2669 C C . GLU B 1 62 ? -13.203 -19.406 -0.854 1 98.44 62 GLU B C 1
ATOM 2671 O O . GLU B 1 62 ? -12.375 -20.281 -0.627 1 98.44 62 GLU B O 1
ATOM 2676 N N . LYS B 1 63 ? -13.281 -18.766 -1.975 1 98.12 63 LYS B N 1
ATOM 2677 C CA . LYS B 1 63 ? -12.289 -19.016 -3.016 1 98.12 63 LYS B CA 1
ATOM 2678 C C . LYS B 1 63 ? -10.898 -18.562 -2.566 1 98.12 63 LYS B C 1
ATOM 2680 O O . LYS B 1 63 ? -9.914 -19.266 -2.797 1 98.12 63 LYS B O 1
ATOM 2685 N N . LEU B 1 64 ? -10.82 -17.422 -1.943 1 98.25 64 LEU B N 1
ATOM 2686 C CA . LEU B 1 64 ? -9.547 -16.953 -1.419 1 98.25 64 LEU B CA 1
ATOM 2687 C C . LEU B 1 64 ? -8.977 -17.938 -0.407 1 98.25 64 LEU B C 1
ATOM 2689 O O . LEU B 1 64 ? -7.785 -18.266 -0.455 1 98.25 64 LEU B O 1
ATOM 2693 N N . ARG B 1 65 ? -9.812 -18.344 0.404 1 98.06 65 ARG B N 1
ATOM 2694 C CA . ARG B 1 65 ? -9.406 -19.281 1.457 1 98.06 65 ARG B CA 1
ATOM 2695 C C . ARG B 1 65 ? -8.859 -20.562 0.867 1 98.06 65 ARG B C 1
ATOM 2697 O O . ARG B 1 65 ? -7.965 -21.188 1.446 1 98.06 65 ARG B O 1
ATOM 2704 N N . GLY B 1 66 ? -9.32 -20.938 -0.238 1 97.88 66 GLY B N 1
ATOM 2705 C CA . GLY B 1 66 ? -8.922 -22.172 -0.869 1 97.88 66 GLY B CA 1
ATOM 2706 C C . GLY B 1 66 ? -7.73 -22.016 -1.799 1 97.88 66 GLY B C 1
ATOM 2707 O O . GLY B 1 66 ? -7.215 -23.016 -2.328 1 97.88 66 GLY B O 1
ATOM 2708 N N . ALA B 1 67 ? -7.254 -20.828 -2.002 1 98.5 67 ALA B N 1
ATOM 2709 C CA . ALA B 1 67 ? -6.25 -20.547 -3.025 1 98.5 67 ALA B CA 1
ATOM 2710 C C . ALA B 1 67 ? -4.855 -20.453 -2.416 1 98.5 67 ALA B C 1
ATOM 2712 O O . ALA B 1 67 ? -4.711 -20.266 -1.205 1 98.5 67 ALA B O 1
ATOM 2713 N N . SER B 1 68 ? -3.836 -20.641 -3.275 1 98.75 68 SER B N 1
ATOM 2714 C CA . SER B 1 68 ? -2.43 -20.469 -2.924 1 98.75 68 SER B CA 1
ATOM 2715 C C . SER B 1 68 ? -1.741 -19.5 -3.871 1 98.75 68 SER B C 1
ATOM 2717 O O . SER B 1 68 ? -2.002 -19.5 -5.074 1 98.75 68 SER B O 1
ATOM 2719 N N . VAL B 1 69 ? -0.904 -18.641 -3.275 1 98.94 69 VAL B N 1
ATOM 2720 C CA . VAL B 1 69 ? -0.204 -17.641 -4.066 1 98.94 69 VAL B CA 1
ATOM 2721 C C . VAL B 1 69 ? 1.296 -17.703 -3.787 1 98.94 69 VAL B C 1
ATOM 2723 O O . VAL B 1 69 ? 1.714 -17.781 -2.629 1 98.94 69 VAL B O 1
ATOM 2726 N N . LEU B 1 70 ? 2.092 -17.734 -4.852 1 98.94 70 LEU B N 1
ATOM 2727 C CA . LEU B 1 70 ? 3.539 -17.562 -4.758 1 98.94 70 LEU B CA 1
ATOM 2728 C C . LEU B 1 70 ? 3.92 -16.094 -4.828 1 98.94 70 LEU B C 1
ATOM 2730 O O . LEU B 1 70 ? 3.514 -15.383 -5.754 1 98.94 70 LEU B O 1
ATOM 2734 N N . VAL B 1 71 ? 4.676 -15.648 -3.85 1 98.94 71 VAL B N 1
ATOM 2735 C CA . VAL B 1 71 ? 5.332 -14.344 -3.885 1 98.94 71 VAL B CA 1
ATOM 2736 C C . VAL B 1 71 ? 6.84 -14.531 -4.027 1 98.94 71 VAL B C 1
ATOM 2738 O O . VAL B 1 71 ? 7.496 -15.047 -3.121 1 98.94 71 VAL B O 1
ATOM 2741 N N . SER B 1 72 ? 7.516 -14.125 -5.086 1 98.44 72 SER B N 1
ATOM 2742 C CA . SER B 1 72 ? 8.867 -14.516 -5.457 1 98.44 72 SER B CA 1
ATOM 2743 C C . SER B 1 72 ? 9.906 -13.703 -4.695 1 98.44 72 SER B C 1
ATOM 2745 O O . SER B 1 72 ? 11.055 -14.125 -4.555 1 98.44 72 SER B O 1
ATOM 2747 N N . ARG B 1 73 ? 9.844 -12.672 -4.234 1 97.62 73 ARG B N 1
ATOM 2748 C CA . ARG B 1 73 ? 10.672 -11.781 -3.424 1 97.62 73 ARG B CA 1
ATOM 2749 C C . ARG B 1 73 ? 9.836 -11.047 -2.387 1 97.62 73 ARG B C 1
ATOM 2751 O O . ARG B 1 73 ? 8.969 -10.242 -2.74 1 97.62 73 ARG B O 1
ATOM 2758 N N . VAL B 1 74 ? 10.25 -11.359 -1.148 1 97.75 74 VAL B N 1
ATOM 2759 C CA . VAL B 1 74 ? 9.508 -10.734 -0.057 1 97.75 74 VAL B CA 1
ATOM 2760 C C . VAL B 1 74 ? 10.25 -9.484 0.416 1 97.75 74 VAL B C 1
ATOM 2762 O O . VAL B 1 74 ? 10.562 -9.352 1.601 1 97.75 74 VAL B O 1
ATOM 2765 N N . GLY B 1 75 ? 10.508 -8.562 -0.537 1 96.31 75 GLY B N 1
ATOM 2766 C CA . GLY B 1 75 ? 11.156 -7.293 -0.248 1 96.31 75 GLY B CA 1
ATOM 2767 C C . GLY B 1 75 ? 10.18 -6.148 -0.072 1 96.31 75 GLY B C 1
ATOM 2768 O O . GLY B 1 75 ? 9.18 -6.281 0.64 1 96.31 75 GLY B O 1
ATOM 2769 N N . GLY B 1 76 ? 10.508 -4.996 -0.676 1 95.5 76 GLY B N 1
ATOM 2770 C CA . GLY B 1 76 ? 9.648 -3.832 -0.563 1 95.5 76 GLY B CA 1
ATOM 2771 C C . GLY B 1 76 ? 8.281 -4.035 -1.201 1 95.5 76 GLY B C 1
ATOM 2772 O O . GLY B 1 76 ? 7.266 -3.613 -0.649 1 95.5 76 GLY B O 1
ATOM 2773 N N . LEU B 1 77 ? 8.305 -4.664 -2.268 1 96.81 77 LEU B N 1
ATOM 2774 C CA . LEU B 1 77 ? 7.078 -4.941 -3.008 1 96.81 77 LEU B CA 1
ATOM 2775 C C . LEU B 1 77 ? 6.406 -6.207 -2.49 1 96.81 77 LEU B C 1
ATOM 2777 O O . LEU B 1 77 ? 5.254 -6.168 -2.049 1 96.81 77 LEU B O 1
ATOM 2781 N N . GLY B 1 78 ? 7.113 -7.215 -2.4 1 98.5 78 GLY B N 1
ATOM 2782 C CA . GLY B 1 78 ? 6.578 -8.531 -2.082 1 98.5 78 GLY B CA 1
ATOM 2783 C C . GLY B 1 78 ? 6.047 -8.625 -0.665 1 98.5 78 GLY B C 1
ATOM 2784 O O . GLY B 1 78 ? 5.082 -9.352 -0.409 1 98.5 78 GLY B O 1
ATOM 2785 N N . SER B 1 79 ? 6.664 -7.941 0.264 1 98.25 79 SER B N 1
ATOM 2786 C CA . SER B 1 79 ? 6.168 -7.965 1.637 1 98.25 79 SER B CA 1
ATOM 2787 C C . SER B 1 79 ? 4.766 -7.371 1.729 1 98.25 79 SER B C 1
ATOM 2789 O O . SER B 1 79 ? 3.936 -7.852 2.502 1 98.25 79 SER B O 1
ATOM 2791 N N . VAL B 1 80 ? 4.539 -6.352 0.94 1 98.62 80 VAL B N 1
ATOM 2792 C CA . VAL B 1 80 ? 3.221 -5.727 0.943 1 98.62 80 VAL B CA 1
ATOM 2793 C C . VAL B 1 80 ? 2.201 -6.664 0.302 1 98.62 80 VAL B C 1
ATOM 2795 O O . VAL B 1 80 ? 1.092 -6.828 0.812 1 98.62 80 VAL B O 1
ATOM 2798 N N . VAL B 1 81 ? 2.561 -7.305 -0.764 1 98.88 81 VAL B N 1
ATOM 2799 C CA . VAL B 1 81 ? 1.688 -8.289 -1.398 1 98.88 81 VAL B CA 1
ATOM 2800 C C . VAL B 1 81 ? 1.315 -9.375 -0.392 1 98.88 81 VAL B C 1
ATOM 2802 O O . VAL B 1 81 ? 0.137 -9.695 -0.222 1 98.88 81 VAL B O 1
ATOM 2805 N N . ALA B 1 82 ? 2.324 -9.898 0.238 1 98.88 82 ALA B N 1
ATOM 2806 C CA . ALA B 1 82 ? 2.115 -10.984 1.191 1 98.88 82 ALA B CA 1
ATOM 2807 C C . ALA B 1 82 ? 1.199 -10.539 2.33 1 98.88 82 ALA B C 1
ATOM 2809 O O . ALA B 1 82 ? 0.277 -11.266 2.709 1 98.88 82 ALA B O 1
ATOM 2810 N N . TYR B 1 83 ? 1.46 -9.383 2.82 1 98.19 83 TYR B N 1
ATOM 2811 C CA . TYR B 1 83 ? 0.651 -8.859 3.916 1 98.19 83 TYR B CA 1
ATOM 2812 C C . TYR B 1 83 ? -0.805 -8.703 3.492 1 98.19 83 TYR B C 1
ATOM 2814 O O . TYR B 1 83 ? -1.713 -9.156 4.195 1 98.19 83 TYR B O 1
ATOM 2822 N N . GLU B 1 84 ? -1.007 -8.055 2.385 1 98.75 84 GLU B N 1
ATOM 2823 C CA . GLU B 1 84 ? -2.367 -7.754 1.947 1 98.75 84 GLU B CA 1
ATOM 2824 C C . GLU B 1 84 ? -3.148 -9.031 1.662 1 98.75 84 GLU B C 1
ATOM 2826 O O . GLU B 1 84 ? -4.344 -9.117 1.952 1 98.75 84 GLU B O 1
ATOM 2831 N N . LEU B 1 85 ? -2.506 -10.008 1.088 1 98.81 85 LEU B N 1
ATOM 2832 C CA . LEU B 1 85 ? -3.176 -11.273 0.812 1 98.81 85 LEU B CA 1
ATOM 2833 C C . LEU B 1 85 ? -3.49 -12.016 2.105 1 98.81 85 LEU B C 1
ATOM 2835 O O . LEU B 1 85 ? -4.574 -12.594 2.25 1 98.81 85 LEU B O 1
ATOM 2839 N N . ALA B 1 86 ? -2.549 -11.992 3.018 1 98.31 86 ALA B N 1
ATOM 2840 C CA . ALA B 1 86 ? -2.799 -12.602 4.32 1 98.31 86 ALA B CA 1
ATOM 2841 C C . ALA B 1 86 ? -3.984 -11.938 5.016 1 98.31 86 ALA B C 1
ATOM 2843 O O . ALA B 1 86 ? -4.855 -12.625 5.555 1 98.31 86 ALA B O 1
ATOM 2844 N N . ALA B 1 87 ? -3.98 -10.625 4.988 1 97.56 87 ALA B N 1
ATOM 2845 C CA . ALA B 1 87 ? -5.059 -9.867 5.613 1 97.56 87 ALA B CA 1
ATOM 2846 C C . ALA B 1 87 ? -6.398 -10.156 4.945 1 97.56 87 ALA B C 1
ATOM 2848 O O . ALA B 1 87 ? -7.441 -10.141 5.602 1 97.56 87 ALA B O 1
ATOM 2849 N N . ALA B 1 88 ? -6.336 -10.453 3.641 1 98.31 88 ALA B N 1
ATOM 2850 C CA . ALA B 1 88 ? -7.555 -10.688 2.873 1 98.31 88 ALA B CA 1
ATOM 2851 C C . ALA B 1 88 ? -8.055 -12.117 3.057 1 98.31 88 ALA B C 1
ATOM 2853 O O . ALA B 1 88 ? -9.156 -12.453 2.623 1 98.31 88 ALA B O 1
ATOM 2854 N N . GLY B 1 89 ? -7.246 -12.969 3.619 1 98.06 89 GLY B N 1
ATOM 2855 C CA . GLY B 1 89 ? -7.715 -14.305 3.939 1 98.06 89 GLY B CA 1
ATOM 2856 C C . GLY B 1 89 ? -7.305 -15.344 2.912 1 98.06 89 GLY B C 1
ATOM 2857 O O . GLY B 1 89 ? -8.008 -16.328 2.701 1 98.06 89 GLY B O 1
ATOM 2858 N N . ILE B 1 90 ? -6.219 -15.141 2.268 1 98.62 90 ILE B N 1
ATOM 2859 C CA . ILE B 1 90 ? -5.68 -16.156 1.37 1 98.62 90 ILE B CA 1
ATOM 2860 C C . ILE B 1 90 ? -5.406 -17.438 2.15 1 98.62 90 ILE B C 1
ATOM 2862 O O . ILE B 1 90 ? -5.086 -17.391 3.342 1 98.62 90 ILE B O 1
ATOM 2866 N N . GLY B 1 91 ? -5.527 -18.547 1.496 1 98.19 91 GLY B N 1
ATOM 2867 C CA . GLY B 1 91 ? -5.332 -19.812 2.168 1 98.19 91 GLY B CA 1
ATOM 2868 C C . GLY B 1 91 ? -3.871 -20.141 2.412 1 98.19 91 GLY B C 1
ATOM 2869 O O . GLY B 1 91 ? -3.496 -20.547 3.514 1 98.19 91 GLY B O 1
ATOM 2870 N N . LYS B 1 92 ? -3.09 -19.969 1.369 1 98.75 92 LYS B N 1
ATOM 2871 C CA . LYS B 1 92 ? -1.687 -20.359 1.446 1 98.75 92 LYS B CA 1
ATOM 2872 C C . LYS B 1 92 ? -0.793 -19.375 0.703 1 98.75 92 LYS B C 1
ATOM 2874 O O . LYS B 1 92 ? -1.142 -18.906 -0.385 1 98.75 92 LYS B O 1
ATOM 2879 N N . LEU B 1 93 ? 0.314 -19.094 1.378 1 98.88 93 LEU B N 1
ATOM 2880 C CA . LEU B 1 93 ? 1.365 -18.312 0.737 1 98.88 93 LEU B CA 1
ATOM 2881 C C . LEU B 1 93 ? 2.643 -19.125 0.593 1 98.88 93 LEU B C 1
ATOM 2883 O O . LEU B 1 93 ? 3.076 -19.781 1.545 1 98.88 93 LEU B O 1
ATOM 2887 N N . VAL B 1 94 ? 3.154 -19.156 -0.609 1 98.94 94 VAL B N 1
ATOM 2888 C CA . VAL B 1 94 ? 4.516 -19.609 -0.866 1 98.94 94 VAL B CA 1
ATOM 2889 C C . VAL B 1 94 ? 5.445 -18.406 -0.989 1 98.94 94 VAL B C 1
ATOM 2891 O O . VAL B 1 94 ? 5.281 -17.578 -1.889 1 98.94 94 VAL B O 1
ATOM 2894 N N . LEU B 1 95 ? 6.383 -18.281 -0.031 1 98.88 95 LEU B N 1
ATOM 2895 C CA . LEU B 1 95 ? 7.281 -17.141 0.011 1 98.88 95 LEU B CA 1
ATOM 2896 C C . LEU B 1 95 ? 8.703 -17.547 -0.367 1 98.88 95 LEU B C 1
ATOM 2898 O O . LEU B 1 95 ? 9.359 -18.281 0.373 1 98.88 95 LEU B O 1
ATOM 2902 N N . ALA B 1 96 ? 9.172 -17.047 -1.514 1 98.88 96 ALA B N 1
ATOM 2903 C CA . ALA B 1 96 ? 10.516 -17.391 -1.967 1 98.88 96 ALA B CA 1
ATOM 2904 C C . ALA B 1 96 ? 11.43 -16.172 -1.945 1 98.88 96 ALA B C 1
ATOM 2906 O O . ALA B 1 96 ? 11.227 -15.219 -2.699 1 98.88 96 ALA B O 1
ATOM 2907 N N . HIS B 1 97 ? 12.453 -16.188 -1.108 1 98.62 97 HIS B N 1
ATOM 2908 C CA . HIS B 1 97 ? 13.422 -15.102 -1.005 1 98.62 97 HIS B CA 1
ATOM 2909 C C . HIS B 1 97 ? 14.625 -15.516 -0.168 1 98.62 97 HIS B C 1
ATOM 2911 O O . HIS B 1 97 ? 14.484 -15.852 1.009 1 98.62 97 HIS B O 1
ATOM 2917 N N . ALA B 1 98 ? 15.773 -15.445 -0.736 1 98.25 98 ALA B N 1
ATOM 2918 C CA . ALA B 1 98 ? 16.984 -15.797 -0.007 1 98.25 98 ALA B CA 1
ATOM 2919 C C . ALA B 1 98 ? 17.5 -14.609 0.793 1 98.25 98 ALA B C 1
ATOM 2921 O O . ALA B 1 98 ? 17.141 -13.461 0.519 1 98.25 98 ALA B O 1
ATOM 2922 N N . GLY B 1 99 ? 18.297 -14.906 1.808 1 97.5 99 GLY B N 1
ATOM 2923 C CA . GLY B 1 99 ? 19.109 -13.891 2.449 1 97.5 99 GLY B CA 1
ATOM 2924 C C . GLY B 1 99 ? 18.562 -13.453 3.797 1 97.5 99 GLY B C 1
ATOM 2925 O O . GLY B 1 99 ? 17.484 -13.867 4.199 1 97.5 99 GLY B O 1
ATOM 2926 N N . ASN B 1 100 ? 19.438 -12.625 4.395 1 98.06 100 ASN B N 1
ATOM 2927 C CA . ASN B 1 100 ? 19.141 -12.102 5.727 1 98.06 100 ASN B CA 1
ATOM 2928 C C . ASN B 1 100 ? 18.672 -10.648 5.664 1 98.06 100 ASN B C 1
ATOM 2930 O O . ASN B 1 100 ? 18.906 -9.961 4.672 1 98.06 100 ASN B O 1
ATOM 2934 N N . VAL B 1 101 ? 18.016 -10.227 6.715 1 97 101 VAL B N 1
ATOM 2935 C CA . VAL B 1 101 ? 17.562 -8.844 6.832 1 97 101 VAL B CA 1
ATOM 2936 C C . VAL B 1 101 ? 18.766 -7.922 7.023 1 97 101 VAL B C 1
ATOM 2938 O O . VAL B 1 101 ? 19.672 -8.219 7.816 1 97 101 VAL B O 1
ATOM 2941 N N . LYS B 1 102 ? 18.781 -6.848 6.273 1 95.75 102 LYS B N 1
ATOM 2942 C CA . LYS B 1 102 ? 19.812 -5.824 6.352 1 95.75 102 LYS B CA 1
ATOM 2943 C C . LYS B 1 102 ? 19.219 -4.477 6.77 1 95.75 102 LYS B C 1
ATOM 2945 O O . LYS B 1 102 ? 18.016 -4.262 6.656 1 95.75 102 LYS B O 1
ATOM 2950 N N . HIS B 1 103 ? 20.109 -3.574 7.191 1 93.94 103 HIS B N 1
ATOM 2951 C CA . HIS B 1 103 ? 19.656 -2.242 7.586 1 93.94 103 HIS B CA 1
ATOM 2952 C C . HIS B 1 103 ? 18.938 -1.54 6.441 1 93.94 103 HIS B C 1
ATOM 2954 O O . HIS B 1 103 ? 17.906 -0.907 6.652 1 93.94 103 HIS B O 1
ATOM 2960 N N . SER B 1 104 ? 19.438 -1.729 5.262 1 93.25 104 SER B N 1
ATOM 2961 C CA . SER B 1 104 ? 18.906 -1.021 4.102 1 93.25 104 SER B CA 1
ATOM 2962 C C . SER B 1 104 ? 17.547 -1.568 3.701 1 93.25 104 SER B C 1
ATOM 2964 O O . SER B 1 104 ? 16.875 -0.993 2.848 1 93.25 104 SER B O 1
ATOM 2966 N N . ASP B 1 105 ? 17.141 -2.686 4.352 1 94.62 105 ASP B N 1
ATOM 2967 C CA . ASP B 1 105 ? 15.836 -3.27 4.062 1 94.62 105 ASP B CA 1
ATOM 2968 C C . ASP B 1 105 ? 14.734 -2.564 4.848 1 94.62 105 ASP B C 1
ATOM 2970 O O . ASP B 1 105 ? 13.555 -2.645 4.488 1 94.62 105 ASP B O 1
ATOM 2974 N N . LEU B 1 106 ? 15.102 -1.835 5.867 1 95.06 106 LEU B N 1
ATOM 2975 C CA . LEU B 1 106 ? 14.148 -1.393 6.879 1 95.06 106 LEU B CA 1
ATOM 2976 C C . LEU B 1 106 ? 13.422 -0.129 6.43 1 95.06 106 LEU B C 1
ATOM 2978 O O . LEU B 1 106 ? 12.422 0.268 7.035 1 95.06 106 LEU B O 1
ATOM 2982 N N . ASN B 1 107 ? 13.812 0.464 5.301 1 94.56 107 ASN B N 1
ATOM 2983 C CA . ASN B 1 107 ? 13.125 1.658 4.82 1 94.56 107 ASN B CA 1
ATOM 2984 C C . ASN B 1 107 ? 11.844 1.304 4.066 1 94.56 107 ASN B C 1
ATOM 2986 O O . ASN B 1 107 ? 11.047 2.184 3.744 1 94.56 107 ASN B O 1
ATOM 2990 N N . ARG B 1 108 ? 11.68 -0.065 3.822 1 93.56 108 ARG B N 1
ATOM 2991 C CA . ARG B 1 108 ? 10.523 -0.296 2.957 1 93.56 108 ARG B CA 1
ATOM 2992 C C . ARG B 1 108 ? 10 -1.72 3.111 1 93.56 108 ARG B C 1
ATOM 2994 O O . ARG B 1 108 ? 8.906 -2.037 2.645 1 93.56 108 ARG B O 1
ATOM 3001 N N . GLN B 1 109 ? 10.695 -2.59 3.635 1 94 109 GLN B N 1
ATOM 3002 C CA . GLN B 1 109 ? 10.266 -3.984 3.662 1 94 109 GLN B CA 1
ATOM 3003 C C . GLN B 1 109 ? 9.406 -4.27 4.891 1 94 109 GLN B C 1
ATOM 3005 O O . GLN B 1 109 ? 9.922 -4.645 5.945 1 94 109 GLN B O 1
ATOM 3010 N N . LEU B 1 110 ? 8.188 -4.262 4.727 1 90.94 110 LEU B N 1
ATOM 3011 C CA . LEU B 1 110 ? 7.113 -4.184 5.711 1 90.94 110 LEU B CA 1
ATOM 3012 C C . LEU B 1 110 ? 7.219 -5.324 6.719 1 90.94 110 LEU B C 1
ATOM 3014 O O . LEU B 1 110 ? 6.887 -5.152 7.895 1 90.94 110 LEU B O 1
ATOM 3018 N N . LEU B 1 111 ? 7.668 -6.441 6.332 1 94.38 111 LEU B N 1
ATOM 3019 C CA . LEU B 1 111 ? 7.613 -7.621 7.191 1 94.38 111 LEU B CA 1
ATOM 3020 C C . LEU B 1 111 ? 8.945 -7.836 7.906 1 94.38 111 LEU B C 1
ATOM 3022 O O . LEU B 1 111 ? 9.109 -8.812 8.648 1 94.38 111 LEU B O 1
ATOM 3026 N N . MET B 1 112 ? 9.859 -6.906 7.66 1 93.12 112 MET B N 1
ATOM 3027 C CA . MET B 1 112 ? 11.164 -6.93 8.32 1 93.12 112 MET B CA 1
ATOM 3028 C C . MET B 1 112 ? 11.219 -5.906 9.445 1 93.12 112 MET B C 1
ATOM 3030 O O . MET B 1 112 ? 10.68 -4.805 9.32 1 93.12 112 MET B O 1
ATOM 3034 N N . THR B 1 113 ? 11.805 -6.348 10.547 1 89.88 113 THR B N 1
ATOM 3035 C CA . THR B 1 113 ? 11.953 -5.43 11.664 1 89.88 113 THR B CA 1
ATOM 3036 C C . THR B 1 113 ? 13.391 -5.438 12.18 1 89.88 113 THR B C 1
ATOM 3038 O O . THR B 1 113 ? 14.203 -6.273 11.766 1 89.88 113 THR B O 1
ATOM 3041 N N . HIS B 1 114 ? 13.594 -4.516 13.062 1 89.44 114 HIS B N 1
ATOM 3042 C CA . HIS B 1 114 ? 14.938 -4.305 13.586 1 89.44 114 HIS B CA 1
ATOM 3043 C C . HIS B 1 114 ? 15.453 -5.551 14.297 1 89.44 114 HIS B C 1
ATOM 3045 O O . HIS B 1 114 ? 16.641 -5.871 14.227 1 89.44 114 HIS B O 1
ATOM 3051 N N . ASP B 1 115 ? 14.641 -6.27 14.953 1 91.75 115 ASP B N 1
ATOM 3052 C CA . ASP B 1 115 ? 15.055 -7.422 15.75 1 91.75 115 ASP B CA 1
ATOM 3053 C C . ASP B 1 115 ? 15.438 -8.602 14.859 1 91.75 115 ASP B C 1
ATOM 3055 O O . ASP B 1 115 ? 16.016 -9.578 15.328 1 91.75 115 ASP B O 1
ATOM 3059 N N . TRP B 1 116 ? 15.281 -8.477 13.609 1 95.19 116 TRP B N 1
ATOM 3060 C CA . TRP B 1 116 ? 15.562 -9.578 12.688 1 95.19 116 TRP B CA 1
ATOM 3061 C C . TRP B 1 116 ? 16.812 -9.297 11.867 1 95.19 116 TRP B C 1
ATOM 3063 O O . TRP B 1 116 ? 17.203 -10.102 11.023 1 95.19 116 TRP B O 1
ATOM 3073 N N . LEU B 1 117 ? 17.438 -8.172 12.148 1 94.94 117 LEU B N 1
ATOM 3074 C CA . LEU B 1 117 ? 18.672 -7.859 11.453 1 94.94 117 LEU B CA 1
ATOM 3075 C C . LEU B 1 117 ? 19.672 -9.016 11.555 1 94.94 117 LEU B C 1
ATOM 3077 O O . LEU B 1 117 ? 19.922 -9.523 12.648 1 94.94 117 LEU B O 1
ATOM 3081 N N . GLY B 1 118 ? 20.156 -9.453 10.391 1 97.56 118 GLY B N 1
ATOM 3082 C CA . GLY B 1 118 ? 21.141 -10.523 10.344 1 97.56 118 GLY B CA 1
ATOM 3083 C C . GLY B 1 118 ? 20.516 -11.906 10.352 1 97.56 118 GLY B C 1
ATOM 3084 O O . GLY B 1 118 ? 21.219 -12.914 10.281 1 97.56 118 GLY B O 1
ATOM 3085 N N . LYS B 1 119 ? 19.25 -12.008 10.438 1 97.94 119 LYS B N 1
ATOM 3086 C CA . LYS B 1 119 ? 18.5 -13.266 10.461 1 97.94 119 LYS B CA 1
ATOM 3087 C C . LYS B 1 119 ? 17.734 -13.469 9.156 1 97.94 119 LYS B C 1
ATOM 3089 O O . LYS B 1 119 ? 17.547 -12.523 8.383 1 97.94 119 LYS B O 1
ATOM 3094 N N . PRO B 1 120 ? 17.297 -14.68 8.891 1 98.06 120 PRO B N 1
ATOM 3095 C CA . PRO B 1 120 ? 16.641 -14.953 7.602 1 98.06 120 PRO B CA 1
ATOM 3096 C C . PRO B 1 120 ? 15.352 -14.164 7.414 1 98.06 120 PRO B C 1
ATOM 3098 O O . PRO B 1 120 ? 14.469 -14.203 8.273 1 98.06 120 PRO B O 1
ATOM 3101 N N . ARG B 1 121 ? 15.234 -13.539 6.281 1 97.5 121 ARG B N 1
ATOM 3102 C CA . ARG B 1 121 ? 14.109 -12.641 6.031 1 97.5 121 ARG B CA 1
ATOM 3103 C C . ARG B 1 121 ? 12.805 -13.422 5.93 1 97.5 121 ARG B C 1
ATOM 3105 O O . ARG B 1 121 ? 11.75 -12.938 6.348 1 97.5 121 ARG B O 1
ATOM 3112 N N . VAL B 1 122 ? 12.836 -14.664 5.363 1 97.94 122 VAL B N 1
ATOM 3113 C CA . VAL B 1 122 ? 11.602 -15.414 5.172 1 97.94 122 VAL B CA 1
ATOM 3114 C C . VAL B 1 122 ? 11.047 -15.852 6.527 1 97.94 122 VAL B C 1
ATOM 3116 O O . VAL B 1 122 ? 9.828 -16 6.688 1 97.94 122 VAL B O 1
ATOM 3119 N N . GLU B 1 123 ? 11.898 -16.047 7.469 1 97.94 123 GLU B N 1
ATOM 3120 C CA . GLU B 1 123 ? 11.438 -16.359 8.812 1 97.94 123 GLU B CA 1
ATOM 3121 C C . GLU B 1 123 ? 10.773 -15.156 9.469 1 97.94 123 GLU B C 1
ATOM 3123 O O . GLU B 1 123 ? 9.742 -15.297 10.133 1 97.94 123 GLU B O 1
ATOM 3128 N N . SER B 1 124 ? 11.406 -14 9.312 1 96.94 124 SER B N 1
ATOM 3129 C CA . SER B 1 124 ? 10.781 -12.773 9.797 1 96.94 124 SER B CA 1
ATOM 3130 C C . SER B 1 124 ? 9.391 -12.586 9.195 1 96.94 124 SER B C 1
ATOM 3132 O O . SER B 1 124 ? 8.43 -12.312 9.922 1 96.94 124 SER B O 1
ATOM 3134 N N . ALA B 1 125 ? 9.297 -12.805 7.891 1 98.06 125 ALA B N 1
ATOM 3135 C CA . ALA B 1 125 ? 8.031 -12.648 7.184 1 98.06 125 ALA B CA 1
ATOM 3136 C C . ALA B 1 125 ? 6.992 -13.641 7.699 1 98.06 125 ALA B C 1
ATOM 3138 O O . ALA B 1 125 ? 5.836 -13.273 7.926 1 98.06 125 ALA B O 1
ATOM 3139 N N . THR B 1 126 ? 7.422 -14.82 7.887 1 98.38 126 THR B N 1
ATOM 3140 C CA . THR B 1 126 ? 6.523 -15.867 8.359 1 98.38 126 THR B CA 1
ATOM 3141 C C . THR B 1 126 ? 5.965 -15.523 9.734 1 98.38 126 THR B C 1
ATOM 3143 O O . THR B 1 126 ? 4.754 -15.594 9.953 1 98.38 126 THR B O 1
ATOM 3146 N N . GLN B 1 127 ? 6.82 -15.141 10.625 1 96.25 127 GLN B N 1
ATOM 3147 C CA . GLN B 1 127 ? 6.398 -14.805 11.984 1 96.25 127 GLN B CA 1
ATOM 3148 C C . GLN B 1 127 ? 5.387 -13.664 11.969 1 96.25 127 GLN B C 1
ATOM 3150 O O . GLN B 1 127 ? 4.34 -13.742 12.609 1 96.25 127 GLN B O 1
ATOM 3155 N N . ARG B 1 128 ? 5.695 -12.656 11.25 1 95.25 128 ARG B N 1
ATOM 3156 C CA . ARG B 1 128 ? 4.844 -11.477 11.227 1 95.25 128 ARG B CA 1
ATOM 3157 C C . ARG B 1 128 ? 3.479 -11.797 10.625 1 95.25 128 ARG B C 1
ATOM 3159 O O . ARG B 1 128 ? 2.449 -11.352 11.133 1 95.25 128 ARG B O 1
ATOM 3166 N N . LEU B 1 129 ? 3.471 -12.516 9.578 1 97.12 129 LEU B N 1
ATOM 3167 C CA . LEU B 1 129 ? 2.221 -12.844 8.906 1 97.12 129 LEU B CA 1
ATOM 3168 C C . LEU B 1 129 ? 1.339 -13.719 9.789 1 97.12 129 LEU B C 1
ATOM 3170 O O . LEU B 1 129 ? 0.115 -13.57 9.797 1 97.12 129 LEU B O 1
ATOM 3174 N N . LEU B 1 130 ? 1.94 -14.562 10.547 1 96.12 130 LEU B N 1
ATOM 3175 C CA . LEU B 1 130 ? 1.172 -15.445 11.422 1 96.12 130 LEU B CA 1
ATOM 3176 C C . LEU B 1 130 ? 0.623 -14.68 12.617 1 96.12 130 LEU B C 1
ATOM 3178 O O . LEU B 1 130 ? -0.393 -15.07 13.195 1 96.12 130 LEU B O 1
ATOM 3182 N N . GLU B 1 131 ? 1.332 -13.602 13 1 92.19 131 GLU B N 1
ATOM 3183 C CA . GLU B 1 131 ? 0.782 -12.711 14.023 1 92.19 131 GLU B CA 1
ATOM 3184 C C . GLU B 1 131 ? -0.502 -12.047 13.547 1 92.19 131 GLU B C 1
ATOM 3186 O O . GLU B 1 131 ? -1.41 -11.789 14.336 1 92.19 131 GLU B O 1
ATOM 3191 N N . LEU B 1 132 ? -0.564 -11.797 12.289 1 92 132 LEU B N 1
ATOM 3192 C CA . LEU B 1 132 ? -1.75 -11.195 11.695 1 92 132 LEU B CA 1
ATOM 3193 C C . LEU B 1 132 ? -2.855 -12.227 11.508 1 92 132 LEU B C 1
ATOM 3195 O O . LEU B 1 132 ? -4.008 -11.977 11.867 1 92 132 LEU B O 1
ATOM 3199 N N . ASN B 1 133 ? -2.498 -13.328 10.898 1 93.5 133 ASN B N 1
ATOM 3200 C CA . ASN B 1 133 ? -3.424 -14.406 10.562 1 93.5 133 ASN B CA 1
ATOM 3201 C C . ASN B 1 133 ? -2.877 -15.766 10.977 1 93.5 133 ASN B C 1
ATOM 3203 O O . ASN B 1 133 ? -2.215 -16.438 10.188 1 93.5 133 ASN B O 1
ATOM 3207 N N . PRO B 1 134 ? -3.266 -16.172 12.148 1 93.44 134 PRO B N 1
ATOM 3208 C CA . PRO B 1 134 ? -2.709 -17.422 12.68 1 93.44 134 PRO B CA 1
ATOM 3209 C C . PRO B 1 134 ? -3.127 -18.656 11.859 1 93.44 134 PRO B C 1
ATOM 3211 O O . PRO B 1 134 ? -2.525 -19.719 12 1 93.44 134 PRO B O 1
ATOM 3214 N N . ARG B 1 135 ? -4.082 -18.562 11 1 93.38 135 ARG B N 1
ATOM 3215 C CA . ARG B 1 135 ? -4.582 -19.703 10.242 1 93.38 135 ARG B CA 1
ATOM 3216 C C . ARG B 1 135 ? -3.9 -19.797 8.883 1 93.38 135 ARG B C 1
ATOM 3218 O O . ARG B 1 135 ? -4.094 -20.766 8.148 1 93.38 135 ARG B O 1
ATOM 3225 N N . LEU B 1 136 ? -3.215 -18.828 8.523 1 97.12 136 LEU B N 1
ATOM 3226 C CA . LEU B 1 136 ? -2.535 -18.781 7.23 1 97.12 136 LEU B CA 1
ATOM 3227 C C . LEU B 1 136 ? -1.514 -19.906 7.109 1 97.12 136 LEU B C 1
ATOM 3229 O O . LEU B 1 136 ? -0.717 -20.125 8.023 1 97.12 136 LEU B O 1
ATOM 3233 N N . GLU B 1 137 ? -1.638 -20.688 6.008 1 98.56 137 GLU B N 1
ATOM 3234 C CA . GLU B 1 137 ? -0.565 -21.625 5.68 1 98.56 137 GLU B CA 1
ATOM 3235 C C . GLU B 1 137 ? 0.568 -20.922 4.934 1 98.56 137 GLU B C 1
ATOM 3237 O O . GLU B 1 137 ? 0.327 -20.203 3.965 1 98.56 137 GLU B O 1
ATOM 3242 N N . ILE B 1 138 ? 1.829 -21.141 5.43 1 98.81 138 ILE B N 1
ATOM 3243 C CA . ILE B 1 138 ? 2.979 -20.5 4.801 1 98.81 138 ILE B CA 1
ATOM 3244 C C . ILE B 1 138 ? 4.031 -21.547 4.453 1 98.81 138 ILE B C 1
ATOM 3246 O O . ILE B 1 138 ? 4.348 -22.406 5.27 1 98.81 138 ILE B O 1
ATOM 3250 N N . GLU B 1 139 ? 4.457 -21.594 3.24 1 98.81 139 GLU B N 1
ATOM 3251 C CA . GLU B 1 139 ? 5.645 -22.328 2.812 1 98.81 139 GLU B CA 1
ATOM 3252 C C . GLU B 1 139 ? 6.809 -21.375 2.543 1 98.81 139 GLU B C 1
ATOM 3254 O O . GLU B 1 139 ? 6.906 -20.797 1.457 1 98.81 139 GLU B O 1
ATOM 3259 N N . PRO B 1 140 ? 7.691 -21.219 3.52 1 98.69 140 PRO B N 1
ATOM 3260 C CA . PRO B 1 140 ? 8.867 -20.359 3.32 1 98.69 140 PRO B CA 1
ATOM 3261 C C . PRO B 1 140 ? 9.984 -21.078 2.562 1 98.69 140 PRO B C 1
ATOM 3263 O O . PRO B 1 140 ? 10.352 -22.203 2.908 1 98.69 140 PRO B O 1
ATOM 3266 N N . ILE B 1 141 ? 10.484 -20.484 1.54 1 98.75 141 ILE B N 1
ATOM 3267 C CA . ILE B 1 141 ? 11.578 -21 0.735 1 98.75 141 ILE B CA 1
ATOM 3268 C C . ILE B 1 141 ? 12.734 -20 0.724 1 98.75 141 ILE B C 1
ATOM 3270 O O . ILE B 1 141 ? 12.664 -18.969 0.057 1 98.75 141 ILE B O 1
ATOM 3274 N N . GLY B 1 142 ? 13.852 -20.312 1.419 1 98.44 142 GLY B N 1
ATOM 3275 C CA . GLY B 1 142 ? 15 -19.422 1.518 1 98.44 142 GLY B CA 1
ATOM 3276 C C . GLY B 1 142 ? 15.859 -19.422 0.266 1 98.44 142 GLY B C 1
ATOM 3277 O O . GLY B 1 142 ? 17.078 -19.547 0.344 1 98.44 142 GLY B O 1
ATOM 3278 N N . GLU B 1 143 ? 15.18 -19.359 -0.896 1 98.31 143 GLU B N 1
ATOM 3279 C CA . GLU B 1 143 ? 15.828 -19.328 -2.201 1 98.31 143 GLU B CA 1
ATOM 3280 C C . GLU B 1 143 ? 15.258 -18.234 -3.086 1 98.31 143 GLU B C 1
ATOM 3282 O O . GLU B 1 143 ? 14.07 -17.906 -2.986 1 98.31 143 GLU B O 1
ATOM 3287 N N . ASN B 1 144 ? 16.172 -17.672 -3.883 1 98.19 144 ASN B N 1
ATOM 3288 C CA . ASN B 1 144 ? 15.664 -16.875 -4.996 1 98.19 144 ASN B CA 1
ATOM 3289 C C . ASN B 1 144 ? 15.266 -17.75 -6.18 1 98.19 144 ASN B C 1
ATOM 3291 O O . ASN B 1 144 ? 15.875 -18.781 -6.418 1 98.19 144 ASN B O 1
ATOM 3295 N N . ILE B 1 145 ? 14.25 -17.297 -6.895 1 98.5 145 ILE B N 1
ATOM 3296 C CA . ILE B 1 145 ? 13.82 -18.047 -8.07 1 98.5 145 ILE B CA 1
ATOM 3297 C C . ILE B 1 145 ? 14.93 -18.062 -9.117 1 98.5 145 ILE B C 1
ATOM 3299 O O . ILE B 1 145 ? 15.594 -17.031 -9.328 1 98.5 145 ILE B O 1
ATOM 3303 N N . SER B 1 146 ? 15.102 -19.156 -9.688 1 98 146 SER B N 1
ATOM 3304 C CA . SER B 1 146 ? 16.047 -19.359 -10.781 1 98 146 SER B CA 1
ATOM 3305 C C . SER B 1 146 ? 15.523 -20.359 -11.797 1 98 146 SER B C 1
ATOM 3307 O O . SER B 1 146 ? 14.469 -20.969 -11.586 1 98 146 SER B O 1
ATOM 3309 N N . GLU B 1 147 ? 16.328 -20.484 -12.828 1 97.5 147 GLU B N 1
ATOM 3310 C CA . GLU B 1 147 ? 15.938 -21.484 -13.828 1 97.5 147 GLU B CA 1
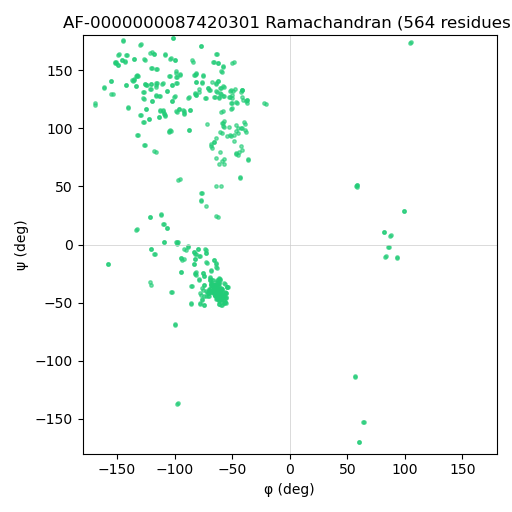ATOM 3311 C C . GLU B 1 147 ? 15.898 -22.875 -13.227 1 97.5 147 GLU B C 1
ATOM 3313 O O . GLU B 1 147 ? 15.086 -23.719 -13.625 1 97.5 147 GLU B O 1
ATOM 3318 N N . GLU B 1 148 ? 16.656 -23.109 -12.273 1 98.19 148 GLU B N 1
ATOM 3319 C CA . GLU B 1 148 ? 16.844 -24.438 -11.703 1 98.19 148 GLU B CA 1
ATOM 3320 C C . GLU B 1 148 ? 15.688 -24.797 -10.773 1 98.19 148 GLU B C 1
ATOM 3322 O O . GLU B 1 148 ? 15.336 -25.984 -10.641 1 98.19 148 GLU B O 1
ATOM 3327 N N . ASN B 1 149 ? 15.109 -23.828 -10.141 1 98.69 149 ASN B N 1
ATOM 3328 C CA . ASN B 1 149 ? 14.148 -24.172 -9.094 1 98.69 149 ASN B CA 1
ATOM 3329 C C . ASN B 1 149 ? 12.75 -23.672 -9.438 1 98.69 149 ASN B C 1
ATOM 3331 O O . ASN B 1 149 ? 11.781 -24.031 -8.758 1 98.69 149 ASN B O 1
ATOM 3335 N N . ALA B 1 150 ? 12.586 -22.906 -10.461 1 98.75 150 ALA B N 1
ATOM 3336 C CA . ALA B 1 150 ? 11.336 -22.234 -10.789 1 98.75 150 ALA B CA 1
ATOM 3337 C C . ALA B 1 150 ? 10.211 -23.25 -10.984 1 98.75 150 ALA B C 1
ATOM 3339 O O . ALA B 1 150 ? 9.078 -23.031 -10.547 1 98.75 150 ALA B O 1
ATOM 3340 N N . GLN B 1 151 ? 10.508 -24.312 -11.703 1 98.75 151 GLN B N 1
ATOM 3341 C CA . GLN B 1 151 ? 9.484 -25.328 -11.961 1 98.75 151 GLN B CA 1
ATOM 3342 C C . GLN B 1 151 ? 8.891 -25.844 -10.664 1 98.75 151 GLN B C 1
ATOM 3344 O O . GLN B 1 151 ? 7.668 -25.906 -10.516 1 98.75 151 GLN B O 1
ATOM 3349 N N . ARG B 1 152 ? 9.734 -26.219 -9.758 1 98.75 152 ARG B N 1
ATOM 3350 C CA . ARG B 1 152 ? 9.32 -26.781 -8.469 1 98.75 152 ARG B CA 1
ATOM 3351 C C . ARG B 1 152 ? 8.523 -25.766 -7.656 1 98.75 152 ARG B C 1
ATOM 3353 O O . ARG B 1 152 ? 7.488 -26.109 -7.082 1 98.75 152 ARG B O 1
ATOM 3360 N N . ILE B 1 153 ? 8.977 -24.578 -7.586 1 98.81 153 ILE B N 1
ATOM 3361 C CA . ILE B 1 153 ? 8.398 -23.578 -6.711 1 98.81 153 ILE B CA 1
ATOM 3362 C C . ILE B 1 153 ? 7.07 -23.094 -7.289 1 98.81 153 ILE B C 1
ATOM 3364 O O . ILE B 1 153 ? 6.074 -22.984 -6.566 1 98.81 153 ILE B O 1
ATOM 3368 N N . VAL B 1 154 ? 6.992 -22.828 -8.547 1 98.75 154 VAL B N 1
ATOM 3369 C CA . VAL B 1 154 ? 5.785 -22.344 -9.211 1 98.75 154 VAL B CA 1
ATOM 3370 C C . VAL B 1 154 ? 4.68 -23.391 -9.086 1 98.75 154 VAL B C 1
ATOM 3372 O O . VAL B 1 154 ? 3.504 -23.047 -8.938 1 98.75 154 VAL B O 1
ATOM 3375 N N . ALA B 1 155 ? 5.035 -24.641 -9.094 1 98.62 155 ALA B N 1
ATOM 3376 C CA . ALA B 1 155 ? 4.07 -25.734 -9.031 1 98.62 155 ALA B CA 1
ATOM 3377 C C . ALA B 1 155 ? 3.309 -25.719 -7.711 1 98.62 155 ALA B C 1
ATOM 3379 O O . ALA B 1 155 ? 2.24 -26.328 -7.598 1 98.62 155 ALA B O 1
ATOM 3380 N N . GLN B 1 156 ? 3.779 -25.016 -6.715 1 98.38 156 GLN B N 1
ATOM 3381 C CA . GLN B 1 156 ? 3.23 -25.078 -5.363 1 98.38 156 GLN B CA 1
ATOM 3382 C C . GLN B 1 156 ? 2.088 -24.078 -5.195 1 98.38 156 GLN B C 1
ATOM 3384 O O . GLN B 1 156 ? 1.446 -24.031 -4.145 1 98.38 156 GLN B O 1
ATOM 3389 N N . ALA B 1 157 ? 1.808 -23.297 -6.246 1 98.44 157 ALA B N 1
ATOM 3390 C CA . ALA B 1 157 ? 0.816 -22.234 -6.078 1 98.44 157 ALA B CA 1
ATOM 3391 C C . ALA B 1 157 ? -0.148 -22.203 -7.262 1 98.44 157 ALA B C 1
ATOM 3393 O O . ALA B 1 157 ? 0.169 -22.688 -8.344 1 98.44 157 ALA B O 1
ATOM 3394 N N . ASP B 1 158 ? -1.288 -21.594 -7.035 1 98.5 158 ASP B N 1
ATOM 3395 C CA . ASP B 1 158 ? -2.289 -21.406 -8.086 1 98.5 158 ASP B CA 1
ATOM 3396 C C . ASP B 1 158 ? -2 -20.156 -8.906 1 98.5 158 ASP B C 1
ATOM 3398 O O . ASP B 1 158 ? -2.289 -20.125 -10.102 1 98.5 158 ASP B O 1
ATOM 3402 N N . VAL B 1 159 ? -1.52 -19.172 -8.258 1 98.75 159 VAL B N 1
ATOM 3403 C CA . VAL B 1 159 ? -1.251 -17.859 -8.859 1 98.75 159 VAL B CA 1
ATOM 3404 C C . VAL B 1 159 ? 0.145 -17.391 -8.461 1 98.75 159 VAL B C 1
ATOM 3406 O O . VAL B 1 159 ? 0.607 -17.672 -7.352 1 98.75 159 VAL B O 1
ATOM 3409 N N . ILE B 1 160 ? 0.812 -16.672 -9.398 1 98.94 160 ILE B N 1
ATOM 3410 C CA . ILE B 1 160 ? 2.148 -16.156 -9.148 1 98.94 160 ILE B CA 1
ATOM 3411 C C . ILE B 1 160 ? 2.1 -14.625 -9.109 1 98.94 160 ILE B C 1
ATOM 3413 O O . ILE B 1 160 ? 1.534 -13.992 -10 1 98.94 160 ILE B O 1
ATOM 3417 N N . VAL B 1 161 ? 2.621 -14.055 -8.055 1 98.94 161 VAL B N 1
ATOM 3418 C CA . VAL B 1 161 ? 2.924 -12.633 -8.047 1 98.94 161 VAL B CA 1
ATOM 3419 C C . VAL B 1 161 ? 4.438 -12.422 -8.086 1 98.94 161 VAL B C 1
ATOM 3421 O O . VAL B 1 161 ? 5.137 -12.711 -7.117 1 98.94 161 VAL B O 1
ATOM 3424 N N . ASP B 1 162 ? 4.867 -11.922 -9.195 1 98.88 162 ASP B N 1
ATOM 3425 C CA . ASP B 1 162 ? 6.293 -11.695 -9.422 1 98.88 162 ASP B CA 1
ATOM 3426 C C . ASP B 1 162 ? 6.727 -10.336 -8.883 1 98.88 162 ASP B C 1
ATOM 3428 O O . ASP B 1 162 ? 6.309 -9.297 -9.398 1 98.88 162 ASP B O 1
ATOM 3432 N N . CYS B 1 163 ? 7.574 -10.406 -7.906 1 98.31 163 CYS B N 1
ATOM 3433 C CA . CYS B 1 163 ? 8.102 -9.203 -7.273 1 98.31 163 CYS B CA 1
ATOM 3434 C C . CYS B 1 163 ? 9.617 -9.156 -7.367 1 98.31 163 CYS B C 1
ATOM 3436 O O . CYS B 1 163 ? 10.273 -8.508 -6.547 1 98.31 163 CYS B O 1
ATOM 3438 N N . ALA B 1 164 ? 10.18 -9.844 -8.336 1 95.94 164 ALA B N 1
ATOM 3439 C CA . ALA B 1 164 ? 11.633 -9.969 -8.477 1 95.94 164 ALA B CA 1
ATOM 3440 C C . ALA B 1 164 ? 12.219 -8.742 -9.172 1 95.94 164 ALA B C 1
ATOM 3442 O O . ALA B 1 164 ? 11.648 -8.234 -10.141 1 95.94 164 ALA B O 1
ATOM 3443 N N . PRO B 1 165 ? 13.383 -8.336 -8.656 1 91.81 165 PRO B N 1
ATOM 3444 C CA . PRO B 1 165 ? 14.039 -7.207 -9.312 1 91.81 165 PRO B CA 1
ATOM 3445 C C . PRO B 1 165 ? 14.836 -7.625 -10.547 1 91.81 165 PRO B C 1
ATOM 3447 O O . PRO B 1 165 ? 15.062 -6.812 -11.445 1 91.81 165 PRO B O 1
ATOM 3450 N N . LEU B 1 166 ? 15.266 -8.883 -10.625 1 91.38 166 LEU B N 1
ATOM 3451 C CA . LEU B 1 166 ? 16.156 -9.312 -11.703 1 91.38 166 LEU B CA 1
ATOM 3452 C C . LEU B 1 166 ? 15.359 -9.992 -12.82 1 91.38 166 LEU B C 1
ATOM 3454 O O . LEU B 1 166 ? 14.523 -10.859 -12.555 1 91.38 166 LEU B O 1
ATOM 3458 N N . PHE B 1 167 ? 15.734 -9.672 -14.008 1 92.81 167 PHE B N 1
ATOM 3459 C CA . PHE B 1 167 ? 14.984 -10.18 -15.148 1 92.81 167 PHE B CA 1
ATOM 3460 C C . PHE B 1 167 ? 15.188 -11.688 -15.305 1 92.81 167 PHE B C 1
ATOM 3462 O O . PHE B 1 167 ? 14.289 -12.391 -15.766 1 92.81 167 PHE B O 1
ATOM 3469 N N . GLU B 1 168 ? 16.344 -12.172 -14.914 1 92.75 168 GLU B N 1
ATOM 3470 C CA . GLU B 1 168 ? 16.578 -13.617 -14.977 1 92.75 168 GLU B CA 1
ATOM 3471 C C . GLU B 1 168 ? 15.523 -14.375 -14.172 1 92.75 168 GLU B C 1
ATOM 3473 O O . GLU B 1 168 ? 15.031 -15.414 -14.609 1 92.75 168 GLU B O 1
ATOM 3478 N N . GLU B 1 169 ? 15.234 -13.898 -13 1 95.56 169 GLU B N 1
ATOM 3479 C CA . GLU B 1 169 ? 14.195 -14.492 -12.164 1 95.56 169 GLU B CA 1
ATOM 3480 C C . GLU B 1 169 ? 12.812 -14.344 -12.805 1 95.56 169 GLU B C 1
ATOM 3482 O O . GLU B 1 169 ? 12.031 -15.297 -12.82 1 95.56 169 GLU B O 1
ATOM 3487 N N . ARG B 1 170 ? 12.539 -13.164 -13.328 1 96.94 170 ARG B N 1
ATOM 3488 C CA . ARG B 1 170 ? 11.242 -12.844 -13.922 1 96.94 170 ARG B CA 1
ATOM 3489 C C . ARG B 1 170 ? 10.961 -13.727 -15.125 1 96.94 170 ARG B C 1
ATOM 3491 O O . ARG B 1 170 ? 9.852 -14.242 -15.273 1 96.94 170 ARG B O 1
ATOM 3498 N N . PHE B 1 171 ? 11.969 -13.922 -15.93 1 96.75 171 PHE B N 1
ATOM 3499 C CA . PHE B 1 171 ? 11.797 -14.742 -17.125 1 96.75 171 PHE B CA 1
ATOM 3500 C C . PHE B 1 171 ? 11.609 -16.203 -16.75 1 96.75 171 PHE B C 1
ATOM 3502 O O . PHE B 1 171 ? 10.852 -16.922 -17.391 1 96.75 171 PHE B O 1
ATOM 3509 N N . ALA B 1 172 ? 12.336 -16.656 -15.758 1 97.69 172 ALA B N 1
ATOM 3510 C CA . ALA B 1 172 ? 12.148 -18.016 -15.297 1 97.69 172 ALA B CA 1
ATOM 3511 C C . ALA B 1 172 ? 10.711 -18.266 -14.836 1 97.69 172 ALA B C 1
ATOM 3513 O O . ALA B 1 172 ? 10.109 -19.281 -15.164 1 97.69 172 ALA B O 1
ATOM 3514 N N . MET B 1 173 ? 10.164 -17.328 -14.125 1 98.44 173 MET B N 1
ATOM 3515 C CA . MET B 1 173 ? 8.789 -17.438 -13.656 1 98.44 173 MET B CA 1
ATOM 3516 C C . MET B 1 173 ? 7.805 -17.359 -14.82 1 98.44 173 MET B C 1
ATOM 3518 O O . MET B 1 173 ? 6.805 -18.078 -14.844 1 98.44 173 MET B O 1
ATOM 3522 N N . ASN B 1 174 ? 8.109 -16.469 -15.742 1 98 174 ASN B N 1
ATOM 3523 C CA . ASN B 1 174 ? 7.277 -16.359 -16.938 1 98 174 ASN B CA 1
ATOM 3524 C C . ASN B 1 174 ? 7.184 -17.688 -17.672 1 98 174 ASN B C 1
ATOM 3526 O O . ASN B 1 174 ? 6.086 -18.141 -18.016 1 98 174 ASN B O 1
ATOM 3530 N N . ARG B 1 175 ? 8.281 -18.297 -17.906 1 97.75 175 ARG B N 1
ATOM 3531 C CA . ARG B 1 175 ? 8.32 -19.578 -18.625 1 97.75 175 ARG B CA 1
ATOM 3532 C C . ARG B 1 175 ? 7.535 -20.641 -17.875 1 97.75 175 ARG B C 1
ATOM 3534 O O . ARG B 1 175 ? 6.785 -21.406 -18.484 1 97.75 175 ARG B O 1
ATOM 3541 N N . GLN B 1 176 ? 7.695 -20.656 -16.594 1 98.44 176 GLN B N 1
ATOM 3542 C CA . GLN B 1 176 ? 7.008 -21.672 -15.828 1 98.44 176 GLN B CA 1
ATOM 3543 C C . GLN B 1 176 ? 5.516 -21.375 -15.711 1 98.44 176 GLN B C 1
ATOM 3545 O O . GLN B 1 176 ? 4.688 -22.281 -15.688 1 98.44 176 GLN B O 1
ATOM 3550 N N . ALA B 1 177 ? 5.199 -20.109 -15.617 1 98.25 177 ALA B N 1
ATOM 3551 C CA . ALA B 1 177 ? 3.785 -19.734 -15.648 1 98.25 177 ALA B CA 1
ATOM 3552 C C . ALA B 1 177 ? 3.109 -20.25 -16.922 1 98.25 177 ALA B C 1
ATOM 3554 O O . ALA B 1 177 ? 2.01 -20.797 -16.859 1 98.25 177 ALA B O 1
ATOM 3555 N N . LEU B 1 178 ? 3.744 -20.062 -18.016 1 97.69 178 LEU B N 1
ATOM 3556 C CA . LEU B 1 178 ? 3.232 -20.516 -19.297 1 97.69 178 LEU B CA 1
ATOM 3557 C C . LEU B 1 178 ? 3.133 -22.031 -19.328 1 97.69 178 LEU B C 1
ATOM 3559 O O . LEU B 1 178 ? 2.092 -22.594 -19.703 1 97.69 178 LEU B O 1
ATOM 3563 N N . ALA B 1 179 ? 4.152 -22.672 -18.906 1 97.19 179 ALA B N 1
ATOM 3564 C CA . ALA B 1 179 ? 4.238 -24.141 -18.984 1 97.19 179 ALA B CA 1
ATOM 3565 C C . ALA B 1 179 ? 3.193 -24.797 -18.094 1 97.19 179 ALA B C 1
ATOM 3567 O O . ALA B 1 179 ? 2.623 -25.828 -18.438 1 97.19 179 ALA B O 1
ATOM 3568 N N . GLN B 1 180 ? 2.986 -24.203 -16.953 1 97.44 180 GLN B N 1
ATOM 3569 C CA . GLN B 1 180 ? 2.088 -24.812 -15.977 1 97.44 180 GLN B CA 1
ATOM 3570 C C . GLN B 1 180 ? 0.702 -24.172 -16.031 1 97.44 180 GLN B C 1
ATOM 3572 O O . GLN B 1 180 ? -0.175 -24.516 -15.242 1 97.44 180 GLN B O 1
ATOM 3577 N N . ARG B 1 181 ? 0.529 -23.266 -16.922 1 96.75 181 ARG B N 1
ATOM 3578 C CA . ARG B 1 181 ? -0.746 -22.609 -17.188 1 96.75 181 ARG B CA 1
ATOM 3579 C C . ARG B 1 181 ? -1.284 -21.922 -15.93 1 96.75 181 ARG B C 1
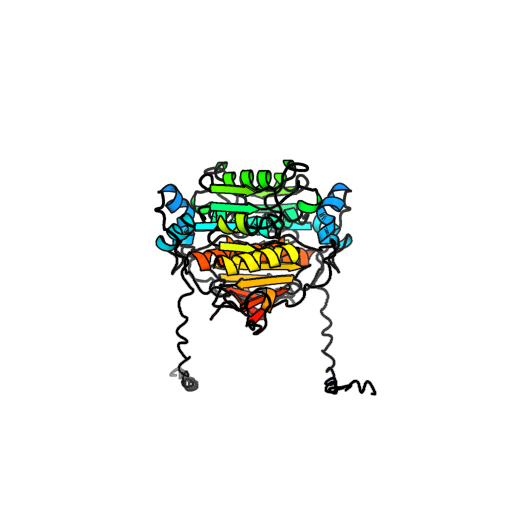ATOM 3581 O O . ARG B 1 181 ? -2.447 -22.125 -15.57 1 96.75 181 ARG B O 1
ATOM 3588 N N . LYS B 1 182 ? -0.427 -21.172 -15.336 1 97.88 182 LYS B N 1
ATOM 3589 C CA . LYS B 1 182 ? -0.794 -20.438 -14.125 1 97.88 182 LYS B CA 1
ATOM 3590 C C . LYS B 1 182 ? -0.738 -18.938 -14.359 1 97.88 182 LYS B C 1
ATOM 3592 O O . LYS B 1 182 ? 0.191 -18.438 -15 1 97.88 182 LYS B O 1
ATOM 3597 N N . PRO B 1 183 ? -1.731 -18.203 -13.828 1 98.62 183 PRO B N 1
ATOM 3598 C CA . PRO B 1 183 ? -1.665 -16.75 -13.945 1 98.62 183 PRO B CA 1
ATOM 3599 C C . PRO B 1 183 ? -0.446 -16.156 -13.242 1 98.62 183 PRO B C 1
ATOM 3601 O O . PRO B 1 183 ? -0.062 -16.625 -12.164 1 98.62 183 PRO B O 1
ATOM 3604 N N . LEU B 1 184 ? 0.099 -15.18 -13.914 1 98.81 184 LEU B N 1
ATOM 3605 C CA . LEU B 1 184 ? 1.258 -14.461 -13.391 1 98.81 184 LEU B CA 1
ATOM 3606 C C . LEU B 1 184 ? 0.993 -12.961 -13.336 1 98.81 184 LEU B C 1
ATOM 3608 O O . LEU B 1 184 ? 0.734 -12.336 -14.367 1 98.81 184 LEU B O 1
ATOM 3612 N N . ILE B 1 185 ? 1.003 -12.398 -12.117 1 98.94 185 ILE B N 1
ATOM 3613 C CA . ILE B 1 185 ? 0.948 -10.961 -11.93 1 98.94 185 ILE B CA 1
ATOM 3614 C C . ILE B 1 185 ? 2.365 -10.391 -11.844 1 98.94 185 ILE B C 1
ATOM 3616 O O . ILE B 1 185 ? 3.111 -10.703 -10.914 1 98.94 185 ILE B O 1
ATOM 3620 N N . GLU B 1 186 ? 2.68 -9.594 -12.805 1 98.75 186 GLU B N 1
ATOM 3621 C CA . GLU B 1 186 ? 4.008 -8.992 -12.914 1 98.75 186 GLU B CA 1
ATOM 3622 C C . GLU B 1 186 ? 4.031 -7.594 -12.312 1 98.75 186 GLU B C 1
ATOM 3624 O O . GLU B 1 186 ? 3.336 -6.695 -12.789 1 98.75 186 GLU B O 1
ATOM 3629 N N . CYS B 1 187 ? 4.832 -7.438 -11.25 1 98.5 187 CYS B N 1
ATOM 3630 C CA . CYS B 1 187 ? 4.969 -6.156 -10.57 1 98.5 187 CYS B CA 1
ATOM 3631 C C . CYS B 1 187 ? 6.414 -5.676 -10.594 1 98.5 187 CYS B C 1
ATOM 3633 O O . CYS B 1 187 ? 7.336 -6.461 -10.352 1 98.5 187 CYS B O 1
ATOM 3635 N N . ALA B 1 188 ? 6.566 -4.41 -10.844 1 96.12 188 ALA B N 1
ATOM 3636 C CA . ALA B 1 188 ? 7.902 -3.824 -10.828 1 96.12 188 ALA B CA 1
ATOM 3637 C C . ALA B 1 188 ? 7.852 -2.35 -10.438 1 96.12 188 ALA B C 1
ATOM 3639 O O . ALA B 1 188 ? 6.797 -1.714 -10.531 1 96.12 188 ALA B O 1
ATOM 3640 N N . MET B 1 189 ? 8.969 -1.892 -9.938 1 94.56 189 MET B N 1
ATOM 3641 C CA . MET B 1 189 ? 9.094 -0.471 -9.617 1 94.56 189 MET B CA 1
ATOM 3642 C C . MET B 1 189 ? 10.547 -0.015 -9.734 1 94.56 189 MET B C 1
ATOM 3644 O O . MET B 1 189 ? 11.469 -0.838 -9.711 1 94.56 189 MET B O 1
ATOM 3648 N N . TYR B 1 190 ? 10.742 1.235 -9.938 1 91.94 190 TYR B N 1
ATOM 3649 C CA . TYR B 1 190 ? 12.023 1.924 -9.93 1 91.94 190 TYR B CA 1
ATOM 3650 C C . TYR B 1 190 ? 11.859 3.395 -9.57 1 91.94 190 TYR B C 1
ATOM 3652 O O . TYR B 1 190 ? 11.07 4.105 -10.203 1 91.94 190 TYR B O 1
ATOM 3660 N N . GLU B 1 191 ? 12.68 3.818 -8.586 1 94.19 191 GLU B N 1
ATOM 3661 C CA . GLU B 1 191 ? 12.586 5.203 -8.133 1 94.19 191 GLU B CA 1
ATOM 3662 C C . GLU B 1 191 ? 11.172 5.535 -7.66 1 94.19 191 GLU B C 1
ATOM 3664 O O . GLU B 1 191 ? 10.664 4.922 -6.723 1 94.19 191 GLU B O 1
ATOM 3669 N N . LEU B 1 192 ? 10.508 6.414 -8.359 1 97.25 192 LEU B N 1
ATOM 3670 C CA . LEU B 1 192 ? 9.164 6.801 -7.941 1 97.25 192 LEU B CA 1
ATOM 3671 C C . LEU B 1 192 ? 8.117 6.246 -8.906 1 97.25 192 LEU B C 1
ATOM 3673 O O . LEU B 1 192 ? 6.953 6.648 -8.859 1 97.25 192 LEU B O 1
ATOM 3677 N N . GLU B 1 193 ? 8.547 5.273 -9.672 1 97.19 193 GLU B N 1
ATOM 3678 C CA . GLU B 1 193 ? 7.664 4.703 -10.695 1 97.19 193 GLU B CA 1
ATOM 3679 C C . GLU B 1 193 ? 7.348 3.242 -10.391 1 97.19 193 GLU B C 1
ATOM 3681 O O . GLU B 1 193 ? 8.109 2.566 -9.695 1 97.19 193 GLU B O 1
ATOM 3686 N N . GLY B 1 194 ? 6.176 2.838 -10.844 1 97.62 194 GLY B N 1
ATOM 3687 C CA . GLY B 1 194 ? 5.777 1.44 -10.766 1 97.62 194 GLY B CA 1
ATOM 3688 C C . GLY B 1 194 ? 5.008 0.966 -11.984 1 97.62 194 GLY B C 1
ATOM 3689 O O . GLY B 1 194 ? 4.582 1.776 -12.805 1 97.62 194 GLY B O 1
ATOM 3690 N N . GLN B 1 195 ? 4.914 -0.287 -12.156 1 98.19 195 GLN B N 1
ATOM 3691 C CA . GLN B 1 195 ? 4.148 -0.892 -13.234 1 98.19 195 GLN B CA 1
ATOM 3692 C C . GLN B 1 195 ? 3.584 -2.248 -12.82 1 98.19 195 GLN B C 1
ATOM 3694 O O . GLN B 1 195 ? 4.172 -2.939 -11.984 1 98.19 195 GLN B O 1
ATOM 3699 N N . ILE B 1 196 ? 2.516 -2.627 -13.453 1 98.88 196 ILE B N 1
ATOM 3700 C CA . ILE B 1 196 ? 1.87 -3.893 -13.125 1 98.88 196 ILE B CA 1
ATOM 3701 C C . ILE B 1 196 ? 1.077 -4.398 -14.328 1 98.88 196 ILE B C 1
ATOM 3703 O O . ILE B 1 196 ? 0.494 -3.604 -15.07 1 98.88 196 ILE B O 1
ATOM 3707 N N . THR B 1 197 ? 1.106 -5.648 -14.547 1 98.81 197 THR B N 1
ATOM 3708 C CA . THR B 1 197 ? 0.268 -6.32 -15.531 1 98.81 197 THR B CA 1
ATOM 3709 C C . THR B 1 197 ? -0.065 -7.738 -15.086 1 98.81 197 THR B C 1
ATOM 3711 O O . THR B 1 197 ? 0.542 -8.258 -14.141 1 98.81 197 THR B O 1
ATOM 3714 N N . THR B 1 198 ? -1.056 -8.305 -15.703 1 98.81 198 THR B N 1
ATOM 3715 C CA . THR B 1 198 ? -1.444 -9.688 -15.438 1 98.81 198 THR B CA 1
ATOM 3716 C C . THR B 1 198 ? -1.333 -10.531 -16.703 1 98.81 198 THR B C 1
ATOM 3718 O O . THR B 1 198 ? -1.951 -10.219 -17.719 1 98.81 198 THR B O 1
ATOM 3721 N N . ILE B 1 199 ? -0.577 -11.539 -16.562 1 98.44 199 ILE B N 1
ATOM 3722 C CA . ILE B 1 199 ? -0.367 -12.484 -17.656 1 98.44 199 ILE B CA 1
ATOM 3723 C C . ILE B 1 199 ? -1.206 -13.734 -17.422 1 98.44 199 ILE B C 1
ATOM 3725 O O . ILE B 1 199 ? -1.081 -14.391 -16.391 1 98.44 199 ILE B O 1
ATOM 3729 N N . ILE B 1 200 ? -2.014 -14.039 -18.359 1 97.62 200 ILE B N 1
ATOM 3730 C CA . ILE B 1 200 ? -2.797 -15.273 -18.375 1 97.62 200 ILE B CA 1
ATOM 3731 C C . ILE B 1 200 ? -2.334 -16.172 -19.531 1 97.62 200 ILE B C 1
ATOM 3733 O O . ILE B 1 200 ? -2.594 -15.875 -20.688 1 97.62 200 ILE B O 1
ATOM 3737 N N . PRO B 1 201 ? -1.692 -17.25 -19.172 1 96.44 201 PRO B N 1
ATOM 3738 C CA . PRO B 1 201 ? -1.164 -18.141 -20.234 1 96.44 201 PRO B CA 1
ATOM 3739 C C . PRO B 1 201 ? -2.219 -18.516 -21.266 1 96.44 201 PRO B C 1
ATOM 3741 O O . PRO B 1 201 ? -3.33 -18.906 -20.906 1 96.44 201 PRO B O 1
ATOM 3744 N N . GLY B 1 202 ? -1.788 -18.375 -22.516 1 93.31 202 GLY B N 1
ATOM 3745 C CA . GLY B 1 202 ? -2.668 -18.734 -23.609 1 93.31 202 GLY B CA 1
ATOM 3746 C C . GLY B 1 202 ? -3.654 -17.641 -23.969 1 93.31 202 GLY B C 1
ATOM 3747 O O . GLY B 1 202 ? -4.285 -17.672 -25.031 1 93.31 202 GLY B O 1
ATOM 3748 N N . LYS B 1 203 ? -3.795 -16.625 -23.203 1 94.69 203 LYS B N 1
ATOM 3749 C CA . LYS B 1 203 ? -4.82 -15.617 -23.438 1 94.69 203 LYS B CA 1
ATOM 3750 C C . LYS B 1 203 ? -4.195 -14.234 -23.625 1 94.69 203 LYS B C 1
ATOM 3752 O O . LYS B 1 203 ? -4.746 -13.398 -24.344 1 94.69 203 LYS B O 1
ATOM 3757 N N . THR B 1 204 ? -3.148 -13.984 -23 1 97.31 204 THR B N 1
ATOM 3758 C CA . THR B 1 204 ? -2.518 -12.672 -23.047 1 97.31 204 THR B CA 1
ATOM 3759 C C . THR B 1 204 ? -1.091 -12.773 -23.578 1 97.31 204 THR B C 1
ATOM 3761 O O . THR B 1 204 ? -0.522 -13.867 -23.641 1 97.31 204 THR B O 1
ATOM 3764 N N . PRO B 1 205 ? -0.473 -11.547 -23.984 1 97.44 205 PRO B N 1
ATOM 3765 C CA . PRO B 1 205 ? 0.985 -11.555 -24.125 1 97.44 205 PRO B CA 1
ATOM 3766 C C . PRO B 1 205 ? 1.701 -11.945 -22.844 1 97.44 205 PRO B C 1
ATOM 3768 O O . PRO B 1 205 ? 1.155 -11.773 -21.75 1 97.44 205 PRO B O 1
ATOM 3771 N N . CYS B 1 206 ? 2.865 -12.484 -23.047 1 97.81 206 CYS B N 1
ATOM 3772 C CA . CYS B 1 206 ? 3.65 -12.852 -21.875 1 97.81 206 CYS B CA 1
ATOM 3773 C C . CYS B 1 206 ? 4.742 -11.82 -21.609 1 97.81 206 CYS B C 1
ATOM 3775 O O . CYS B 1 206 ? 4.828 -10.805 -22.297 1 97.81 206 CYS B O 1
ATOM 3777 N N . LEU B 1 207 ? 5.484 -12.047 -20.516 1 97.38 207 LEU B N 1
ATOM 3778 C CA . LEU B 1 207 ? 6.527 -11.094 -20.156 1 97.38 207 LEU B CA 1
ATOM 3779 C C . LEU B 1 207 ? 7.551 -10.953 -21.281 1 97.38 207 LEU B C 1
ATOM 3781 O O . LEU B 1 207 ? 8.039 -9.852 -21.531 1 97.38 207 LEU B O 1
ATOM 3785 N N . ARG B 1 208 ? 7.902 -12.039 -21.922 1 96.38 208 ARG B N 1
ATOM 3786 C CA . ARG B 1 208 ? 8.883 -12.031 -23 1 96.38 208 ARG B CA 1
ATOM 3787 C C . ARG B 1 208 ? 8.352 -11.266 -24.219 1 96.38 208 ARG B C 1
ATOM 3789 O O . ARG B 1 208 ? 9.133 -10.68 -24.969 1 96.38 208 ARG B O 1
ATOM 3796 N N . CYS B 1 209 ? 7.066 -11.242 -24.469 1 96.75 209 CYS B N 1
ATOM 3797 C CA . CYS B 1 209 ? 6.473 -10.398 -25.5 1 96.75 209 CYS B CA 1
ATOM 3798 C C . CYS B 1 209 ? 6.758 -8.922 -25.219 1 96.75 209 CYS B C 1
ATOM 3800 O O . CYS B 1 209 ? 6.992 -8.156 -26.156 1 96.75 209 CYS B O 1
ATOM 3802 N N . LEU B 1 210 ? 6.723 -8.562 -23.938 1 94.25 210 LEU B N 1
ATOM 3803 C CA . LEU B 1 210 ? 6.945 -7.184 -23.516 1 94.25 210 LEU B CA 1
ATOM 3804 C C . LEU B 1 210 ? 8.43 -6.824 -23.594 1 94.25 210 LEU B C 1
ATOM 3806 O O . LEU B 1 210 ? 8.781 -5.68 -23.875 1 94.25 210 LEU B O 1
ATOM 3810 N N . HIS B 1 211 ? 9.188 -7.832 -23.203 1 93.38 211 HIS B N 1
ATOM 3811 C CA . HIS B 1 211 ? 10.633 -7.652 -23.172 1 93.38 211 HIS B CA 1
ATOM 3812 C C . HIS B 1 211 ? 11.344 -8.734 -23.969 1 93.38 211 HIS B C 1
ATOM 3814 O O . HIS B 1 211 ? 11.922 -9.664 -23.406 1 93.38 211 HIS B O 1
ATOM 3820 N N . PRO B 1 212 ? 11.492 -8.562 -25.219 1 89.5 212 PRO B N 1
ATOM 3821 C CA . PRO B 1 212 ? 12.125 -9.602 -26.031 1 89.5 212 PRO B CA 1
ATOM 3822 C C . PRO B 1 212 ? 13.594 -9.828 -25.672 1 89.5 212 PRO B C 1
ATOM 3824 O O . PRO B 1 212 ? 14.07 -10.969 -25.719 1 89.5 212 PRO B O 1
ATOM 3827 N N . GLU B 1 213 ? 14.305 -8.695 -25.344 1 83.56 213 GLU B N 1
ATOM 3828 C CA . GLU B 1 213 ? 15.664 -8.773 -24.828 1 83.56 213 GLU B CA 1
ATOM 3829 C C . GLU B 1 213 ? 15.742 -8.227 -23.406 1 83.56 213 GLU B C 1
ATOM 3831 O O . GLU B 1 213 ? 15.078 -7.246 -23.078 1 83.56 213 GLU B O 1
ATOM 3836 N N . PRO B 1 214 ? 16.5 -9.102 -22.688 1 74.75 214 PRO B N 1
ATOM 3837 C CA . PRO B 1 214 ? 16.625 -8.547 -21.344 1 74.75 214 PRO B CA 1
ATOM 3838 C C . PRO B 1 214 ? 17.281 -7.164 -21.344 1 74.75 214 PRO B C 1
ATOM 3840 O O . PRO B 1 214 ? 18.234 -6.918 -22.094 1 74.75 214 PRO B O 1
ATOM 3843 N N . PRO B 1 215 ? 16.578 -6.359 -20.531 1 71.44 215 PRO B N 1
ATOM 3844 C CA . PRO B 1 215 ? 17.266 -5.07 -20.422 1 71.44 215 PRO B CA 1
ATOM 3845 C C . PRO B 1 215 ? 18.656 -5.195 -19.797 1 71.44 215 PRO B C 1
ATOM 3847 O O . PRO B 1 215 ? 18.969 -6.23 -19.203 1 71.44 215 PRO B O 1
ATOM 3850 N N . PRO B 1 216 ? 19.516 -4.176 -20.125 1 62.16 216 PRO B N 1
ATOM 3851 C CA . PRO B 1 216 ? 20.844 -4.227 -19.516 1 62.16 216 PRO B CA 1
ATOM 3852 C C . PRO B 1 216 ? 20.797 -4.434 -18 1 62.16 216 PRO B C 1
ATOM 3854 O O . PRO B 1 216 ? 19.766 -4.156 -17.375 1 62.16 216 PRO B O 1
ATOM 3857 N N . ALA B 1 217 ? 21.938 -4.98 -17.562 1 57 217 ALA B N 1
ATOM 3858 C CA . ALA B 1 217 ? 22.078 -5.422 -16.172 1 57 217 ALA B CA 1
ATOM 3859 C C . ALA B 1 217 ? 21.641 -4.332 -15.203 1 57 217 ALA B C 1
ATOM 3861 O O . ALA B 1 217 ? 21.875 -3.146 -15.438 1 57 217 ALA B O 1
ATOM 3862 N N . TRP B 1 218 ? 20.844 -4.723 -14.375 1 56.94 218 TRP B N 1
ATOM 3863 C CA . TRP B 1 218 ? 20.344 -3.959 -13.234 1 56.94 218 TRP B CA 1
ATOM 3864 C C . TRP B 1 218 ? 21.5 -3.543 -12.32 1 56.94 218 TRP B C 1
ATOM 3866 O O . TRP B 1 218 ? 22.406 -4.332 -12.055 1 56.94 218 TRP B O 1
ATOM 3876 N N . LYS B 1 219 ? 21.734 -2.238 -12.25 1 60 219 LYS B N 1
ATOM 3877 C CA . LYS B 1 219 ? 22.672 -1.782 -11.227 1 60 219 LYS B CA 1
ATOM 3878 C C . LYS B 1 219 ? 22 -1.743 -9.852 1 60 219 LYS B C 1
ATOM 3880 O O . LYS B 1 219 ? 20.828 -1.372 -9.742 1 60 219 LYS B O 1
ATOM 3885 N N . ARG B 1 220 ? 22.734 -2.326 -8.953 1 60.97 220 ARG B N 1
ATOM 3886 C CA . ARG B 1 220 ? 22.266 -2.432 -7.574 1 60.97 220 ARG B CA 1
ATOM 3887 C C . ARG B 1 220 ? 22.078 -1.051 -6.953 1 60.97 220 ARG B C 1
ATOM 3889 O O . ARG B 1 220 ? 22.688 -0.737 -5.926 1 60.97 220 ARG B O 1
ATOM 3896 N N . GLU B 1 221 ? 21.875 -0.045 -7.652 1 68.12 221 GLU B N 1
ATOM 3897 C CA . GLU B 1 221 ? 21.453 1.241 -7.113 1 68.12 221 GLU B CA 1
ATOM 3898 C C . GLU B 1 221 ? 19.969 1.486 -7.398 1 68.12 221 GLU B C 1
ATOM 3900 O O . GLU B 1 221 ? 19.594 1.785 -8.531 1 68.12 221 GLU B O 1
ATOM 3905 N N . PHE B 1 222 ? 19.219 1.15 -6.312 1 79.75 222 PHE B N 1
ATOM 3906 C CA . PHE B 1 222 ? 17.781 1.084 -6.457 1 79.75 222 PHE B CA 1
ATOM 3907 C C . PHE B 1 222 ? 17.094 2.131 -5.586 1 79.75 222 PHE B C 1
ATOM 3909 O O . PHE B 1 222 ? 16.672 1.835 -4.465 1 79.75 222 PHE B O 1
ATOM 3916 N N . PRO B 1 223 ? 17.109 3.402 -6.145 1 91.19 223 PRO B N 1
ATOM 3917 C CA . PRO B 1 223 ? 16.344 4.375 -5.352 1 91.19 223 PRO B CA 1
ATOM 3918 C C . PRO B 1 223 ? 14.891 3.967 -5.152 1 91.19 223 PRO B C 1
ATOM 3920 O O . PRO B 1 223 ? 14.211 3.609 -6.117 1 91.19 223 PRO B O 1
ATOM 3923 N N . VAL B 1 224 ? 14.445 3.957 -3.869 1 92.38 224 VAL B N 1
ATOM 3924 C CA . VAL B 1 224 ? 13.062 3.537 -3.668 1 92.38 224 VAL B CA 1
ATOM 3925 C C . VAL B 1 224 ? 12.57 4.004 -2.299 1 92.38 224 VAL B C 1
ATOM 3927 O O . VAL B 1 224 ? 13.312 3.945 -1.315 1 92.38 224 VAL B O 1
ATOM 3930 N N . PHE B 1 225 ? 11.344 4.555 -2.359 1 96.94 225 PHE B N 1
ATOM 3931 C CA . PHE B 1 225 ? 10.57 4.734 -1.139 1 96.94 225 PHE B CA 1
ATOM 3932 C C . PHE B 1 225 ? 9.617 3.562 -0.923 1 96.94 225 PHE B C 1
ATOM 3934 O O . PHE B 1 225 ? 9.102 2.992 -1.885 1 96.94 225 PHE B O 1
ATOM 3941 N N . GLY B 1 226 ? 9.414 3.244 0.355 1 97.69 226 GLY B N 1
ATOM 3942 C CA . GLY B 1 226 ? 8.43 2.225 0.685 1 97.69 226 GLY B CA 1
ATOM 3943 C C . GLY B 1 226 ? 7.055 2.514 0.107 1 97.69 226 GLY B C 1
ATOM 3944 O O . GLY B 1 226 ? 6.359 1.6 -0.341 1 97.69 226 GLY B O 1
ATOM 3945 N N . ALA B 1 227 ? 6.668 3.742 0.065 1 98.44 227 ALA B N 1
ATOM 3946 C CA . ALA B 1 227 ? 5.359 4.145 -0.444 1 98.44 227 ALA B CA 1
ATOM 3947 C C . ALA B 1 227 ? 5.199 3.762 -1.911 1 98.44 227 ALA B C 1
ATOM 3949 O O . ALA B 1 227 ? 4.098 3.43 -2.355 1 98.44 227 ALA B O 1
ATOM 3950 N N . VAL B 1 228 ? 6.273 3.791 -2.646 1 98.25 228 VAL B N 1
ATOM 3951 C CA . VAL B 1 228 ? 6.234 3.471 -4.07 1 98.25 228 VAL B CA 1
ATOM 3952 C C . VAL B 1 228 ? 6.074 1.963 -4.254 1 98.25 228 VAL B C 1
ATOM 3954 O O . VAL B 1 228 ? 5.172 1.512 -4.969 1 98.25 228 VAL B O 1
ATOM 3957 N N . SER B 1 229 ? 6.938 1.24 -3.6 1 97.94 229 SER B N 1
ATOM 3958 C CA . SER B 1 229 ? 6.828 -0.213 -3.682 1 97.94 229 SER B CA 1
ATOM 3959 C C . SER B 1 229 ? 5.527 -0.703 -3.051 1 97.94 229 SER B C 1
ATOM 3961 O O . SER B 1 229 ? 4.922 -1.664 -3.529 1 97.94 229 SER B O 1
ATOM 3963 N N . GLY B 1 230 ? 5.09 -0.04 -2.014 1 98.5 230 GLY B N 1
ATOM 3964 C CA . GLY B 1 230 ? 3.83 -0.391 -1.381 1 98.5 230 GLY B CA 1
ATOM 3965 C C . GLY B 1 230 ? 2.635 -0.232 -2.303 1 98.5 230 GLY B C 1
ATOM 3966 O O . GLY B 1 230 ? 1.72 -1.059 -2.289 1 98.5 230 GLY B O 1
ATOM 3967 N N . THR B 1 231 ? 2.631 0.813 -3.07 1 98.75 231 THR B N 1
ATOM 3968 C CA . THR B 1 231 ? 1.536 1.066 -4 1 98.75 231 THR B CA 1
ATOM 3969 C C . THR B 1 231 ? 1.393 -0.084 -4.992 1 98.75 231 THR B C 1
ATOM 3971 O O . THR B 1 231 ? 0.312 -0.66 -5.133 1 98.75 231 THR B O 1
ATOM 3974 N N . VAL B 1 232 ? 2.439 -0.428 -5.621 1 98.56 232 VAL B N 1
ATOM 3975 C CA . VAL B 1 232 ? 2.35 -1.512 -6.594 1 98.56 232 VAL B CA 1
ATOM 3976 C C . VAL B 1 232 ? 2.068 -2.83 -5.875 1 98.56 232 VAL B C 1
ATOM 3978 O O . VAL B 1 232 ? 1.368 -3.695 -6.406 1 98.56 232 VAL B O 1
ATOM 3981 N N . GLY B 1 233 ? 2.6 -2.99 -4.656 1 98.75 233 GLY B N 1
ATOM 3982 C CA . GLY B 1 233 ? 2.291 -4.172 -3.863 1 98.75 233 GLY B CA 1
ATOM 3983 C C . GLY B 1 233 ? 0.809 -4.328 -3.584 1 98.75 233 GLY B C 1
ATOM 3984 O O . GLY B 1 233 ? 0.261 -5.426 -3.719 1 98.75 233 GLY B O 1
ATOM 3985 N N . CYS B 1 234 ? 0.204 -3.25 -3.199 1 98.81 234 CYS B N 1
ATOM 3986 C CA . CYS B 1 234 ? -1.235 -3.277 -2.965 1 98.81 234 CYS B CA 1
ATOM 3987 C C . CYS B 1 234 ? -1.988 -3.625 -4.242 1 98.81 234 CYS B C 1
ATOM 3989 O O . CYS B 1 234 ? -2.898 -4.457 -4.227 1 98.81 234 CYS B O 1
ATOM 3991 N N . MET B 1 235 ? -1.57 -3.049 -5.305 1 98.88 235 MET B N 1
ATOM 3992 C CA . MET B 1 235 ? -2.209 -3.328 -6.59 1 98.88 235 MET B CA 1
ATOM 3993 C C . MET B 1 235 ? -2.004 -4.785 -6.992 1 98.88 235 MET B C 1
ATOM 3995 O O . MET B 1 235 ? -2.916 -5.422 -7.523 1 98.88 235 MET B O 1
ATOM 3999 N N . GLY B 1 236 ? -0.799 -5.258 -6.766 1 98.94 236 GLY B N 1
ATOM 4000 C CA . GLY B 1 236 ? -0.528 -6.66 -7.043 1 98.94 236 GLY B CA 1
ATOM 4001 C C . GLY B 1 236 ? -1.423 -7.609 -6.27 1 98.94 236 GLY B C 1
ATOM 4002 O O . GLY B 1 236 ? -1.935 -8.578 -6.824 1 98.94 236 GLY B O 1
ATOM 4003 N N . ALA B 1 237 ? -1.573 -7.324 -4.992 1 98.94 237 ALA B N 1
ATOM 4004 C CA . ALA B 1 237 ? -2.473 -8.133 -4.172 1 98.94 237 ALA B CA 1
ATOM 4005 C C . ALA B 1 237 ? -3.9 -8.078 -4.707 1 98.94 237 ALA B C 1
ATOM 4007 O O . ALA B 1 237 ? -4.59 -9.094 -4.762 1 98.94 237 ALA B O 1
ATOM 4008 N N . MET B 1 238 ? -4.305 -6.895 -5.121 1 98.81 238 MET B N 1
ATOM 4009 C CA . MET B 1 238 ? -5.66 -6.75 -5.652 1 98.81 238 MET B CA 1
ATOM 4010 C C . MET B 1 238 ? -5.828 -7.551 -6.938 1 98.81 238 MET B C 1
ATOM 4012 O O . MET B 1 238 ? -6.879 -8.156 -7.168 1 98.81 238 MET B O 1
ATOM 4016 N N . GLU B 1 239 ? -4.816 -7.555 -7.785 1 98.81 239 GLU B N 1
ATOM 4017 C CA . GLU B 1 239 ? -4.875 -8.359 -9 1 98.81 239 GLU B CA 1
ATOM 4018 C C . GLU B 1 239 ? -5.035 -9.844 -8.672 1 98.81 239 GLU B C 1
ATOM 4020 O O . GLU B 1 239 ? -5.812 -10.547 -9.328 1 98.81 239 GLU B O 1
ATOM 4025 N N . ALA B 1 240 ? -4.266 -10.297 -7.719 1 98.81 240 ALA B N 1
ATOM 4026 C CA . ALA B 1 240 ? -4.387 -11.695 -7.316 1 98.81 240 ALA B CA 1
ATOM 4027 C C . ALA B 1 240 ? -5.793 -12 -6.812 1 98.81 240 ALA B C 1
ATOM 4029 O O . ALA B 1 240 ? -6.375 -13.031 -7.164 1 98.81 240 ALA B O 1
ATOM 4030 N N . ILE B 1 241 ? -6.32 -11.125 -6.016 1 98.69 241 ILE B N 1
ATOM 4031 C CA . ILE B 1 241 ? -7.66 -11.305 -5.477 1 98.69 241 ILE B CA 1
ATOM 4032 C C . ILE B 1 241 ? -8.672 -11.367 -6.617 1 98.69 241 ILE B C 1
ATOM 4034 O O . ILE B 1 241 ? -9.562 -12.227 -6.613 1 98.69 241 ILE B O 1
ATOM 4038 N N . LYS B 1 242 ? -8.516 -10.508 -7.586 1 98.5 242 LYS B N 1
ATOM 4039 C CA . LYS B 1 242 ? -9.43 -10.492 -8.727 1 98.5 242 LYS B CA 1
ATOM 4040 C C . LYS B 1 242 ? -9.32 -11.789 -9.531 1 98.5 242 LYS B C 1
ATOM 4042 O O . LYS B 1 242 ? -10.336 -12.391 -9.883 1 98.5 242 LYS B O 1
ATOM 4047 N N . VAL B 1 243 ? -8.141 -12.203 -9.742 1 98.31 243 VAL B N 1
ATOM 4048 C CA . VAL B 1 243 ? -7.902 -13.406 -10.531 1 98.31 243 VAL B CA 1
ATOM 4049 C C . VAL B 1 243 ? -8.492 -14.617 -9.82 1 98.31 243 VAL B C 1
ATOM 4051 O O . VAL B 1 243 ? -9.102 -15.484 -10.453 1 98.31 243 VAL B O 1
ATOM 4054 N N . ILE B 1 244 ? -8.367 -14.68 -8.555 1 98.25 244 ILE B N 1
ATOM 4055 C CA . ILE B 1 244 ? -8.773 -15.836 -7.766 1 98.25 244 ILE B CA 1
ATOM 4056 C C . ILE B 1 244 ? -10.297 -15.844 -7.598 1 98.25 244 ILE B C 1
ATOM 4058 O O . ILE B 1 244 ? -10.938 -16.875 -7.754 1 98.25 244 ILE B O 1
ATOM 4062 N N . SER B 1 245 ? -10.859 -14.711 -7.32 1 97.5 245 SER B N 1
ATOM 4063 C CA . SER B 1 245 ? -12.258 -14.641 -6.895 1 97.5 245 SER B CA 1
ATOM 4064 C C . SER B 1 245 ? -13.18 -14.383 -8.078 1 97.5 245 SER B C 1
ATOM 4066 O O . SER B 1 245 ? -14.391 -14.617 -7.988 1 97.5 245 SER B O 1
ATOM 4068 N N . GLY B 1 246 ? -12.617 -13.789 -9.125 1 96.19 246 GLY B N 1
ATOM 4069 C CA . GLY B 1 246 ? -13.445 -13.359 -10.25 1 96.19 246 GLY B CA 1
ATOM 4070 C C . GLY B 1 246 ? -14.016 -11.961 -10.07 1 96.19 246 GLY B C 1
ATOM 4071 O O . GLY B 1 246 ? -14.82 -11.508 -10.883 1 96.19 246 GLY B O 1
ATOM 4072 N N . LEU B 1 247 ? -13.578 -11.305 -9.055 1 96.75 247 LEU B N 1
ATOM 4073 C CA . LEU B 1 247 ? -14.016 -9.938 -8.797 1 96.75 247 LEU B CA 1
ATOM 4074 C C . LEU B 1 247 ? -13.43 -8.977 -9.828 1 96.75 247 LEU B C 1
ATOM 4076 O O . LEU B 1 247 ? -12.25 -9.078 -10.18 1 96.75 247 LEU B O 1
ATOM 4080 N N . GLY B 1 248 ? -14.266 -8.102 -10.336 1 96.69 248 GLY B N 1
ATOM 4081 C CA . GLY B 1 248 ? -13.773 -7.027 -11.18 1 96.69 248 GLY B CA 1
ATOM 4082 C C . GLY B 1 248 ? -13.141 -7.52 -12.469 1 96.69 248 GLY B C 1
ATOM 4083 O O . GLY B 1 248 ? -13.547 -8.555 -13.016 1 96.69 248 GLY B O 1
ATOM 4084 N N . GLU B 1 249 ? -12.219 -6.68 -12.953 1 97.75 249 GLU B N 1
ATOM 4085 C CA . GLU B 1 249 ? -11.539 -6.926 -14.219 1 97.75 249 GLU B CA 1
ATOM 4086 C C . GLU B 1 249 ? -10.023 -6.871 -14.055 1 97.75 249 GLU B C 1
ATOM 4088 O O . GLU B 1 249 ? -9.438 -5.789 -14.039 1 97.75 249 GLU B O 1
ATOM 4093 N N . PRO B 1 250 ? -9.391 -8.039 -14.07 1 98.06 250 PRO B N 1
ATOM 4094 C CA . PRO B 1 250 ? -7.926 -8.023 -13.984 1 98.06 250 PRO B CA 1
ATOM 4095 C C . PRO B 1 250 ? -7.27 -7.332 -15.172 1 98.06 250 PRO B C 1
ATOM 4097 O O . PRO B 1 250 ? -7.914 -7.129 -16.203 1 98.06 250 PRO B O 1
ATOM 4100 N N . LEU B 1 251 ? -6.031 -6.984 -15.023 1 98.62 251 LEU B N 1
ATOM 4101 C CA . LEU B 1 251 ? -5.238 -6.344 -16.062 1 98.62 251 LEU B CA 1
ATOM 4102 C C . LEU B 1 251 ? -4.777 -7.363 -17.109 1 98.62 251 LEU B C 1
ATOM 4104 O O . LEU B 1 251 ? -3.627 -7.336 -17.547 1 98.62 251 LEU B O 1
ATOM 4108 N N . ALA B 1 252 ? -5.578 -8.312 -17.438 1 97.75 252 ALA B N 1
ATOM 4109 C CA . ALA B 1 252 ? -5.227 -9.328 -18.438 1 97.75 252 ALA B CA 1
ATOM 4110 C C . ALA B 1 252 ? -4.895 -8.688 -19.781 1 97.75 252 ALA B C 1
ATOM 4112 O O . ALA B 1 252 ? -5.793 -8.281 -20.516 1 97.75 252 ALA B O 1
ATOM 4113 N N . GLY B 1 253 ? -3.596 -8.633 -20.109 1 95.25 253 GLY B N 1
ATOM 4114 C CA . GLY B 1 253 ? -3.15 -8.086 -21.375 1 95.25 253 GLY B CA 1
ATOM 4115 C C . GLY B 1 253 ? -3.051 -6.57 -21.375 1 95.25 253 GLY B C 1
ATOM 4116 O O . GLY B 1 253 ? -2.928 -5.945 -22.422 1 95.25 253 GLY B O 1
ATOM 4117 N N . ARG B 1 254 ? -3.156 -6.023 -20.266 1 98.25 254 ARG B N 1
ATOM 4118 C CA . ARG B 1 254 ? -3.018 -4.578 -20.078 1 98.25 254 ARG B CA 1
ATOM 4119 C C . ARG B 1 254 ? -1.972 -4.258 -19.016 1 98.25 254 ARG B C 1
ATOM 4121 O O . ARG B 1 254 ? -1.655 -5.098 -18.172 1 98.25 254 ARG B O 1
ATOM 4128 N N . MET B 1 255 ? -1.488 -3.051 -19.094 1 98.62 255 MET B N 1
ATOM 4129 C CA . MET B 1 255 ? -0.476 -2.617 -18.141 1 98.62 255 MET B CA 1
ATOM 4130 C C . MET B 1 255 ? -0.809 -1.237 -17.578 1 98.62 255 MET B C 1
ATOM 4132 O O . MET B 1 255 ? -1.243 -0.353 -18.328 1 98.62 255 MET B O 1
ATOM 4136 N N . VAL B 1 256 ? -0.651 -1.116 -16.328 1 98.88 256 VAL B N 1
ATOM 4137 C CA . VAL B 1 256 ? -0.7 0.188 -15.664 1 98.88 256 VAL B CA 1
ATOM 4138 C C . VAL B 1 256 ? 0.707 0.609 -15.25 1 98.88 256 VAL B C 1
ATOM 4140 O O . VAL B 1 256 ? 1.466 -0.195 -14.703 1 98.88 256 VAL B O 1
ATOM 4143 N N . THR B 1 257 ? 1.057 1.799 -15.555 1 98.62 257 THR B N 1
ATOM 4144 C CA . THR B 1 257 ? 2.266 2.438 -15.039 1 98.62 257 THR B CA 1
ATOM 4145 C C . THR B 1 257 ? 1.92 3.699 -14.258 1 98.62 257 THR B C 1
ATOM 4147 O O . THR B 1 257 ? 0.874 4.312 -14.484 1 98.62 257 THR B O 1
ATOM 4150 N N . TYR B 1 258 ? 2.76 4.012 -13.336 1 98.56 258 TYR B N 1
ATOM 4151 C CA . TYR B 1 258 ? 2.527 5.258 -12.609 1 98.56 258 TYR B CA 1
ATOM 4152 C C . TYR B 1 258 ? 3.846 5.926 -12.234 1 98.56 258 TYR B C 1
ATOM 4154 O O . TYR B 1 258 ? 4.898 5.285 -12.258 1 98.56 258 TYR B O 1
ATOM 4162 N N . ASP B 1 259 ? 3.793 7.18 -11.984 1 98.56 259 ASP B N 1
ATOM 4163 C CA . ASP B 1 259 ? 4.844 8.008 -11.406 1 98.56 259 ASP B CA 1
ATOM 4164 C C . ASP B 1 259 ? 4.316 8.828 -10.234 1 98.56 259 ASP B C 1
ATOM 4166 O O . ASP B 1 259 ? 3.529 9.758 -10.414 1 98.56 259 ASP B O 1
ATOM 4170 N N . LEU B 1 260 ? 4.797 8.469 -9.031 1 98.44 260 LEU B N 1
ATOM 4171 C CA . LEU B 1 260 ? 4.27 9.125 -7.844 1 98.44 260 LEU B CA 1
ATOM 4172 C C . LEU B 1 260 ? 4.918 10.492 -7.645 1 98.44 260 LEU B C 1
ATOM 4174 O O . LEU B 1 260 ? 4.527 11.25 -6.75 1 98.44 260 LEU B O 1
ATOM 4178 N N . ARG B 1 261 ? 5.91 10.844 -8.508 1 97.75 261 ARG B N 1
ATOM 4179 C CA . ARG B 1 261 ? 6.461 12.195 -8.484 1 97.75 261 ARG B CA 1
ATOM 4180 C C . ARG B 1 261 ? 5.363 13.234 -8.664 1 97.75 261 ARG B C 1
ATOM 4182 O O . ARG B 1 261 ? 5.371 14.273 -8 1 97.75 261 ARG B O 1
ATOM 4189 N N . ASP B 1 262 ? 4.48 12.914 -9.562 1 97.69 262 ASP B N 1
ATOM 4190 C CA . ASP B 1 262 ? 3.395 13.844 -9.836 1 97.69 262 ASP B CA 1
ATOM 4191 C C . ASP B 1 262 ? 2.049 13.125 -9.875 1 97.69 262 ASP B C 1
ATOM 4193 O O . ASP B 1 262 ? 1.057 13.672 -10.359 1 97.69 262 ASP B O 1
ATOM 4197 N N . MET B 1 263 ? 2.006 11.922 -9.43 1 98.44 263 MET B N 1
ATOM 4198 C CA . MET B 1 263 ? 0.797 11.109 -9.312 1 98.44 263 MET B CA 1
ATOM 4199 C C . MET B 1 263 ? 0.119 10.953 -10.672 1 98.44 263 MET B C 1
ATOM 4201 O O . MET B 1 263 ? -1.088 11.164 -10.797 1 98.44 263 MET B O 1
ATOM 4205 N N . THR B 1 264 ? 0.867 10.562 -11.609 1 98.25 264 THR B N 1
ATOM 4206 C CA . THR B 1 264 ? 0.316 10.25 -12.922 1 98.25 264 THR B CA 1
ATOM 4207 C C . THR B 1 264 ? 0.234 8.742 -13.133 1 98.25 264 THR B C 1
ATOM 4209 O O . THR B 1 264 ? 1.106 8 -12.68 1 98.25 264 THR B O 1
ATOM 4212 N N . PHE B 1 265 ? -0.81 8.352 -13.836 1 98.44 265 PHE B N 1
ATOM 4213 C CA . PHE B 1 265 ? -1.095 6.953 -14.125 1 98.44 265 PHE B CA 1
ATOM 4214 C C . PHE B 1 265 ? -1.477 6.766 -15.586 1 98.44 265 PHE B C 1
ATOM 4216 O O . PHE B 1 265 ? -2.174 7.602 -16.172 1 98.44 265 PHE B O 1
ATOM 4223 N N . ARG B 1 266 ? -1.013 5.684 -16.109 1 98.12 266 ARG B N 1
ATOM 4224 C CA . ARG B 1 266 ? -1.338 5.348 -17.5 1 98.12 266 ARG B CA 1
ATOM 4225 C C . ARG B 1 266 ? -1.696 3.873 -17.641 1 98.12 266 ARG B C 1
ATOM 4227 O O . ARG B 1 266 ? -1.116 3.023 -16.953 1 98.12 266 ARG B O 1
ATOM 4234 N N . ARG B 1 267 ? -2.621 3.654 -18.422 1 97.69 267 ARG B N 1
ATOM 4235 C CA . ARG B 1 267 ? -3.035 2.297 -18.766 1 97.69 267 ARG B CA 1
ATOM 4236 C C . ARG B 1 267 ? -2.918 2.051 -20.266 1 97.69 267 ARG B C 1
ATOM 4238 O O . ARG B 1 267 ? -3.34 2.883 -21.062 1 97.69 267 ARG B O 1
ATOM 4245 N N . ARG B 1 268 ? -2.34 0.924 -20.641 1 97.38 268 ARG B N 1
ATOM 4246 C CA . ARG B 1 268 ? -2.168 0.615 -22.047 1 97.38 268 ARG B CA 1
ATOM 4247 C C . ARG B 1 268 ? -2.375 -0.872 -22.312 1 97.38 268 ARG B C 1
ATOM 4249 O O . ARG B 1 268 ? -2.203 -1.698 -21.422 1 97.38 268 ARG B O 1
ATOM 4256 N N . ASN B 1 269 ? -2.689 -1.164 -23.531 1 97.5 269 ASN B N 1
ATOM 4257 C CA . ASN B 1 269 ? -2.773 -2.551 -23.984 1 97.5 269 ASN B CA 1
ATOM 4258 C C . ASN B 1 269 ? -1.403 -3.1 -24.359 1 97.5 269 ASN B C 1
ATOM 4260 O O . ASN B 1 269 ? -0.563 -2.367 -24.891 1 97.5 269 ASN B O 1
ATOM 4264 N N . LEU B 1 270 ? -1.284 -4.348 -24.078 1 97.06 270 LEU B N 1
ATOM 4265 C CA . LEU B 1 270 ? -0.047 -5.02 -24.469 1 97.06 270 LEU B CA 1
ATOM 4266 C C . LEU B 1 270 ? -0.232 -5.789 -25.766 1 97.06 270 LEU B C 1
ATOM 4268 O O . LEU B 1 270 ? -1.311 -6.328 -26.031 1 97.06 270 LEU B O 1
ATOM 4272 N N . LEU B 1 271 ? 0.875 -5.82 -26.484 1 95 271 LEU B N 1
ATOM 4273 C CA . LEU B 1 271 ? 0.816 -6.508 -27.766 1 95 271 LEU B CA 1
ATOM 4274 C C . LEU B 1 271 ? 1.62 -7.805 -27.719 1 95 271 LEU B C 1
ATOM 4276 O O . LEU B 1 271 ? 2.721 -7.84 -27.172 1 95 271 LEU B O 1
ATOM 4280 N N . ARG B 1 272 ? 1.03 -8.766 -28.312 1 95.19 272 ARG B N 1
ATOM 4281 C CA . ARG B 1 272 ? 1.718 -10.047 -28.422 1 95.19 272 ARG B CA 1
ATOM 4282 C C . ARG B 1 272 ? 2.795 -10 -29.5 1 95.19 272 ARG B C 1
ATOM 4284 O O . ARG B 1 272 ? 2.586 -9.414 -30.562 1 95.19 272 ARG B O 1
ATOM 4291 N N . ASN B 1 273 ? 3.938 -10.625 -29.172 1 94.94 273 ASN B N 1
ATOM 4292 C CA . ASN B 1 273 ? 4.98 -10.867 -30.156 1 94.94 273 ASN B CA 1
ATOM 4293 C C . ASN B 1 273 ? 4.809 -12.234 -30.828 1 94.94 273 ASN B C 1
ATOM 4295 O O . ASN B 1 273 ? 5.035 -13.266 -30.203 1 94.94 273 ASN B O 1
ATOM 4299 N N . PRO B 1 274 ? 4.496 -12.25 -32.125 1 92.38 274 PRO B N 1
ATOM 4300 C CA . PRO B 1 274 ? 4.207 -13.531 -32.781 1 92.38 274 PRO B CA 1
ATOM 4301 C C . PRO B 1 274 ? 5.406 -14.469 -32.812 1 92.38 274 PRO B C 1
ATOM 4303 O O . PRO B 1 274 ? 5.242 -15.688 -32.938 1 92.38 274 PRO B O 1
ATOM 4306 N N . THR B 1 275 ? 6.574 -13.992 -32.656 1 93.19 275 THR B N 1
ATOM 4307 C CA . THR B 1 275 ? 7.777 -14.812 -32.688 1 93.19 275 THR B CA 1
ATOM 4308 C C . THR B 1 275 ? 8.422 -14.875 -31.312 1 93.19 275 THR B C 1
ATOM 4310 O O . THR B 1 275 ? 9.633 -15.055 -31.188 1 93.19 275 THR B O 1
ATOM 4313 N N . CYS B 1 276 ? 7.598 -14.688 -30.344 1 96 276 CYS B N 1
ATOM 4314 C CA . CYS B 1 276 ? 8.094 -14.688 -28.969 1 96 276 CYS B CA 1
ATOM 4315 C C . CYS B 1 276 ? 8.812 -15.992 -28.641 1 96 276 CYS B C 1
ATOM 4317 O O . CYS B 1 276 ? 8.312 -17.078 -28.953 1 96 276 CYS B O 1
ATOM 4319 N N . ALA B 1 277 ? 9.922 -15.859 -28 1 93.75 277 ALA B N 1
ATOM 4320 C CA . ALA B 1 277 ? 10.742 -17.031 -27.672 1 93.75 277 ALA B CA 1
ATOM 4321 C C . ALA B 1 277 ? 10.047 -17.906 -26.625 1 93.75 277 ALA B C 1
ATOM 4323 O O . ALA B 1 277 ? 10.305 -19.109 -26.562 1 93.75 277 ALA B O 1
ATOM 4324 N N . ASP B 1 278 ? 9.141 -17.328 -25.875 1 95.25 278 ASP B N 1
ATOM 4325 C CA . ASP B 1 278 ? 8.555 -18.078 -24.766 1 95.25 278 ASP B CA 1
ATOM 4326 C C . ASP B 1 278 ? 7.152 -18.562 -25.125 1 95.25 278 ASP B C 1
ATOM 4328 O O . ASP B 1 278 ? 6.816 -19.719 -24.859 1 95.25 278 ASP B O 1
ATOM 4332 N N . CYS B 1 279 ? 6.332 -17.75 -25.781 1 94.12 279 CYS B N 1
ATOM 4333 C CA . CYS B 1 279 ? 4.941 -18.172 -25.922 1 94.12 279 CYS B CA 1
ATOM 4334 C C . CYS B 1 279 ? 4.559 -18.297 -27.391 1 94.12 279 CYS B C 1
ATOM 4336 O O . CYS B 1 279 ? 3.404 -18.578 -27.719 1 94.12 279 CYS B O 1
ATOM 4338 N N . GLY B 1 280 ? 5.465 -17.953 -28.234 1 87.94 280 GLY B N 1
ATOM 4339 C CA . GLY B 1 280 ? 5.168 -18 -29.672 1 87.94 280 GLY B CA 1
ATOM 4340 C C . GLY B 1 280 ? 4.652 -19.344 -30.125 1 87.94 280 GLY B C 1
ATOM 4341 O O . GLY B 1 280 ? 3.863 -19.422 -31.062 1 87.94 280 GLY B O 1
ATOM 4342 N N . ASN B 1 281 ? 5.156 -20.391 -29.562 1 77.19 281 ASN B N 1
ATOM 4343 C CA . ASN B 1 281 ? 4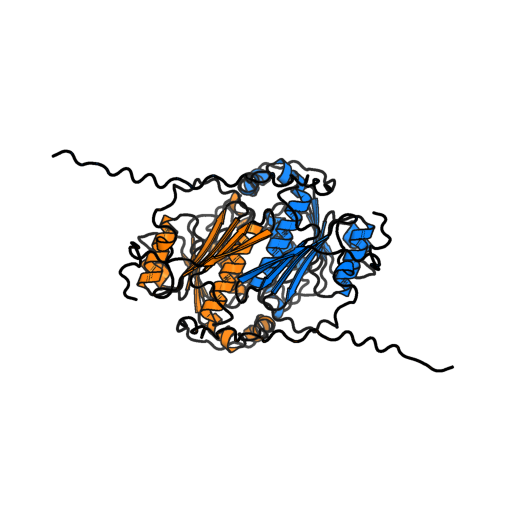.785 -21.734 -30 1 77.19 281 ASN B CA 1
ATOM 4344 C C . ASN B 1 281 ? 3.631 -22.297 -29.172 1 77.19 281 ASN B C 1
ATOM 4346 O O . ASN B 1 281 ? 3.232 -23.438 -29.359 1 77.19 281 ASN B O 1
ATOM 4350 N N . ILE B 1 282 ? 3.32 -21.703 -28.109 1 67.81 282 ILE B N 1
ATOM 4351 C CA . ILE B 1 282 ? 2.234 -22.203 -27.281 1 67.81 282 ILE B CA 1
ATOM 4352 C C . ILE B 1 282 ? 0.9 -22.016 -28 1 67.81 282 ILE B C 1
ATOM 4354 O O . ILE B 1 282 ? 0.633 -20.938 -28.547 1 67.81 282 ILE B O 1
ATOM 4358 N N . GLY B 1 283 ? 0.483 -22.984 -28.859 1 52.16 283 GLY B N 1
ATOM 4359 C CA . GLY B 1 283 ? -0.761 -23 -29.609 1 52.16 283 GLY B CA 1
ATOM 4360 C C . GLY B 1 283 ? -1.845 -22.141 -29.016 1 52.16 283 GLY B C 1
ATOM 4361 O O . GLY B 1 283 ? -1.864 -21.906 -27.797 1 52.16 283 GLY B O 1
ATOM 4362 N N . ARG B 1 284 ? -2.373 -21.188 -29.719 1 46.28 284 ARG B N 1
ATOM 4363 C CA . ARG B 1 284 ? -3.586 -20.438 -29.422 1 46.28 284 ARG B CA 1
ATOM 4364 C C . ARG B 1 284 ? -4.758 -21.375 -29.141 1 46.28 284 ARG B C 1
ATOM 4366 O O . ARG B 1 284 ? -4.844 -22.453 -29.734 1 46.28 284 ARG B O 1
#

Organism: NCBI:txid2527985

Sequence (568 aa):
MEKNTFDTHIPQPPALPGGRAAQHEHSPPPSIMIKSQPLTDEERATYQWQMWTPGFGEAGQEKLRGASVLVSRVGGLGSVVAYELAAAGIGKLVLAHAGNVKHSDLNRQLLMTHDWLGKPRVESATQRLLELNPRLEIEPIGENISEENAQRIVAQADVIVDCAPLFEERFAMNRQALAQRKPLIECAMYELEGQITTIIPGKTPCLRCLHPEPPPAWKREFPVFGAVSGTVGCMGAMEAIKVISGLGEPLAGRMVTYDLRDMTFRRRNLLRNPTCADCGNIGRMEKNTFDTHIPQPPALPGGRAAQHEHSPPPSIMIKSQPLTDEERATYQWQMWTPGFGEAGQEKLRGASVLVSRVGGLGSVVAYELAAAGIGKLVLAHAGNVKHSDLNRQLLMTHDWLGKPRVESATQRLLELNPRLEIEPIGENISEENAQRIVAQADVIVDCAPLFEERFAMNRQALAQRKPLIECAMYELEGQITTIIPGKTPCLRCLHPEPPPAWKREFPVFGAVSGTVGCMGAMEAIKVISGLGEPLAGRMVTYDLRDMTFRRRNLLRNPTCADCGNIGR

Radius of gyration: 24.75 Å; Cα contacts (8 Å, |Δi|>4): 1279; chains: 2; bounding box: 77×66×82 Å

pLDDT: mean 87.82, std 21.78, range [20.83, 98.94]